Protein AF-0000000073348888 (afdb_homodimer)

Radius of gyration: 30.69 Å; Cα contacts (8 Å, |Δi|>4): 814; chains: 2; bounding box: 60×82×111 Å

Organism: Populus trichocarpa (NCBI:txid3694)

Foldseek 3Di:
DDPPQDDPFLVSSQPVQDPPQADDDCPDVQCALLNLVLLCVVVVQWDKDFADPDPPFPHGQEMEIEGQEDDAPVRQPDDQPDWDFDDPVVCVVSVSHDGIDGNVSNLVSLVGNPPGAGPVLRYKYKYWYDLNYDLLRHYPSVQVSCVAFNDDLVQCVVPVQQNQLLVLCVVQPDDQPSNVSHDSVVVLRHNLGQIKMKGKDWDWDDDPNDTDIDIDMDIHHDPVDPRNCRRGNVNSVVVCVVPVPVPPNPPDDVVVVVVVLVVVLVVQCVPDPDPVSNVVSVVVSVVPPDVPVVPDVPDDCDPPPPCPCPDDDDDDDDDDDDDDPPPD/DDPPQDDPFLVSSQPVQDPPQADDDCPDVQCALVNLVLLCVVVVQWDKDFADPDPPFPHGQEMEIEGQEDDAPVNQPDDQPDWDFDDPVVCVVSVSHDGIDGNVSNLVSLVGNPPGAGPVLRYKYKYWYDLNYDQLRHYPSVQVSCVAFNDDLVQCVVPVQQNQLLVLCVVQPDDAPSNVSHDSVVVLRHNLGQIKMKGKDWDWDDDPNDTDIDIDMDIHHDPVDPRNCRRGNVNSVVVCVVPVPVPPNPDDPVVVVVVVLVVVLVVQCVPDQDPVSNVVSVVVSVVPPDVPVVPDVPPDPPDPPPCPPPDDDDDDPDPDDPDRPDDD

Nearest PDB structures (foldseek):
  5knc-assembly1_G  TM=2.163E-01  e=7.399E-01  Enterococcus hirae ATCC 9790
  4pdc-assembly2_F  TM=1.938E-01  e=9.994E-01  Cowpox virus
  8ouj-assembly1_B  TM=1.918E-01  e=1.061E+00  Homo sapiens
  7rzw-assembly1_B  TM=2.223E-01  e=8.205E+00  Arabidopsis thaliana
  5knc-assembly1_G  TM=2.138E-01  e=6.864E-01  Enterococcus hirae ATCC 9790

Secondary structure (DSSP, 8-state):
--TT---SSHHHHHHHHSPTT--S--S-TT--HHHHHHHHHHTTSEEEEEE-SSTT-SS-SEEEEEE-----GGGS-S-TTS-EEPPHHHHTTTTTS--EE-HHHHHHHHHHTT----TTS--EEEEEE-TT--GGG--THHHHHHHHHS--GGGGTT-HHHHHHHHHHHHH----GGGTTS-HHHHHHHHHT--EEEEEEEEEEEETTEEEEEEEEEEE--TTS-HHHHHSHHHHHHHHHHH----------HHHHHHHHHHHHHHHHHT--SHHHHHHHHHHHHHHS-THHHHGGG------------------------------/--TT---SSHHHHHHHHSPTT--S--S-TT--HHHHHHHHHHTTSEEEEEE-SSTT-SS-SEEEEEE-----GGGS-S-TTS-EEPPHHHHHHTTTS--EE-HHHHHHHHHHTT----TTS--EEEEEE-TT--STT--THHHHHHHHHS--GGGGTT-HHHHHHHHHHHHH----GGGTTS-HHHHHHHHHT--EEEEEEEEEEEETTEEEEEEEEEEE--TTS-HHHHHSHHHHHHHHHHH----------HHHHHHHHHHHHHHHHHT--SHHHHHHHHHHHHHHS-HHHHHGGG------------------------------

Sequence (656 aa):
MEEGFYHENPSIAASKIFPPKWYYKPWNLAQPQSYYATILEITDSVKFKHFKLHSDHTKPAYSTCIIHKVIHPKDWGQPLHQPLSFLMHYRTSLQDFNTTYTYWDYQQAWFNAFLMQNQNHSHSWLFYFHNTMNTTNLPLWFLQWWDFYGCHVDYLKEHHLVENGYLHFKNNFQPAPSKRKFSSLLIFCTKFFVPWVCSWFYDYNLQNGHPVLVRKFKIKWWDSFAAESKSSKLAVTEWLQKHQTTAPITDPHPQSKFLARKAQTAALLASARTKEEYLQIVQGIIQSQDPKTVLSQSSSSGSTSPAISLGNDNEDDCFGILPSITRRMEEGFYHENPSIAASKIFPPKWYYKPWNLAQPQSYYATILEITDSVKFKHFKLHSDHTKPAYSTCIIHKVIHPKDWGQPLHQPLSFLMHYRTSLQDFNTTYTYWDYQQAWFNAFLMQNQNHSHSWLFYFHNTMNTTNLPLWFLQWWDFYGCHVDYLKEHHLVENGYLHFKNNFQPAPSKRKFSSLLIFCTKFFVPWVCSWFYDYNLQNGHPVLVRKFKIKWWDSFAAESKSSKLAVTEWLQKHQTTAPITDPHPQSKFLARKAQTAALLASARTKEEYLQIVQGIIQSQDPKTVLSQSSSSGSTSPAISLGNDNEDDCFGILPSITRR

Solvent-accessible surface area (backbone atoms only — not comparable to full-atom values): 38688 Å² total; per-residue (Å²): 87,51,78,90,44,72,45,96,48,41,63,60,23,46,58,69,64,28,52,90,92,45,76,58,84,67,85,47,80,40,57,47,46,66,52,24,41,46,50,37,43,76,68,53,20,34,46,78,46,77,38,55,82,44,93,84,46,89,46,41,42,35,31,37,39,39,35,31,44,64,84,22,75,73,71,63,80,54,65,45,68,52,70,40,72,58,57,71,83,56,41,68,81,36,69,87,33,65,58,55,43,29,49,61,48,48,57,47,16,73,68,41,36,74,52,66,67,28,95,80,62,64,25,36,34,40,38,33,38,33,89,70,44,60,70,71,52,54,43,65,71,51,55,58,49,37,71,60,66,43,81,57,76,73,60,32,68,87,37,57,57,38,36,48,10,46,54,51,40,62,74,66,56,77,66,55,78,77,37,63,81,51,56,62,63,61,52,48,25,43,75,45,42,50,55,38,28,33,31,60,47,65,38,75,42,74,54,98,82,33,51,31,80,39,80,45,66,46,70,43,72,51,81,86,56,68,44,69,74,45,32,11,47,66,40,40,51,54,49,43,69,75,63,59,66,84,65,76,82,70,74,72,60,69,60,58,56,47,52,46,48,50,48,49,48,48,49,55,50,64,67,38,87,46,74,67,49,36,53,50,48,53,50,46,54,63,64,67,48,63,69,71,82,68,52,75,82,64,67,93,68,84,73,86,67,80,77,74,78,73,70,86,75,93,76,80,94,79,92,91,84,92,82,85,87,75,85,128,84,53,76,90,43,71,45,95,49,40,64,60,23,47,58,69,64,28,52,90,93,46,75,56,84,67,86,47,82,41,57,47,45,67,51,22,40,47,49,36,43,76,68,54,21,33,48,79,46,75,38,56,83,43,92,82,45,90,48,44,42,36,32,37,39,37,37,31,43,64,85,21,76,75,72,63,83,54,64,44,69,52,71,42,70,58,56,70,80,55,41,68,81,34,70,86,36,64,58,56,43,28,51,62,49,48,58,47,16,72,67,41,37,74,50,67,67,27,96,79,62,64,26,35,35,39,38,32,39,33,88,70,44,60,69,72,55,54,41,67,71,51,56,58,48,38,72,61,67,44,81,59,76,73,59,32,67,89,37,57,56,39,38,48,10,46,54,52,41,61,74,67,57,78,67,56,79,77,36,62,82,52,57,61,61,59,51,49,25,44,76,44,41,50,54,39,28,34,30,61,48,66,38,75,42,74,53,96,83,34,51,32,81,39,78,43,67,45,69,41,70,52,83,86,57,69,47,69,75,45,32,11,48,66,40,40,52,56,49,44,69,74,62,59,66,84,64,77,83,71,74,74,60,67,61,58,57,46,51,43,50,50,48,49,48,48,48,54,51,65,66,37,86,46,73,67,49,35,51,49,45,52,50,46,53,61,62,66,46,62,68,70,79,70,53,70,81,65,67,92,68,85,72,87,67,83,76,80,80,75,80,83,90,90,89,90,83,86,76,85,80,84,82,81,86,73,81,126

pLDDT: mean 76.57, std 24.9, range [16.48, 98.44]

Structure (mmCIF, N/CA/C/O backbone):
data_AF-0000000073348888-model_v1
#
loop_
_entity.id
_entity.type
_entity.pdbx_description
1 polymer 'Uncharacterized protein'
#
loop_
_atom_site.group_PDB
_atom_site.id
_atom_site.type_symbol
_atom_site.label_atom_id
_atom_site.label_alt_id
_atom_site.label_comp_id
_atom_site.label_asym_id
_atom_site.label_entity_id
_atom_site.label_seq_id
_atom_site.pdbx_PDB_ins_code
_atom_site.Cartn_x
_atom_site.Cartn_y
_atom_site.Cartn_z
_atom_site.occupancy
_atom_site.B_iso_or_equiv
_atom_site.auth_seq_id
_atom_site.auth_comp_id
_atom_site.auth_asym_id
_atom_site.auth_atom_id
_atom_site.pdbx_PDB_model_num
ATOM 1 N N . MET A 1 1 ? -5.367 10.547 -10.281 1 88.56 1 MET A N 1
ATOM 2 C CA . MET A 1 1 ? -4.215 11.078 -11 1 88.56 1 MET A CA 1
ATOM 3 C C . MET A 1 1 ? -3.932 12.516 -10.57 1 88.56 1 MET A C 1
ATOM 5 O O . MET A 1 1 ? -4.848 13.336 -10.484 1 88.56 1 MET A O 1
ATOM 9 N N . GLU A 1 2 ? -2.713 12.641 -10.25 1 90.12 2 GLU A N 1
ATOM 10 C CA . GLU A 1 2 ? -2.268 14 -9.945 1 90.12 2 GLU A CA 1
ATOM 11 C C . GLU A 1 2 ? -2.303 14.883 -11.188 1 90.12 2 GLU A C 1
ATOM 13 O O . GLU A 1 2 ? -2.127 14.398 -12.305 1 90.12 2 GLU A O 1
ATOM 18 N N . GLU A 1 3 ? -2.504 16.109 -10.945 1 85.69 3 GLU A N 1
ATOM 19 C CA . GLU A 1 3 ? -2.477 17.062 -12.047 1 85.69 3 GLU A CA 1
ATOM 20 C C . GLU A 1 3 ? -1.16 16.984 -12.812 1 85.69 3 GLU A C 1
ATOM 22 O O . GLU A 1 3 ? -0.089 16.891 -12.211 1 85.69 3 GLU A O 1
ATOM 27 N N . GLY A 1 4 ? -1.286 16.906 -14.141 1 87.56 4 GLY A N 1
ATOM 28 C CA . GLY A 1 4 ? -0.096 16.891 -14.977 1 87.56 4 GLY A CA 1
ATOM 29 C C . GLY A 1 4 ? 0.318 15.492 -15.391 1 87.56 4 GLY A C 1
ATOM 30 O O . GLY A 1 4 ? 1.174 15.32 -16.266 1 87.56 4 GLY A O 1
ATOM 31 N N . PHE A 1 5 ? -0.348 14.562 -14.852 1 92.06 5 PHE A N 1
ATOM 32 C CA . PHE A 1 5 ? 0.141 13.211 -15.102 1 92.06 5 PHE A CA 1
ATOM 33 C C . PHE A 1 5 ? -0.898 12.391 -15.852 1 92.06 5 PHE A C 1
ATOM 35 O O . PHE A 1 5 ? -0.605 11.281 -16.328 1 92.06 5 PHE A O 1
ATOM 42 N N . TYR A 1 6 ? -2.023 12.992 -16.031 1 90.81 6 TYR A N 1
ATOM 43 C CA . TYR A 1 6 ? -3.072 12.289 -16.75 1 90.81 6 TYR A CA 1
ATOM 44 C C . TYR A 1 6 ? -2.764 12.242 -18.25 1 90.81 6 TYR A C 1
ATOM 46 O O . TYR A 1 6 ? -2.25 13.211 -18.812 1 90.81 6 TYR A O 1
ATOM 54 N N . HIS A 1 7 ? -3.008 11.133 -18.859 1 93.69 7 HIS A N 1
ATOM 55 C CA . HIS A 1 7 ? -3.008 10.914 -20.297 1 93.69 7 HIS A CA 1
ATOM 56 C C . HIS A 1 7 ? -4.125 9.961 -20.719 1 93.69 7 HIS A C 1
ATOM 58 O O . HIS A 1 7 ? -4.469 9.039 -19.969 1 93.69 7 HIS A O 1
ATOM 64 N N . GLU A 1 8 ? -4.68 10.234 -21.828 1 92.25 8 GLU A N 1
ATOM 65 C CA . GLU A 1 8 ? -5.773 9.398 -22.297 1 92.25 8 GLU A CA 1
ATOM 66 C C . GLU A 1 8 ? -5.355 7.93 -22.359 1 92.25 8 GLU A C 1
ATOM 68 O O . GLU A 1 8 ? -6.152 7.039 -22.062 1 92.25 8 GLU A O 1
ATOM 73 N N . ASN A 1 9 ? -4.125 7.781 -22.75 1 93.69 9 ASN A N 1
ATOM 74 C CA . ASN A 1 9 ? -3.547 6.441 -22.719 1 93.69 9 ASN A CA 1
ATOM 75 C C . ASN A 1 9 ? -2.92 6.121 -21.375 1 93.69 9 ASN A C 1
ATOM 77 O O . ASN A 1 9 ? -1.883 6.684 -21.016 1 93.69 9 ASN A O 1
ATOM 81 N N . PRO A 1 10 ? -3.537 5.211 -20.656 1 94.25 10 PRO A N 1
ATOM 82 C CA . PRO A 1 10 ? -3.055 4.926 -19.312 1 94.25 10 PRO A CA 1
ATOM 83 C C . PRO A 1 10 ? -1.598 4.469 -19.281 1 94.25 10 PRO A C 1
ATOM 85 O O . PRO A 1 10 ? -0.886 4.707 -18.312 1 94.25 10 PRO A O 1
ATOM 88 N N . SER A 1 11 ? -1.194 3.848 -20.297 1 92.12 11 SER A N 1
ATOM 89 C CA . SER A 1 11 ? 0.192 3.395 -20.344 1 92.12 11 SER A CA 1
ATOM 90 C C . SER A 1 11 ? 1.156 4.57 -20.438 1 92.12 11 SER A C 1
ATOM 92 O O . SER A 1 11 ? 2.254 4.527 -19.875 1 92.12 11 SER A O 1
ATOM 94 N N . ILE A 1 12 ? 0.777 5.551 -21.125 1 92.75 12 ILE A N 1
ATOM 95 C CA . ILE A 1 12 ? 1.6 6.75 -21.234 1 92.75 12 ILE A CA 1
ATOM 96 C C . ILE A 1 12 ? 1.603 7.488 -19.891 1 92.75 12 ILE A C 1
ATOM 98 O O . ILE A 1 12 ? 2.645 7.977 -19.453 1 92.75 12 ILE A O 1
ATOM 102 N N . ALA A 1 13 ? 0.456 7.535 -19.266 1 94.12 13 ALA A N 1
ATOM 103 C CA . ALA A 1 13 ? 0.395 8.125 -17.938 1 94.12 13 ALA A CA 1
ATOM 104 C C . ALA A 1 13 ? 1.34 7.406 -16.969 1 94.12 13 ALA A C 1
ATOM 106 O O . ALA A 1 13 ? 2.084 8.047 -16.234 1 94.12 13 ALA A O 1
ATOM 107 N N . ALA A 1 14 ? 1.305 6.082 -17.031 1 93.5 14 ALA A N 1
ATOM 108 C CA . ALA A 1 14 ? 2.156 5.266 -16.172 1 93.5 14 ALA A CA 1
ATOM 109 C C . ALA A 1 14 ? 3.633 5.543 -16.438 1 93.5 14 ALA A C 1
ATOM 111 O O . ALA A 1 14 ? 4.449 5.555 -15.508 1 93.5 14 ALA A O 1
ATOM 112 N N . SER A 1 15 ? 3.986 5.816 -17.641 1 91 15 SER A N 1
ATOM 113 C CA . SER A 1 15 ? 5.383 6.035 -18.016 1 91 15 SER A CA 1
ATOM 114 C C . SER A 1 15 ? 5.895 7.367 -17.484 1 91 15 SER A C 1
ATOM 116 O O . SER A 1 15 ? 7.105 7.574 -17.375 1 91 15 SER A O 1
ATOM 118 N N . LYS A 1 16 ? 5.02 8.25 -17.125 1 89.12 16 LYS A N 1
ATOM 119 C CA . LYS A 1 16 ? 5.402 9.523 -16.531 1 89.12 16 LYS A CA 1
ATOM 120 C C . LYS A 1 16 ? 5.676 9.375 -15.031 1 89.12 16 LYS A C 1
ATOM 122 O O . LYS A 1 16 ? 6.352 10.211 -14.43 1 89.12 16 LYS A O 1
ATOM 127 N N . ILE A 1 17 ? 5.094 8.359 -14.523 1 90.19 17 ILE A N 1
ATOM 128 C CA . ILE A 1 17 ? 5.078 8.203 -13.07 1 90.19 17 ILE A CA 1
ATOM 129 C C . ILE A 1 17 ? 6.168 7.223 -12.641 1 90.19 17 ILE A C 1
ATOM 131 O O . ILE A 1 17 ? 6.852 7.441 -11.641 1 90.19 17 ILE A O 1
ATOM 135 N N . PHE A 1 18 ? 6.332 6.168 -13.398 1 92.06 18 PHE A N 1
ATOM 136 C CA . PHE A 1 18 ? 7.27 5.113 -13.039 1 92.06 18 PHE A CA 1
ATOM 137 C C . PHE A 1 18 ? 8.562 5.23 -13.836 1 92.06 18 PHE A C 1
ATOM 139 O O . PHE A 1 18 ? 8.57 5.809 -14.93 1 92.06 18 PHE A O 1
ATOM 146 N N . PRO A 1 19 ? 9.641 4.637 -13.258 1 91.5 19 PRO A N 1
ATOM 147 C CA . PRO A 1 19 ? 10.859 4.52 -14.062 1 91.5 19 PRO A CA 1
ATOM 148 C C . PRO A 1 19 ? 10.664 3.637 -15.297 1 91.5 19 PRO A C 1
ATOM 150 O O . PRO A 1 19 ? 9.703 2.869 -15.359 1 91.5 19 PRO A O 1
ATOM 153 N N . PRO A 1 20 ? 11.547 3.814 -16.219 1 88.25 20 PRO A N 1
ATOM 154 C CA . PRO A 1 20 ? 11.453 2.939 -17.391 1 88.25 20 PRO A CA 1
ATOM 155 C C . PRO A 1 20 ? 11.477 1.457 -17.031 1 88.25 20 PRO A C 1
ATOM 157 O O . PRO A 1 20 ? 12.281 1.034 -16.188 1 88.25 20 PRO A O 1
ATOM 160 N N . LYS A 1 21 ? 10.477 0.736 -17.531 1 86.38 21 LYS A N 1
ATOM 161 C CA . LYS A 1 21 ? 10.367 -0.714 -17.406 1 86.38 21 LYS A CA 1
ATOM 162 C C . LYS A 1 21 ? 9.859 -1.104 -16.016 1 86.38 21 LYS A C 1
ATOM 164 O O . LYS A 1 21 ? 9.961 -2.266 -15.617 1 86.38 21 LYS A O 1
ATOM 169 N N . TRP A 1 22 ? 9.508 -0.065 -15.281 1 92.19 22 TRP A N 1
ATOM 170 C CA . TRP A 1 22 ? 8.867 -0.329 -14 1 92.19 22 TRP A CA 1
ATOM 171 C C . TRP A 1 22 ? 7.352 -0.254 -14.125 1 92.19 22 TRP A C 1
ATOM 173 O O . TRP A 1 22 ? 6.824 0.567 -14.875 1 92.19 22 TRP A O 1
ATOM 183 N N . TYR A 1 23 ? 6.684 -1.071 -13.344 1 93.88 23 TYR A N 1
ATOM 184 C CA . TYR A 1 23 ? 5.227 -1.104 -13.398 1 93.88 23 TYR A CA 1
ATOM 185 C C . TYR A 1 23 ? 4.625 -1.08 -12 1 93.88 23 TYR A C 1
ATOM 187 O O . TYR A 1 23 ? 3.492 -1.526 -11.797 1 93.88 23 TYR A O 1
ATOM 195 N N . TYR A 1 24 ? 5.371 -0.716 -11.086 1 92.56 24 TYR A N 1
ATOM 196 C CA . TYR A 1 24 ? 4.949 -0.53 -9.703 1 92.56 24 TYR A CA 1
ATOM 197 C C . TYR A 1 24 ? 5.715 0.614 -9.047 1 92.56 24 TYR A C 1
ATOM 199 O O . TYR A 1 24 ? 6.699 1.108 -9.602 1 92.56 24 TYR A O 1
ATOM 207 N N . LYS A 1 25 ? 5.238 1.071 -7.93 1 87.5 25 LYS A N 1
ATOM 208 C CA . LYS A 1 25 ? 5.871 2.195 -7.246 1 87.5 25 LYS A CA 1
ATOM 209 C C . LYS A 1 25 ? 7.305 1.855 -6.84 1 87.5 25 LYS A C 1
ATOM 211 O O . LYS A 1 25 ? 7.543 0.844 -6.18 1 87.5 25 LYS A O 1
ATOM 216 N N . PRO A 1 26 ? 8.211 2.623 -7.234 1 86.62 26 PRO A N 1
ATOM 217 C CA . PRO A 1 26 ? 9.633 2.35 -6.984 1 86.62 26 PRO A CA 1
ATOM 218 C C . PRO A 1 26 ? 10.078 2.781 -5.59 1 86.62 26 PRO A C 1
ATOM 220 O O . PRO A 1 26 ? 10.945 3.646 -5.457 1 86.62 26 PRO A O 1
ATOM 223 N N . TRP A 1 27 ? 9.617 2.08 -4.637 1 82.44 27 TRP A N 1
ATOM 224 C CA . TRP A 1 27 ? 10 2.416 -3.27 1 82.44 27 TRP A CA 1
ATOM 225 C C . TRP A 1 27 ? 11.5 2.246 -3.066 1 82.44 27 TRP A C 1
ATOM 227 O O . TRP A 1 27 ? 12.102 2.938 -2.244 1 82.44 27 TRP A O 1
ATOM 237 N N . ASN A 1 28 ? 12.047 1.344 -3.738 1 85.19 28 ASN A N 1
ATOM 238 C CA . ASN A 1 28 ? 13.484 1.088 -3.785 1 85.19 28 ASN A CA 1
ATOM 239 C C . ASN A 1 28 ? 13.953 0.781 -5.203 1 85.19 28 ASN A C 1
ATOM 241 O O . ASN A 1 28 ? 13.641 -0.281 -5.75 1 85.19 28 ASN A O 1
ATOM 245 N N . LEU A 1 29 ? 14.727 1.657 -5.73 1 85.44 29 LEU A N 1
ATOM 246 C CA . LEU A 1 29 ? 15.164 1.535 -7.117 1 85.44 29 LEU A CA 1
ATOM 247 C C . LEU A 1 29 ? 16.141 0.373 -7.285 1 85.44 29 LEU A C 1
ATOM 249 O O . LEU A 1 29 ? 16.391 -0.07 -8.406 1 85.44 29 LEU A O 1
ATOM 253 N N . ALA A 1 30 ? 16.625 -0.065 -6.207 1 87.12 30 ALA A N 1
ATOM 254 C CA . ALA A 1 30 ? 17.547 -1.196 -6.246 1 87.12 30 ALA A CA 1
ATOM 255 C C . ALA A 1 30 ? 16.797 -2.521 -6.246 1 87.12 30 ALA A C 1
ATOM 257 O O . ALA A 1 30 ? 17.406 -3.592 -6.199 1 87.12 30 ALA A O 1
ATOM 258 N N . GLN A 1 31 ? 15.5 -2.453 -6.281 1 91.06 31 GLN A N 1
ATOM 259 C CA . GLN A 1 31 ? 14.68 -3.656 -6.25 1 91.06 31 GLN A CA 1
ATOM 260 C C . GLN A 1 31 ? 13.758 -3.725 -7.469 1 91.06 31 GLN A C 1
ATOM 262 O O . GLN A 1 31 ? 12.539 -3.662 -7.336 1 91.06 31 GLN A O 1
ATOM 267 N N . PRO A 1 32 ? 14.383 -3.873 -8.625 1 91.69 32 PRO A N 1
ATOM 268 C CA . PRO A 1 32 ? 13.578 -4.027 -9.836 1 91.69 32 PRO A CA 1
ATOM 269 C C . PRO A 1 32 ? 12.828 -5.355 -9.891 1 91.69 32 PRO A C 1
ATOM 271 O O . PRO A 1 32 ? 12.953 -6.172 -8.969 1 91.69 32 PRO A O 1
ATOM 274 N N . GLN A 1 33 ? 12.078 -5.566 -10.922 1 93.25 33 GLN A N 1
ATOM 275 C CA . GLN A 1 33 ? 11.281 -6.773 -11.094 1 93.25 33 GLN A CA 1
ATOM 276 C C . GLN A 1 33 ? 12.156 -8.023 -11.055 1 93.25 33 GLN A C 1
ATOM 278 O O . GLN A 1 33 ? 11.773 -9.039 -10.469 1 93.25 33 GLN A O 1
ATOM 283 N N . SER A 1 34 ? 13.336 -7.961 -11.633 1 91 34 SER A N 1
ATOM 284 C CA . SER A 1 34 ? 14.258 -9.094 -11.68 1 91 34 SER A CA 1
ATOM 285 C C . SER A 1 34 ? 14.75 -9.461 -10.281 1 91 34 SER A C 1
ATOM 287 O O . SER A 1 34 ? 14.992 -10.633 -9.992 1 91 34 SER A O 1
ATOM 289 N N . TYR A 1 35 ? 14.914 -8.469 -9.43 1 92.56 35 TYR A N 1
ATOM 290 C CA . TYR A 1 35 ? 15.258 -8.688 -8.031 1 92.56 35 TYR A CA 1
ATOM 291 C C . TYR A 1 35 ? 14.203 -9.539 -7.336 1 92.56 35 TYR A C 1
ATOM 293 O O . TYR A 1 35 ? 14.523 -10.531 -6.68 1 92.56 35 TYR A O 1
ATOM 301 N N . TYR A 1 36 ? 12.969 -9.195 -7.547 1 95.25 36 TYR A N 1
ATOM 302 C CA . TYR A 1 36 ? 11.859 -9.906 -6.93 1 95.25 36 TYR A CA 1
ATOM 303 C C . TYR A 1 36 ? 11.703 -11.297 -7.527 1 95.25 36 TYR A C 1
ATOM 305 O O . TYR A 1 36 ? 11.461 -12.273 -6.805 1 95.25 36 TYR A O 1
ATOM 313 N N . ALA A 1 37 ? 11.867 -11.414 -8.828 1 95.06 37 ALA A N 1
ATOM 314 C CA . ALA A 1 37 ? 11.812 -12.727 -9.477 1 95.06 37 ALA A CA 1
ATOM 315 C C . ALA A 1 37 ? 12.891 -13.648 -8.922 1 95.06 37 ALA A C 1
ATOM 317 O O . ALA A 1 37 ? 12.633 -14.828 -8.672 1 95.06 37 ALA A O 1
ATOM 318 N N . THR A 1 38 ? 14.016 -13.117 -8.727 1 94.12 38 THR A N 1
ATOM 319 C CA . THR A 1 38 ? 15.141 -13.891 -8.219 1 94.12 38 THR A CA 1
ATOM 320 C C . THR A 1 38 ? 14.844 -14.414 -6.816 1 94.12 38 THR A C 1
ATOM 322 O O . THR A 1 38 ? 15.164 -15.562 -6.496 1 94.12 38 THR A O 1
ATOM 325 N N . ILE A 1 39 ? 14.242 -13.602 -5.984 1 96.12 39 ILE A N 1
ATOM 326 C CA . ILE A 1 39 ? 13.898 -14.016 -4.629 1 96.12 39 ILE A CA 1
ATOM 327 C C . ILE A 1 39 ? 13.008 -15.258 -4.68 1 96.12 39 ILE A C 1
ATOM 329 O O . ILE A 1 39 ? 13.234 -16.219 -3.941 1 96.12 39 ILE A O 1
ATOM 333 N N . LEU A 1 40 ? 12.039 -15.25 -5.57 1 97.44 40 LEU A N 1
ATOM 334 C CA . LEU A 1 40 ? 11.102 -16.359 -5.66 1 97.44 40 LEU A CA 1
ATOM 335 C C . LEU A 1 40 ? 11.797 -17.625 -6.18 1 97.44 40 LEU A C 1
ATOM 337 O O . LEU A 1 40 ? 11.492 -18.734 -5.738 1 97.44 40 LEU A O 1
ATOM 341 N N . GLU A 1 41 ? 12.711 -17.484 -7.031 1 95.44 41 GLU A N 1
ATOM 342 C CA . GLU A 1 41 ? 13.438 -18.625 -7.582 1 95.44 41 GLU A CA 1
ATOM 343 C C . GLU A 1 41 ? 14.414 -19.203 -6.559 1 95.44 41 GLU A C 1
ATOM 345 O O . GLU A 1 41 ? 14.469 -20.422 -6.367 1 95.44 41 GLU A O 1
ATOM 350 N N . ILE A 1 42 ? 15.109 -18.344 -5.863 1 93.38 42 ILE A N 1
ATOM 351 C CA . ILE A 1 42 ? 16.156 -18.812 -4.953 1 93.38 42 ILE A CA 1
ATOM 352 C C . ILE A 1 42 ? 15.508 -19.5 -3.748 1 93.38 42 ILE A C 1
ATOM 354 O O . ILE A 1 42 ? 16.109 -20.406 -3.15 1 93.38 42 ILE A O 1
ATOM 358 N N . THR A 1 43 ? 14.336 -19.062 -3.402 1 95.56 43 THR A N 1
ATOM 359 C CA . THR A 1 43 ? 13.625 -19.688 -2.293 1 95.56 43 THR A CA 1
ATOM 360 C C . THR A 1 43 ? 12.891 -20.953 -2.76 1 95.56 43 THR A C 1
ATOM 362 O O . THR A 1 43 ? 12.133 -21.547 -1.995 1 95.56 43 THR A O 1
ATOM 365 N N . ASP A 1 44 ? 12.969 -21.266 -4.035 1 95.94 44 ASP A N 1
ATOM 366 C CA . ASP A 1 44 ? 12.328 -22.438 -4.645 1 95.94 44 ASP A CA 1
ATOM 367 C C . ASP A 1 44 ? 10.805 -22.328 -4.551 1 95.94 44 ASP A C 1
ATOM 369 O O . ASP A 1 44 ? 10.125 -23.344 -4.406 1 95.94 44 ASP A O 1
ATOM 373 N N . SER A 1 45 ? 10.391 -21.125 -4.5 1 97.94 45 SER A N 1
ATOM 374 C CA . SER A 1 45 ? 8.953 -20.906 -4.426 1 97.94 45 SER A CA 1
ATOM 375 C C . SER A 1 45 ? 8.297 -21.062 -5.797 1 97.94 45 SER A C 1
ATOM 377 O O . SER A 1 45 ? 7.176 -21.562 -5.902 1 97.94 45 SER A O 1
ATOM 379 N N . VAL A 1 46 ? 9.062 -20.625 -6.754 1 98.06 46 VAL A N 1
ATOM 380 C CA . VAL A 1 46 ? 8.516 -20.672 -8.109 1 98.06 46 VAL A CA 1
ATOM 381 C C . VAL A 1 46 ? 9.617 -21.078 -9.086 1 98.06 46 VAL A C 1
ATOM 383 O O . VAL A 1 46 ? 10.805 -20.969 -8.781 1 98.06 46 VAL A O 1
ATOM 386 N N . LYS A 1 47 ? 9.219 -21.594 -10.195 1 97.62 47 LYS A N 1
ATOM 387 C CA . LYS A 1 47 ? 10.055 -21.734 -11.383 1 97.62 47 LYS A CA 1
ATOM 388 C C . LYS A 1 47 ? 9.492 -20.938 -12.555 1 97.62 47 LYS A C 1
ATOM 390 O O . LYS A 1 47 ? 8.328 -21.109 -12.922 1 97.62 47 LYS A O 1
ATOM 395 N N . PHE A 1 48 ? 10.297 -20.109 -13.055 1 96.69 48 PHE A N 1
ATOM 396 C CA . PHE A 1 48 ? 9.883 -19.281 -14.188 1 96.69 48 PHE A CA 1
ATOM 397 C C . PHE A 1 48 ? 10.438 -19.828 -15.492 1 96.69 48 PHE A C 1
ATOM 399 O O . PHE A 1 48 ? 11.555 -20.359 -15.523 1 96.69 48 PHE A O 1
ATOM 406 N N . LYS A 1 49 ? 9.695 -19.766 -16.5 1 95.5 49 LYS A N 1
ATOM 407 C CA . LYS A 1 49 ? 10.133 -19.953 -17.875 1 95.5 49 LYS A CA 1
ATOM 408 C C . LYS A 1 49 ? 9.586 -18.844 -18.781 1 95.5 49 LYS A C 1
ATOM 410 O O . LYS A 1 49 ? 8.383 -18.578 -18.781 1 95.5 49 LYS A O 1
ATOM 415 N N . HIS A 1 50 ? 10.445 -18.203 -19.484 1 93.94 50 HIS A N 1
ATOM 416 C CA . HIS A 1 50 ? 10.062 -17.094 -20.344 1 93.94 50 HIS A CA 1
ATOM 417 C C . HIS A 1 50 ? 10.203 -17.469 -21.828 1 93.94 50 HIS A C 1
ATOM 419 O O . HIS A 1 50 ? 11.18 -18.109 -22.219 1 93.94 50 HIS A O 1
ATOM 425 N N . PHE A 1 51 ? 9.203 -17.125 -22.562 1 91.75 51 PHE A N 1
ATOM 426 C CA . PHE A 1 51 ? 9.172 -17.453 -23.984 1 91.75 51 PHE A CA 1
ATOM 427 C C . PHE A 1 51 ? 9.141 -16.188 -24.844 1 91.75 51 PHE A C 1
ATOM 429 O O . PHE A 1 51 ? 8.266 -15.344 -24.672 1 91.75 51 PHE A O 1
ATOM 436 N N . LYS A 1 52 ? 10.094 -16.141 -25.719 1 85.06 52 LYS A N 1
ATOM 437 C CA . LYS A 1 52 ? 10.148 -15 -26.625 1 85.06 52 LYS A CA 1
ATOM 438 C C . LYS A 1 52 ? 9.523 -15.336 -27.984 1 85.06 52 LYS A C 1
ATOM 440 O O . LYS A 1 52 ? 9.602 -16.484 -28.438 1 85.06 52 LYS A O 1
ATOM 445 N N . LEU A 1 53 ? 8.766 -14.422 -28.484 1 74.94 53 LEU A N 1
ATOM 446 C CA . LEU A 1 53 ? 8.195 -14.656 -29.812 1 74.94 53 LEU A CA 1
ATOM 447 C C . LEU A 1 53 ? 9.289 -14.758 -30.875 1 74.94 53 LEU A C 1
ATOM 449 O O . LEU A 1 53 ? 9.258 -15.648 -31.719 1 74.94 53 LEU A O 1
ATOM 453 N N . HIS A 1 54 ? 10.062 -13.672 -30.828 1 73.94 54 HIS A N 1
ATOM 454 C CA . HIS A 1 54 ? 11.203 -13.664 -31.75 1 73.94 54 HIS A CA 1
ATOM 455 C C . HIS A 1 54 ? 12.516 -13.484 -31 1 73.94 54 HIS A C 1
ATOM 457 O O . HIS A 1 54 ? 12.531 -12.945 -29.891 1 73.94 54 HIS A O 1
ATOM 463 N N . SER A 1 55 ? 13.5 -14.109 -31.531 1 65.12 55 SER A N 1
ATOM 464 C CA . SER A 1 55 ? 14.812 -14.07 -30.906 1 65.12 55 SER A CA 1
ATOM 465 C C . SER A 1 55 ? 15.266 -12.641 -30.625 1 65.12 55 SER A C 1
ATOM 467 O O . SER A 1 55 ? 16.047 -12.391 -29.719 1 65.12 55 SER A O 1
ATOM 469 N N . ASP A 1 56 ? 14.734 -11.727 -31.312 1 63.19 56 ASP A N 1
ATOM 470 C CA . ASP A 1 56 ? 15.203 -10.344 -31.219 1 63.19 56 ASP A CA 1
ATOM 471 C C . ASP A 1 56 ? 14.438 -9.57 -30.141 1 63.19 56 ASP A C 1
ATOM 473 O O . ASP A 1 56 ? 14.789 -8.438 -29.812 1 63.19 56 ASP A O 1
ATOM 477 N N . HIS A 1 57 ? 13.5 -10.367 -29.672 1 64.5 57 HIS A N 1
ATOM 478 C CA . HIS A 1 57 ? 12.703 -9.664 -28.672 1 64.5 57 HIS A CA 1
ATOM 479 C C . HIS A 1 57 ? 13.391 -9.641 -27.312 1 64.5 57 HIS A C 1
ATOM 481 O O . HIS A 1 57 ? 13.945 -10.656 -26.891 1 64.5 57 HIS A O 1
ATOM 487 N N . THR A 1 58 ? 13.445 -8.453 -26.734 1 67.38 58 THR A N 1
ATOM 488 C CA . THR A 1 58 ? 14.086 -8.281 -25.438 1 67.38 58 THR A CA 1
ATOM 489 C C . THR A 1 58 ? 13.195 -8.805 -24.312 1 67.38 58 THR A C 1
ATOM 491 O O . THR A 1 58 ? 13.695 -9.336 -23.312 1 67.38 58 THR A O 1
ATOM 494 N N . LYS A 1 59 ? 11.812 -8.656 -24.594 1 74.19 59 LYS A N 1
ATOM 495 C CA . LYS A 1 59 ? 10.914 -9.102 -23.516 1 74.19 59 LYS A CA 1
ATOM 496 C C . LYS A 1 59 ? 10.062 -10.289 -23.969 1 74.19 59 LYS A C 1
ATOM 498 O O . LYS A 1 59 ? 9.727 -10.398 -25.156 1 74.19 59 LYS A O 1
ATOM 503 N N . PRO A 1 60 ? 9.805 -11.109 -23.016 1 83.88 60 PRO A N 1
ATOM 504 C CA . PRO A 1 60 ? 9.031 -12.305 -23.359 1 83.88 60 PRO A CA 1
ATOM 505 C C . PRO A 1 60 ? 7.594 -11.984 -23.766 1 83.88 60 PRO A C 1
ATOM 507 O O . PRO A 1 60 ? 7.023 -10.992 -23.297 1 83.88 60 PRO A O 1
ATOM 510 N N . ALA A 1 61 ? 7.113 -12.789 -24.688 1 86.88 61 ALA A N 1
ATOM 511 C CA . ALA A 1 61 ? 5.707 -12.727 -25.062 1 86.88 61 ALA A CA 1
ATOM 512 C C . ALA A 1 61 ? 4.82 -13.383 -24.016 1 86.88 61 ALA A C 1
ATOM 514 O O . ALA A 1 61 ? 3.744 -12.875 -23.688 1 86.88 61 ALA A O 1
ATOM 515 N N . TYR A 1 62 ? 5.223 -14.461 -23.609 1 93.25 62 TYR A N 1
ATOM 516 C CA . TYR A 1 62 ? 4.512 -15.133 -22.516 1 93.25 62 TYR A CA 1
ATOM 517 C C . TYR A 1 62 ? 5.484 -15.836 -21.594 1 93.25 62 TYR A C 1
ATOM 519 O O . TYR A 1 62 ? 6.633 -16.094 -21.953 1 93.25 62 TYR A O 1
ATOM 527 N N . SER A 1 63 ? 5.109 -15.977 -20.344 1 96.69 63 SER A N 1
ATOM 528 C CA . SER A 1 63 ? 5.902 -16.625 -19.312 1 96.69 63 SER A CA 1
ATOM 529 C C . SER A 1 63 ? 5.078 -17.656 -18.547 1 96.69 63 SER A C 1
ATOM 531 O O . SER A 1 63 ? 3.854 -17.547 -18.453 1 96.69 63 SER A O 1
ATOM 533 N N . THR A 1 64 ? 5.734 -18.672 -18.141 1 97.62 64 THR A N 1
ATOM 534 C CA . THR A 1 64 ? 5.121 -19.672 -17.281 1 97.62 64 THR A CA 1
ATOM 535 C C . THR A 1 64 ? 5.664 -19.578 -15.852 1 97.62 64 THR A C 1
ATOM 537 O O . THR A 1 64 ? 6.863 -19.375 -15.656 1 97.62 64 THR A O 1
ATOM 540 N N . CYS A 1 65 ? 4.793 -19.656 -14.93 1 98.38 65 CYS A N 1
ATOM 541 C CA . CYS A 1 65 ? 5.137 -19.703 -13.508 1 98.38 65 CYS A CA 1
ATOM 542 C C . CYS A 1 65 ? 4.602 -20.969 -12.859 1 98.38 65 CYS A C 1
ATOM 544 O O . CYS A 1 65 ? 3.387 -21.156 -12.75 1 98.38 65 CYS A O 1
ATOM 546 N N . ILE A 1 66 ? 5.48 -21.797 -12.484 1 98.38 66 ILE A N 1
ATOM 547 C CA . ILE A 1 66 ? 5.125 -22.969 -11.695 1 98.38 66 ILE A CA 1
ATOM 548 C C . ILE A 1 66 ? 5.316 -22.672 -10.211 1 98.38 66 ILE A C 1
ATOM 550 O O . ILE A 1 66 ? 6.43 -22.375 -9.766 1 98.38 66 ILE A O 1
ATOM 554 N N . ILE A 1 67 ? 4.262 -22.734 -9.453 1 98.31 67 ILE A N 1
ATOM 555 C CA . ILE A 1 67 ? 4.32 -22.406 -8.031 1 98.31 67 ILE A CA 1
ATOM 556 C C . ILE A 1 67 ? 4.609 -23.672 -7.227 1 98.31 67 ILE A C 1
ATOM 558 O O . ILE A 1 67 ? 3.807 -24.609 -7.227 1 98.31 67 ILE A O 1
ATOM 562 N N . HIS A 1 68 ? 5.668 -23.672 -6.52 1 98.06 68 HIS A N 1
ATOM 563 C CA . HIS A 1 68 ? 6.109 -24.844 -5.762 1 98.06 68 HIS A CA 1
ATOM 564 C C . HIS A 1 68 ? 5.711 -24.719 -4.293 1 98.06 68 HIS A C 1
ATOM 566 O O . HIS A 1 68 ? 5.355 -25.719 -3.658 1 98.06 68 HIS A O 1
ATOM 572 N N . LYS A 1 69 ? 5.883 -23.578 -3.793 1 97.38 69 LYS A N 1
ATOM 573 C CA . LYS A 1 69 ? 5.551 -23.328 -2.391 1 97.38 69 LYS A CA 1
ATOM 574 C C . LYS A 1 69 ? 5.426 -21.844 -2.098 1 97.38 69 LYS A C 1
ATOM 576 O O . LYS A 1 69 ? 5.926 -21.016 -2.857 1 97.38 69 LYS A O 1
ATOM 581 N N . VAL A 1 70 ? 4.738 -21.531 -1.119 1 97.38 70 VAL A N 1
ATOM 582 C CA . VAL A 1 70 ? 4.648 -20.203 -0.512 1 97.38 70 VAL A CA 1
ATOM 583 C C . VAL A 1 70 ? 5.059 -20.281 0.957 1 97.38 70 VAL A C 1
ATOM 585 O O . VAL A 1 70 ? 4.406 -20.969 1.756 1 97.38 70 VAL A O 1
ATOM 588 N N . ILE A 1 71 ? 6.09 -19.547 1.296 1 97.31 71 ILE A N 1
ATOM 589 C CA . ILE A 1 71 ? 6.676 -19.703 2.623 1 97.31 71 ILE A CA 1
ATOM 590 C C . ILE A 1 71 ? 5.902 -18.844 3.629 1 97.31 71 ILE A C 1
ATOM 592 O O . ILE A 1 71 ? 5.762 -17.641 3.447 1 97.31 71 ILE A O 1
ATOM 596 N N . HIS A 1 72 ? 5.418 -19.516 4.559 1 96 72 HIS A N 1
ATOM 597 C CA . HIS A 1 72 ? 4.793 -18.828 5.684 1 96 72 HIS A CA 1
ATOM 598 C C . HIS A 1 72 ? 5.832 -18.125 6.543 1 96 72 HIS A C 1
ATOM 600 O O . HIS A 1 72 ? 6.938 -18.625 6.734 1 96 72 HIS A O 1
ATOM 606 N N . PRO A 1 73 ? 5.469 -16.953 7.094 1 94.75 73 PRO A N 1
ATOM 607 C CA . PRO A 1 73 ? 6.457 -16.234 7.898 1 94.75 73 PRO A CA 1
ATOM 608 C C . PRO A 1 73 ? 6.973 -17.047 9.078 1 94.75 73 PRO A C 1
ATOM 610 O O . PRO A 1 73 ? 8.133 -16.906 9.477 1 94.75 73 PRO A O 1
ATOM 613 N N . LYS A 1 74 ? 6.172 -17.859 9.594 1 91.5 74 LYS A N 1
ATOM 614 C CA . LYS A 1 74 ? 6.59 -18.688 10.734 1 91.5 74 LYS A CA 1
ATOM 615 C C . LYS A 1 74 ? 7.648 -19.703 10.32 1 91.5 74 LYS A C 1
ATOM 617 O O . LYS A 1 74 ? 8.414 -20.188 11.156 1 91.5 74 LYS A O 1
ATOM 622 N N . ASP A 1 75 ? 7.676 -20.062 9.062 1 94 75 ASP A N 1
ATOM 623 C CA . ASP A 1 75 ? 8.578 -21.078 8.547 1 94 75 ASP A CA 1
ATOM 624 C C . ASP A 1 75 ? 9.812 -20.453 7.902 1 94 75 ASP A C 1
ATOM 626 O O . ASP A 1 75 ? 10.602 -21.141 7.258 1 94 75 ASP A O 1
ATOM 630 N N . TRP A 1 76 ? 9.992 -19.125 8.055 1 94.44 76 TRP A N 1
ATOM 631 C CA . TRP A 1 76 ? 11.102 -18.406 7.445 1 94.44 76 TRP A CA 1
ATOM 632 C C . TRP A 1 76 ? 12.422 -18.75 8.125 1 94.44 76 TRP A C 1
ATOM 634 O O . TRP A 1 76 ? 13.477 -18.75 7.492 1 94.44 76 TRP A O 1
ATOM 644 N N . GLY A 1 77 ? 12.375 -19.109 9.414 1 89.75 77 GLY A N 1
ATOM 645 C CA . GLY A 1 77 ? 13.531 -19.609 10.133 1 89.75 77 GLY A CA 1
ATOM 646 C C . GLY A 1 77 ? 14.359 -18.516 10.781 1 89.75 77 GLY A C 1
ATOM 647 O O . GLY A 1 77 ? 15.281 -18.797 11.547 1 89.75 77 GLY A O 1
ATOM 648 N N . GLN A 1 78 ? 14.25 -17.328 10.398 1 89.94 78 GLN A N 1
ATOM 649 C CA . GLN A 1 78 ? 14.945 -16.188 10.977 1 89.94 78 GLN A CA 1
ATOM 650 C C . GLN A 1 78 ? 13.984 -15.008 11.164 1 89.94 78 GLN A C 1
ATOM 652 O O . GLN A 1 78 ? 12.867 -15.023 10.664 1 89.94 78 GLN A O 1
ATOM 657 N N . PRO A 1 79 ? 14.492 -14.047 11.984 1 90.19 79 PRO A N 1
ATOM 658 C CA . PRO A 1 79 ? 13.641 -12.859 12.086 1 90.19 79 PRO A CA 1
ATOM 659 C C . PRO A 1 79 ? 13.273 -12.281 10.719 1 90.19 79 PRO A C 1
ATOM 661 O O . PRO A 1 79 ? 14.109 -12.25 9.812 1 90.19 79 PRO A O 1
ATOM 664 N N . LEU A 1 80 ? 12.094 -11.852 10.539 1 93.62 80 LEU A N 1
ATOM 665 C CA . LEU A 1 80 ? 11.523 -11.484 9.242 1 93.62 80 LEU A CA 1
ATOM 666 C C . LEU A 1 80 ? 12.305 -10.344 8.609 1 93.62 80 LEU A C 1
ATOM 668 O O . LEU A 1 80 ? 12.312 -10.195 7.383 1 93.62 80 LEU A O 1
ATOM 672 N N . HIS A 1 81 ? 12.922 -9.523 9.469 1 91.62 81 HIS A N 1
ATOM 673 C CA . HIS A 1 81 ? 13.609 -8.336 8.977 1 91.62 81 HIS A CA 1
ATOM 674 C C . HIS A 1 81 ? 15.102 -8.602 8.773 1 91.62 81 HIS A C 1
ATOM 676 O O . HIS A 1 81 ? 15.828 -7.738 8.281 1 91.62 81 HIS A O 1
ATOM 682 N N . GLN A 1 82 ? 15.594 -9.75 9.117 1 92.06 82 GLN A N 1
ATOM 683 C CA . GLN A 1 82 ? 17.016 -10.07 8.977 1 92.06 82 GLN A CA 1
ATOM 684 C C . GLN A 1 82 ? 17.359 -10.359 7.52 1 92.06 82 GLN A C 1
ATOM 686 O O . GLN A 1 82 ? 16.781 -11.242 6.895 1 92.06 82 GLN A O 1
ATOM 691 N N . PRO A 1 83 ? 18.328 -9.648 6.98 1 91.81 83 PRO A N 1
ATOM 692 C CA . PRO A 1 83 ? 18.672 -9.828 5.566 1 91.81 83 PRO A CA 1
ATOM 693 C C . PRO A 1 83 ? 19.406 -11.141 5.301 1 91.81 83 PRO A C 1
ATOM 695 O O . PRO A 1 83 ? 20.234 -11.57 6.109 1 91.81 83 PRO A O 1
ATOM 698 N N . LEU A 1 84 ? 19.031 -11.781 4.25 1 92.94 84 LEU A N 1
ATOM 699 C CA . LEU A 1 84 ? 19.703 -12.938 3.678 1 92.94 84 LEU A CA 1
ATOM 700 C C . LEU A 1 84 ? 20.406 -12.562 2.375 1 92.94 84 LEU A C 1
ATOM 702 O O . LEU A 1 84 ? 19.875 -11.797 1.573 1 92.94 84 LEU A O 1
ATOM 706 N N . SER A 1 85 ? 21.531 -13.109 2.18 1 88.88 85 SER A N 1
ATOM 707 C CA . SER A 1 85 ? 22.297 -12.789 0.981 1 88.88 85 SER A CA 1
ATOM 708 C C . SER A 1 85 ? 21.938 -13.719 -0.172 1 88.88 85 SER A C 1
ATOM 710 O O . SER A 1 85 ? 21.719 -14.914 0.032 1 88.88 85 SER A O 1
ATOM 712 N N . PHE A 1 86 ? 21.859 -13.055 -1.315 1 88.81 86 PHE A N 1
ATOM 713 C CA . PHE A 1 86 ? 21.75 -13.883 -2.512 1 88.81 86 PHE A CA 1
ATOM 714 C C . PHE A 1 86 ? 23 -14.727 -2.705 1 88.81 86 PHE A C 1
ATOM 716 O O . PHE A 1 86 ? 24.109 -14.297 -2.346 1 88.81 86 PHE A O 1
ATOM 723 N N . LEU A 1 87 ? 22.766 -15.844 -3.221 1 78.56 87 LEU A N 1
ATOM 724 C CA . LEU A 1 87 ? 23.922 -16.641 -3.604 1 78.56 87 LEU A CA 1
ATOM 725 C C . LEU A 1 87 ? 24.734 -15.938 -4.68 1 78.56 87 LEU A C 1
ATOM 727 O O . LEU A 1 87 ? 24.203 -15.133 -5.449 1 78.56 87 LEU A O 1
ATOM 731 N N . MET A 1 88 ? 25.969 -16.219 -4.746 1 72.69 88 MET A N 1
ATOM 732 C CA . MET A 1 88 ? 26.953 -15.508 -5.559 1 72.69 88 MET A CA 1
ATOM 733 C C . MET A 1 88 ? 26.547 -15.516 -7.031 1 72.69 88 MET A C 1
ATOM 735 O O . MET A 1 88 ? 26.688 -14.508 -7.719 1 72.69 88 MET A O 1
ATOM 739 N N . HIS A 1 89 ? 26.062 -16.578 -7.523 1 71.44 89 HIS A N 1
ATOM 740 C CA . HIS A 1 89 ? 25.766 -16.688 -8.945 1 71.44 89 HIS A CA 1
ATOM 741 C C . HIS A 1 89 ? 24.594 -15.789 -9.336 1 71.44 89 HIS A C 1
ATOM 743 O O . HIS A 1 89 ? 24.469 -15.398 -10.5 1 71.44 89 HIS A O 1
ATOM 749 N N . TYR A 1 90 ? 23.844 -15.422 -8.391 1 70.88 90 TYR A N 1
ATOM 750 C CA . TYR A 1 90 ? 22.719 -14.531 -8.688 1 70.88 90 TYR A CA 1
ATOM 751 C C . TYR A 1 90 ? 23.156 -13.07 -8.609 1 70.88 90 TYR A C 1
ATOM 753 O O . TYR A 1 90 ? 22.531 -12.195 -9.211 1 70.88 90 TYR A O 1
ATOM 761 N N . ARG A 1 91 ? 24.188 -12.898 -7.93 1 67.5 91 ARG A N 1
ATOM 762 C CA . ARG A 1 91 ? 24.641 -11.531 -7.699 1 67.5 91 ARG A CA 1
ATOM 763 C C . ARG A 1 91 ? 25.203 -10.914 -8.977 1 67.5 91 ARG A C 1
ATOM 765 O O . ARG A 1 91 ? 25.062 -9.711 -9.195 1 67.5 91 ARG A O 1
ATOM 772 N N . THR A 1 92 ? 25.688 -11.75 -9.758 1 62.94 92 THR A N 1
ATOM 773 C CA . THR A 1 92 ? 26.297 -11.266 -11 1 62.94 92 THR A CA 1
ATOM 774 C C . THR A 1 92 ? 25.219 -10.688 -11.93 1 62.94 92 THR A C 1
ATOM 776 O O . THR A 1 92 ? 25.469 -9.695 -12.609 1 62.94 92 THR A O 1
ATOM 779 N N . SER A 1 93 ? 24.094 -11.297 -11.867 1 63.25 93 SER A N 1
ATOM 780 C CA . SER A 1 93 ? 23 -10.852 -12.727 1 63.25 93 SER A CA 1
ATOM 781 C C . SER A 1 93 ? 22.297 -9.633 -12.148 1 63.25 93 SER A C 1
ATOM 783 O O . SER A 1 93 ? 21.625 -8.898 -12.867 1 63.25 93 SER A O 1
ATOM 785 N N . LEU A 1 94 ? 22.609 -9.461 -10.812 1 65.12 94 LEU A N 1
ATOM 786 C CA . LEU A 1 94 ? 21.953 -8.367 -10.109 1 65.12 94 LEU A CA 1
ATOM 787 C C . LEU A 1 94 ? 22.922 -7.234 -9.812 1 65.12 94 LEU A C 1
ATOM 789 O O . LEU A 1 94 ? 22.797 -6.547 -8.797 1 65.12 94 LEU A O 1
ATOM 793 N N . GLN A 1 95 ? 23.969 -6.973 -10.445 1 61.88 95 GLN A N 1
ATOM 794 C CA . GLN A 1 95 ? 25.094 -6.098 -10.133 1 61.88 95 GLN A CA 1
ATOM 795 C C . GLN A 1 95 ? 24.609 -4.762 -9.578 1 61.88 95 GLN A C 1
ATOM 797 O O . GLN A 1 95 ? 25.172 -4.254 -8.602 1 61.88 95 GLN A O 1
ATOM 802 N N . ASP A 1 96 ? 23.562 -4.113 -10.047 1 66.81 96 ASP A N 1
ATOM 803 C CA . ASP A 1 96 ? 23.203 -2.758 -9.625 1 66.81 96 ASP A CA 1
ATOM 804 C C . ASP A 1 96 ? 22 -2.768 -8.695 1 66.81 96 ASP A C 1
ATOM 806 O O . ASP A 1 96 ? 21.406 -1.72 -8.43 1 66.81 96 ASP A O 1
ATOM 810 N N . PHE A 1 97 ? 21.906 -4.055 -8.086 1 77.38 97 PHE A N 1
ATOM 811 C CA . PHE A 1 97 ? 20.688 -4.148 -7.281 1 77.38 97 PHE A CA 1
ATOM 812 C C . PHE A 1 97 ? 21 -4.719 -5.906 1 77.38 97 PHE A C 1
ATOM 814 O O . PHE A 1 97 ? 22.156 -5.031 -5.602 1 77.38 97 PHE A O 1
ATOM 821 N N . ASN A 1 98 ? 20.031 -4.637 -5.043 1 82.12 98 ASN A N 1
ATOM 822 C CA . ASN A 1 98 ? 20.203 -5.184 -3.699 1 82.12 98 ASN A CA 1
ATOM 823 C C . ASN A 1 98 ? 20.625 -6.652 -3.74 1 82.12 98 ASN A C 1
ATOM 825 O O . ASN A 1 98 ? 20.094 -7.43 -4.543 1 82.12 98 ASN A O 1
ATOM 829 N N . THR A 1 99 ? 21.562 -6.941 -2.875 1 85.06 99 THR A N 1
ATOM 830 C CA . THR A 1 99 ? 22.094 -8.297 -2.877 1 85.06 99 THR A CA 1
ATOM 831 C C . THR A 1 99 ? 21.562 -9.086 -1.682 1 85.06 99 THR A C 1
ATOM 833 O O . THR A 1 99 ? 22 -10.211 -1.429 1 85.06 99 THR A O 1
ATOM 836 N N . THR A 1 100 ? 20.719 -8.484 -0.964 1 90.56 100 THR A N 1
ATOM 837 C CA . THR A 1 100 ? 20.109 -9.133 0.182 1 90.56 100 THR A CA 1
ATOM 838 C C . THR A 1 100 ? 18.578 -9.031 0.106 1 90.56 100 THR A C 1
ATOM 840 O O . THR A 1 100 ? 18.047 -8.242 -0.682 1 90.56 100 THR A O 1
ATOM 843 N N . TYR A 1 101 ? 17.953 -9.922 0.828 1 93.25 101 TYR A N 1
ATOM 844 C CA . TYR A 1 101 ? 16.5 -9.867 0.898 1 93.25 101 TYR A CA 1
ATOM 845 C C . TYR A 1 101 ? 16 -10.344 2.258 1 93.25 101 TYR A C 1
ATOM 847 O O . TYR A 1 101 ? 16.703 -11.062 2.969 1 93.25 101 TYR A O 1
ATOM 855 N N . THR A 1 102 ? 14.867 -9.883 2.674 1 94.69 102 THR A N 1
ATOM 856 C CA . THR A 1 102 ? 14.188 -10.281 3.9 1 94.69 102 THR A CA 1
ATOM 857 C C . THR A 1 102 ? 12.883 -11 3.584 1 94.69 102 THR A C 1
ATOM 859 O O . THR A 1 102 ? 12.547 -11.219 2.416 1 94.69 102 THR A O 1
ATOM 862 N N . TYR A 1 103 ? 12.172 -11.383 4.602 1 96.12 103 TYR A N 1
ATOM 863 C CA . TYR A 1 103 ? 10.859 -11.961 4.367 1 96.12 103 TYR A CA 1
ATOM 864 C C . TYR A 1 103 ? 9.914 -10.938 3.746 1 96.12 103 TYR A C 1
ATOM 866 O O . TYR A 1 103 ? 9.055 -11.289 2.936 1 96.12 103 TYR A O 1
ATOM 874 N N . TRP A 1 104 ? 10.078 -9.734 4.145 1 94.25 104 TRP A N 1
ATOM 875 C CA . TRP A 1 104 ? 9.242 -8.672 3.586 1 94.25 104 TRP A CA 1
ATOM 876 C C . TRP A 1 104 ? 9.477 -8.531 2.086 1 94.25 104 TRP A C 1
ATOM 878 O O . TRP A 1 104 ? 8.531 -8.32 1.321 1 94.25 104 TRP A O 1
ATOM 888 N N . ASP A 1 105 ? 10.703 -8.664 1.728 1 95.19 105 ASP A N 1
ATOM 889 C CA . ASP A 1 105 ? 11.031 -8.672 0.304 1 95.19 105 ASP A CA 1
ATOM 890 C C . ASP A 1 105 ? 10.398 -9.875 -0.396 1 95.19 105 ASP A C 1
ATOM 892 O O . ASP A 1 105 ? 9.914 -9.758 -1.522 1 95.19 105 ASP A O 1
ATOM 896 N N . TYR A 1 106 ? 10.484 -11.008 0.299 1 97.38 106 TYR A N 1
ATOM 897 C CA . TYR A 1 106 ? 9.883 -12.219 -0.236 1 97.38 106 TYR A CA 1
ATOM 898 C C . TYR A 1 106 ? 8.391 -12.023 -0.493 1 97.38 106 TYR A C 1
ATOM 900 O O . TYR A 1 106 ? 7.891 -12.359 -1.567 1 97.38 106 TYR A O 1
ATOM 908 N N . GLN A 1 107 ? 7.73 -11.461 0.498 1 97.06 107 GLN A N 1
ATOM 909 C CA . GLN A 1 107 ? 6.309 -11.172 0.334 1 97.06 107 GLN A CA 1
ATOM 910 C C . GLN A 1 107 ? 6.07 -10.234 -0.846 1 97.06 107 GLN A C 1
ATOM 912 O O . GLN A 1 107 ? 5.199 -10.492 -1.681 1 97.06 107 GLN A O 1
ATOM 917 N N . GLN A 1 108 ? 6.84 -9.211 -0.944 1 96.31 108 GLN A N 1
ATOM 918 C CA . GLN A 1 108 ? 6.695 -8.25 -2.033 1 96.31 108 GLN A CA 1
ATOM 919 C C . GLN A 1 108 ? 7.008 -8.891 -3.379 1 96.31 108 GLN A C 1
ATOM 921 O O . GLN A 1 108 ? 6.461 -8.484 -4.41 1 96.31 108 GLN A O 1
ATOM 926 N N . ALA A 1 109 ? 7.883 -9.812 -3.338 1 97.81 109 ALA A N 1
ATOM 927 C CA . ALA A 1 109 ? 8.25 -10.508 -4.566 1 97.81 109 ALA A CA 1
ATOM 928 C C . ALA A 1 109 ? 7.031 -11.172 -5.203 1 97.81 109 ALA A C 1
ATOM 930 O O . ALA A 1 109 ? 6.883 -11.172 -6.43 1 97.81 109 ALA A O 1
ATOM 931 N N . TRP A 1 110 ? 6.172 -11.648 -4.395 1 98.44 110 TRP A N 1
ATOM 932 C CA . TRP A 1 110 ? 4.961 -12.289 -4.902 1 98.44 110 TRP A CA 1
ATOM 933 C C . TRP A 1 110 ? 4.074 -11.281 -5.625 1 98.44 110 TRP A C 1
ATOM 935 O O . TRP A 1 110 ? 3.318 -11.648 -6.531 1 98.44 110 TRP A O 1
ATOM 945 N N . PHE A 1 111 ? 4.203 -10.102 -5.309 1 97.44 111 PHE A N 1
ATOM 946 C CA . PHE A 1 111 ? 3.322 -9.109 -5.906 1 97.44 111 PHE A CA 1
ATOM 947 C C . PHE A 1 111 ? 4.012 -8.398 -7.062 1 97.44 111 PHE A C 1
ATOM 949 O O . PHE A 1 111 ? 3.363 -7.992 -8.031 1 97.44 111 PHE A O 1
ATOM 956 N N . ASN A 1 112 ? 5.277 -8.297 -6.996 1 96.75 112 ASN A N 1
ATOM 957 C CA . ASN A 1 112 ? 5.965 -7.422 -7.938 1 96.75 112 ASN A CA 1
ATOM 958 C C . ASN A 1 112 ? 6.672 -8.219 -9.031 1 96.75 112 ASN A C 1
ATOM 960 O O . ASN A 1 112 ? 6.949 -7.691 -10.109 1 96.75 112 ASN A O 1
ATOM 964 N N . ALA A 1 113 ? 6.969 -9.461 -8.828 1 97.25 113 ALA A N 1
ATOM 965 C CA . ALA A 1 113 ? 7.742 -10.258 -9.781 1 97.25 113 ALA A CA 1
ATOM 966 C C . ALA A 1 113 ? 6.98 -10.453 -11.086 1 97.25 113 ALA A C 1
ATOM 968 O O . ALA A 1 113 ? 7.59 -10.633 -12.141 1 97.25 113 ALA A O 1
ATOM 969 N N . PHE A 1 114 ? 5.688 -10.336 -11.023 1 97.75 114 PHE A N 1
ATOM 970 C CA . PHE A 1 114 ? 4.852 -10.688 -12.164 1 97.75 114 PHE A CA 1
ATOM 971 C C . PHE A 1 114 ? 4.473 -9.438 -12.961 1 97.75 114 PHE A C 1
ATOM 973 O O . PHE A 1 114 ? 3.748 -9.531 -13.953 1 97.75 114 PHE A O 1
ATOM 980 N N . LEU A 1 115 ? 4.984 -8.336 -12.508 1 96.25 115 LEU A N 1
ATOM 981 C CA . LEU A 1 115 ? 4.672 -7.078 -13.172 1 96.25 115 LEU A CA 1
ATOM 982 C C . LEU A 1 115 ? 5.691 -6.77 -14.266 1 96.25 115 LEU A C 1
ATOM 984 O O . LEU A 1 115 ? 6.496 -5.844 -14.125 1 96.25 115 LEU A O 1
ATOM 988 N N . MET A 1 116 ? 5.617 -7.555 -15.273 1 92.94 116 MET A N 1
ATOM 989 C CA . MET A 1 116 ? 6.395 -7.344 -16.484 1 92.94 116 MET A CA 1
ATOM 990 C C . MET A 1 116 ? 5.48 -7.191 -17.703 1 92.94 116 MET A C 1
ATOM 992 O O . MET A 1 116 ? 4.336 -7.645 -17.688 1 92.94 116 MET A O 1
ATOM 996 N N . GLN A 1 117 ? 5.98 -6.477 -18.609 1 91 117 GLN A N 1
ATOM 997 C CA . GLN A 1 117 ? 5.227 -6.23 -19.828 1 91 117 GLN A CA 1
ATOM 998 C C . GLN A 1 117 ? 6.148 -6.176 -21.047 1 91 117 GLN A C 1
ATOM 1000 O O . GLN A 1 117 ? 7.34 -5.883 -20.922 1 91 117 GLN A O 1
ATOM 1005 N N . ASN A 1 118 ? 5.621 -6.449 -22.156 1 89 118 ASN A N 1
ATOM 1006 C CA . ASN A 1 118 ? 6.375 -6.293 -23.406 1 89 118 ASN A CA 1
ATOM 1007 C C . ASN A 1 118 ? 5.957 -5.031 -24.156 1 89 118 ASN A C 1
ATOM 1009 O O . ASN A 1 118 ? 5.145 -4.25 -23.656 1 89 118 ASN A O 1
ATOM 1013 N N . GLN A 1 119 ? 6.504 -4.844 -25.266 1 82.81 119 GLN A N 1
ATOM 1014 C CA . GLN A 1 119 ? 6.309 -3.607 -26.016 1 82.81 119 GLN A CA 1
ATOM 1015 C C . GLN A 1 119 ? 4.855 -3.465 -26.469 1 82.81 119 GLN A C 1
ATOM 1017 O O . GLN A 1 119 ? 4.336 -2.352 -26.578 1 82.81 119 GLN A O 1
ATOM 1022 N N . ASN A 1 120 ? 4.207 -4.555 -26.641 1 83.31 120 ASN A N 1
ATOM 1023 C CA . ASN A 1 120 ? 2.832 -4.539 -27.141 1 83.31 120 ASN A CA 1
ATOM 1024 C C . ASN A 1 120 ? 1.826 -4.598 -26 1 83.31 120 ASN A C 1
ATOM 1026 O O . ASN A 1 120 ? 0.618 -4.656 -26.219 1 83.31 120 ASN A O 1
ATOM 1030 N N . HIS A 1 121 ? 2.316 -4.66 -24.812 1 87.12 121 HIS A N 1
ATOM 1031 C CA . HIS A 1 121 ? 1.466 -4.73 -23.641 1 87.12 121 HIS A CA 1
ATOM 1032 C C . HIS A 1 121 ? 0.566 -5.961 -23.672 1 87.12 121 HIS A C 1
ATOM 1034 O O . HIS A 1 121 ? -0.627 -5.871 -23.375 1 87.12 121 HIS A O 1
ATOM 1040 N N . SER A 1 122 ? 1.177 -7.023 -24.125 1 89.94 122 SER A N 1
ATOM 1041 C CA . SER A 1 122 ? 0.385 -8.234 -24.312 1 89.94 122 SER A CA 1
ATOM 1042 C C . SER A 1 122 ? 0.993 -9.414 -23.578 1 89.94 122 SER A C 1
ATOM 1044 O O . SER A 1 122 ? 0.656 -10.57 -23.859 1 89.94 122 SER A O 1
ATOM 1046 N N . HIS A 1 123 ? 1.887 -9.156 -22.703 1 94.81 123 HIS A N 1
ATOM 1047 C CA . HIS A 1 123 ? 2.51 -10.234 -21.953 1 94.81 123 HIS A CA 1
ATOM 1048 C C . HIS A 1 123 ? 1.485 -10.984 -21.109 1 94.81 123 HIS A C 1
ATOM 1050 O O . HIS A 1 123 ? 0.599 -10.359 -20.516 1 94.81 123 HIS A O 1
ATOM 1056 N N . SER A 1 124 ? 1.594 -12.297 -21.031 1 96.5 124 SER A N 1
ATOM 1057 C CA . SER A 1 124 ? 0.721 -13.102 -20.172 1 96.5 124 SER A CA 1
ATOM 1058 C C . SER A 1 124 ? 1.516 -14.141 -19.391 1 96.5 124 SER A C 1
ATOM 1060 O O . SER A 1 124 ? 2.604 -14.547 -19.812 1 96.5 124 SER A O 1
ATOM 1062 N N . TRP A 1 125 ? 1.008 -14.5 -18.266 1 97.88 125 TRP A N 1
ATOM 1063 C CA . TRP A 1 125 ? 1.562 -15.547 -17.406 1 97.88 125 TRP A CA 1
ATOM 1064 C C . TRP A 1 125 ? 0.681 -16.797 -17.438 1 97.88 125 TRP A C 1
ATOM 1066 O O . TRP A 1 125 ? -0.541 -16.703 -17.297 1 97.88 125 TRP A O 1
ATOM 1076 N N . LEU A 1 126 ? 1.271 -17.906 -17.703 1 98.19 126 LEU A N 1
ATOM 1077 C CA . LEU A 1 126 ? 0.643 -19.188 -17.375 1 98.19 126 LEU A CA 1
ATOM 1078 C C . LEU A 1 126 ? 1.023 -19.625 -15.961 1 98.19 126 LEU A C 1
ATOM 1080 O O . LEU A 1 126 ? 2.203 -19.828 -15.672 1 98.19 126 LEU A O 1
ATOM 1084 N N . PHE A 1 127 ? 0.012 -19.734 -15.102 1 98.31 127 PHE A N 1
ATOM 1085 C CA . PHE A 1 127 ? 0.238 -20.156 -13.727 1 98.31 127 PHE A CA 1
ATOM 1086 C C . PHE A 1 127 ? -0.275 -21.578 -13.516 1 98.31 127 PHE A C 1
ATOM 1088 O O . PHE A 1 127 ? -1.323 -21.953 -14.047 1 98.31 127 PHE A O 1
ATOM 1095 N N . TYR A 1 128 ? 0.369 -22.359 -12.789 1 96.38 128 TYR A N 1
ATOM 1096 C CA . TYR A 1 128 ? -0.176 -23.578 -12.203 1 96.38 128 TYR A CA 1
ATOM 1097 C C . TYR A 1 128 ? 0.647 -24.016 -11 1 96.38 128 TYR A C 1
ATOM 1099 O O . TYR A 1 128 ? 1.792 -23.578 -10.828 1 96.38 128 TYR A O 1
ATOM 1107 N N . PHE A 1 129 ? 0.064 -24.797 -10.195 1 97.12 129 PHE A N 1
ATOM 1108 C CA . PHE A 1 129 ? 0.712 -25.281 -8.984 1 97.12 129 PHE A CA 1
ATOM 1109 C C . PHE A 1 129 ? 1.427 -26.594 -9.242 1 97.12 129 PHE A C 1
ATOM 1111 O O . PHE A 1 129 ? 0.946 -27.422 -10.023 1 97.12 129 PHE A O 1
ATOM 1118 N N . HIS A 1 130 ? 2.51 -26.672 -8.586 1 96.31 130 HIS A N 1
ATOM 1119 C CA . HIS A 1 130 ? 3.242 -27.938 -8.594 1 96.31 130 HIS A CA 1
ATOM 1120 C C . HIS A 1 130 ? 2.713 -28.875 -7.52 1 96.31 130 HIS A C 1
ATOM 1122 O O . HIS A 1 130 ? 2.035 -28.453 -6.582 1 96.31 130 HIS A O 1
ATOM 1128 N N . ASN A 1 131 ? 3.041 -30.094 -7.609 1 91.88 131 ASN A N 1
ATOM 1129 C CA . ASN A 1 131 ? 2.568 -31.109 -6.676 1 91.88 131 ASN A CA 1
ATOM 1130 C C . ASN A 1 131 ? 3.176 -30.938 -5.289 1 91.88 131 ASN A C 1
ATOM 1132 O O . ASN A 1 131 ? 2.668 -31.469 -4.305 1 91.88 131 ASN A O 1
ATOM 1136 N N . THR A 1 132 ? 4.168 -30.156 -5.16 1 90 132 THR A N 1
ATOM 1137 C CA . THR A 1 132 ? 4.836 -29.922 -3.881 1 90 132 THR A CA 1
ATOM 1138 C C . THR A 1 132 ? 4.09 -28.875 -3.068 1 90 132 THR A C 1
ATOM 1140 O O . THR A 1 132 ? 4.355 -28.703 -1.877 1 90 132 THR A O 1
ATOM 1143 N N . MET A 1 133 ? 3.172 -28.297 -3.703 1 91.44 133 MET A N 1
ATOM 1144 C CA . MET A 1 133 ? 2.484 -27.188 -3.045 1 91.44 133 MET A CA 1
ATOM 1145 C C . MET A 1 133 ? 1.615 -27.688 -1.898 1 91.44 133 MET A C 1
ATOM 1147 O O . MET A 1 133 ? 0.771 -28.562 -2.092 1 91.44 133 MET A O 1
ATOM 1151 N N . ASN A 1 134 ? 1.906 -27.078 -0.754 1 84.31 134 ASN A N 1
ATOM 1152 C CA . ASN A 1 134 ? 1.113 -27.391 0.433 1 84.31 134 ASN A CA 1
ATOM 1153 C C . ASN A 1 134 ? 0.212 -26.219 0.816 1 84.31 134 ASN A C 1
ATOM 1155 O O . ASN A 1 134 ? 0.699 -25.141 1.184 1 84.31 134 ASN A O 1
ATOM 1159 N N . THR A 1 135 ? -1.024 -26.453 0.819 1 80.81 135 THR A N 1
ATOM 1160 C CA . THR A 1 135 ? -1.974 -25.375 1.078 1 80.81 135 THR A CA 1
ATOM 1161 C C . THR A 1 135 ? -2.27 -25.25 2.57 1 80.81 135 THR A C 1
ATOM 1163 O O . THR A 1 135 ? -2.947 -24.328 3.006 1 80.81 135 THR A O 1
ATOM 1166 N N . THR A 1 136 ? -1.697 -26.094 3.35 1 78.56 136 THR A N 1
ATOM 1167 C CA . THR A 1 136 ? -1.991 -26.094 4.777 1 78.56 136 THR A CA 1
ATOM 1168 C C . THR A 1 136 ? -1.302 -24.938 5.484 1 78.56 136 THR A C 1
ATOM 1170 O O . THR A 1 136 ? -1.804 -24.422 6.488 1 78.56 136 THR A O 1
ATOM 1173 N N . ASN A 1 137 ? -0.256 -24.531 4.93 1 85.19 137 ASN A N 1
ATOM 1174 C CA . ASN A 1 137 ? 0.516 -23.516 5.617 1 85.19 137 ASN A CA 1
ATOM 1175 C C . ASN A 1 137 ? 0.688 -22.266 4.754 1 85.19 137 ASN A C 1
ATOM 1177 O O . ASN A 1 137 ? 1.774 -21.688 4.699 1 85.19 137 ASN A O 1
ATOM 1181 N N . LEU A 1 138 ? -0.378 -21.938 4.133 1 91.81 138 LEU A N 1
ATOM 1182 C CA . LEU A 1 138 ? -0.322 -20.734 3.311 1 91.81 138 LEU A CA 1
ATOM 1183 C C . LEU A 1 138 ? -0.47 -19.484 4.172 1 91.81 138 LEU A C 1
ATOM 1185 O O . LEU A 1 138 ? -1.313 -19.438 5.07 1 91.81 138 LEU A O 1
ATOM 1189 N N . PRO A 1 139 ? 0.374 -18.562 3.953 1 93.56 139 PRO A N 1
ATOM 1190 C CA . PRO A 1 139 ? 0.185 -17.297 4.68 1 93.56 139 PRO A CA 1
ATOM 1191 C C . PRO A 1 139 ? -1.089 -16.562 4.27 1 93.56 139 PRO A C 1
ATOM 1193 O O . PRO A 1 139 ? -1.527 -16.672 3.121 1 93.56 139 PRO A O 1
ATOM 1196 N N . LEU A 1 140 ? -1.635 -15.742 5.105 1 90.81 140 LEU A N 1
ATOM 1197 C CA . LEU A 1 140 ? -2.881 -15.023 4.867 1 90.81 140 LEU A CA 1
ATOM 1198 C C . LEU A 1 140 ? -2.711 -13.992 3.754 1 90.81 140 LEU A C 1
ATOM 1200 O O . LEU A 1 140 ? -3.646 -13.734 2.992 1 90.81 140 LEU A O 1
ATOM 1204 N N . TRP A 1 141 ? -1.511 -13.438 3.693 1 92.62 141 TRP A N 1
ATOM 1205 C CA . TRP A 1 141 ? -1.303 -12.422 2.666 1 92.62 141 TRP A CA 1
ATOM 1206 C C . TRP A 1 141 ? -1.421 -13.023 1.271 1 92.62 141 TRP A C 1
ATOM 1208 O O . TRP A 1 141 ? -1.576 -12.297 0.285 1 92.62 141 TRP A O 1
ATOM 1218 N N . PHE A 1 142 ? -1.358 -14.336 1.145 1 95.38 142 PHE A N 1
ATOM 1219 C CA . PHE A 1 142 ? -1.464 -15 -0.15 1 95.38 142 PHE A CA 1
ATOM 1220 C C . PHE A 1 142 ? -2.889 -14.922 -0.683 1 95.38 142 PHE A C 1
ATOM 1222 O O . PHE A 1 142 ? -3.117 -15.062 -1.886 1 95.38 142 PHE A O 1
ATOM 1229 N N . LEU A 1 143 ? -3.838 -14.68 0.208 1 91.81 143 LEU A N 1
ATOM 1230 C CA . LEU A 1 143 ? -5.215 -14.453 -0.22 1 91.81 143 LEU A CA 1
ATOM 1231 C C . LEU A 1 143 ? -5.301 -13.242 -1.14 1 91.81 143 LEU A C 1
ATOM 1233 O O . LEU A 1 143 ? -6.004 -13.273 -2.152 1 91.81 143 LEU A O 1
ATOM 1237 N N . GLN A 1 144 ? -4.602 -12.258 -0.758 1 93 144 GLN A N 1
ATOM 1238 C CA . GLN A 1 144 ? -4.594 -11.047 -1.578 1 93 144 GLN A CA 1
ATOM 1239 C C . GLN A 1 144 ? -3.92 -11.305 -2.924 1 93 144 GLN A C 1
ATOM 1241 O O . GLN A 1 144 ? -4.379 -10.812 -3.957 1 93 144 GLN A O 1
ATOM 1246 N N . TRP A 1 145 ? -2.869 -12.008 -2.846 1 97 145 TRP A N 1
ATOM 1247 C CA . TRP A 1 145 ? -2.209 -12.359 -4.098 1 97 145 TRP A CA 1
ATOM 1248 C C . TRP A 1 145 ? -3.162 -13.109 -5.023 1 97 145 TRP A C 1
ATOM 1250 O O . TRP A 1 145 ? -3.227 -12.82 -6.223 1 97 145 TRP A O 1
ATOM 1260 N N . TRP A 1 146 ? -3.893 -14.031 -4.449 1 96.44 146 TRP A N 1
ATOM 1261 C CA . TRP A 1 146 ? -4.855 -14.82 -5.211 1 96.44 146 TRP A CA 1
ATOM 1262 C C . TRP A 1 146 ? -5.941 -13.93 -5.809 1 96.44 146 TRP A C 1
ATOM 1264 O O . TRP A 1 146 ? -6.391 -14.164 -6.93 1 96.44 146 TRP A O 1
ATOM 1274 N N . ASP A 1 147 ? -6.309 -12.938 -5.113 1 93.94 147 ASP A N 1
ATOM 1275 C CA . ASP A 1 147 ? -7.332 -12.016 -5.598 1 93.94 147 ASP A CA 1
ATOM 1276 C C . ASP A 1 147 ? -6.855 -11.273 -6.844 1 93.94 147 ASP A C 1
ATOM 1278 O O . ASP A 1 147 ? -7.656 -10.961 -7.727 1 93.94 147 ASP A O 1
ATOM 1282 N N . PHE A 1 148 ? -5.594 -11.109 -6.895 1 95.5 148 PHE A N 1
ATOM 1283 C CA . PHE A 1 148 ? -5.043 -10.359 -8.023 1 95.5 148 PHE A CA 1
ATOM 1284 C C . PHE A 1 148 ? -4.699 -11.305 -9.172 1 95.5 148 PHE A C 1
ATOM 1286 O O . PHE A 1 148 ? -5.156 -11.102 -10.297 1 95.5 148 PHE A O 1
ATOM 1293 N N . TYR A 1 149 ? -3.957 -12.328 -8.852 1 97.5 149 TYR A N 1
ATOM 1294 C CA . TYR A 1 149 ? -3.322 -13.117 -9.898 1 97.5 149 TYR A CA 1
ATOM 1295 C C . TYR A 1 149 ? -4.027 -14.461 -10.078 1 97.5 149 TYR A C 1
ATOM 1297 O O . TYR A 1 149 ? -3.82 -15.148 -11.078 1 97.5 149 TYR A O 1
ATOM 1305 N N . GLY A 1 150 ? -4.793 -14.82 -9.086 1 97 150 GLY A N 1
ATOM 1306 C CA . GLY A 1 150 ? -5.488 -16.094 -9.156 1 97 150 GLY A CA 1
ATOM 1307 C C . GLY A 1 150 ? -6.672 -16.078 -10.102 1 97 150 GLY A C 1
ATOM 1308 O O . GLY A 1 150 ? -6.941 -15.062 -10.75 1 97 150 GLY A O 1
ATOM 1309 N N . CYS A 1 151 ? -7.305 -17.203 -10.164 1 93.88 151 CYS A N 1
ATOM 1310 C CA . CYS A 1 151 ? -8.445 -17.297 -11.07 1 93.88 151 CYS A CA 1
ATOM 1311 C C . CYS A 1 151 ? -9.758 -17.156 -10.305 1 93.88 151 CYS A C 1
ATOM 1313 O O . CYS A 1 151 ? -9.766 -17.125 -9.07 1 93.88 151 CYS A O 1
ATOM 1315 N N . HIS A 1 152 ? -10.734 -16.891 -11.047 1 92.25 152 HIS A N 1
ATOM 1316 C CA . HIS A 1 152 ? -12.102 -16.781 -10.555 1 92.25 152 HIS A CA 1
ATOM 1317 C C . HIS A 1 152 ? -12.992 -17.859 -11.141 1 92.25 152 HIS A C 1
ATOM 1319 O O . HIS A 1 152 ? -12.68 -18.422 -12.195 1 92.25 152 HIS A O 1
ATOM 1325 N N . VAL A 1 153 ? -14.055 -18.078 -10.445 1 92.19 153 VAL A N 1
ATOM 1326 C CA . VAL A 1 153 ? -14.93 -19.188 -10.812 1 92.19 153 VAL A CA 1
ATOM 1327 C C . VAL A 1 153 ? -15.469 -18.984 -12.227 1 92.19 153 VAL A C 1
ATOM 1329 O O . VAL A 1 153 ? -15.703 -19.953 -12.953 1 92.19 153 VAL A O 1
ATOM 1332 N N . ASP A 1 154 ? -15.586 -17.797 -12.641 1 90.81 154 ASP A N 1
ATOM 1333 C CA . ASP A 1 154 ? -16.172 -17.453 -13.938 1 90.81 154 ASP A CA 1
ATOM 1334 C C . ASP A 1 154 ? -15.305 -17.984 -15.086 1 90.81 154 ASP A C 1
ATOM 1336 O O . ASP A 1 154 ? -15.797 -18.203 -16.188 1 90.81 154 ASP A O 1
ATOM 1340 N N . TYR A 1 155 ? -14.062 -18.234 -14.812 1 91.75 155 TYR A N 1
ATOM 1341 C CA . TYR A 1 155 ? -13.195 -18.672 -15.898 1 91.75 155 TYR A CA 1
ATOM 1342 C C . TYR A 1 155 ? -13.438 -20.125 -16.25 1 91.75 155 TYR A C 1
ATOM 1344 O O . TYR A 1 155 ? -13.023 -20.609 -17.312 1 91.75 155 TYR A O 1
ATOM 1352 N N . LEU A 1 156 ? -14.195 -20.828 -15.375 1 92 156 LEU A N 1
ATOM 1353 C CA . LEU A 1 156 ? -14.516 -22.234 -15.586 1 92 156 LEU A CA 1
ATOM 1354 C C . LEU A 1 156 ? -15.797 -22.391 -16.406 1 92 156 LEU A C 1
ATOM 1356 O O . LEU A 1 156 ? -16.094 -23.484 -16.891 1 92 156 LEU A O 1
ATOM 1360 N N . LYS A 1 157 ? -16.578 -21.391 -16.5 1 88.25 157 LYS A N 1
ATOM 1361 C CA . LYS A 1 157 ? -17.938 -21.453 -17.016 1 88.25 157 LYS A CA 1
ATOM 1362 C C . LYS A 1 157 ? -17.969 -22.094 -18.406 1 88.25 157 LYS A C 1
ATOM 1364 O O . LYS A 1 157 ? -18.906 -22.828 -18.719 1 88.25 157 LYS A O 1
ATOM 1369 N N . GLU A 1 158 ? -17.031 -21.906 -19.234 1 87.56 158 GLU A N 1
ATOM 1370 C CA . GLU A 1 158 ? -17.031 -22.453 -20.578 1 87.56 158 GLU A CA 1
ATOM 1371 C C . GLU A 1 158 ? -16.406 -23.844 -20.594 1 87.56 158 GLU A C 1
ATOM 1373 O O . GLU A 1 158 ? -16.344 -24.484 -21.656 1 87.56 158 GLU A O 1
ATOM 1378 N N . HIS A 1 159 ? -16.062 -24.297 -19.547 1 91.75 159 HIS A N 1
ATOM 1379 C CA . HIS A 1 159 ? -15.422 -25.594 -19.406 1 91.75 159 HIS A CA 1
ATOM 1380 C C . HIS A 1 159 ? -16.172 -26.484 -18.422 1 91.75 159 HIS A C 1
ATOM 1382 O O . HIS A 1 159 ? -15.688 -26.75 -17.328 1 91.75 159 HIS A O 1
ATOM 1388 N N . HIS A 1 160 ? -17.234 -27.062 -18.922 1 90.56 160 HIS A N 1
ATOM 1389 C CA . HIS A 1 160 ? -18.266 -27.703 -18.094 1 90.56 160 HIS A CA 1
ATOM 1390 C C . HIS A 1 160 ? -17.688 -28.906 -17.359 1 90.56 160 HIS A C 1
ATOM 1392 O O . HIS A 1 160 ? -18.078 -29.188 -16.219 1 90.56 160 HIS A O 1
ATOM 1398 N N . LEU A 1 161 ? -16.812 -29.594 -18 1 90.94 161 LEU A N 1
ATOM 1399 C CA . LEU A 1 161 ? -16.219 -30.766 -17.359 1 90.94 161 LEU A CA 1
ATOM 1400 C C . LEU A 1 161 ? -15.477 -30.375 -16.078 1 90.94 161 LEU A C 1
ATOM 1402 O O . LEU A 1 161 ? -15.648 -31.016 -15.047 1 90.94 161 LEU A O 1
ATOM 1406 N N . VAL A 1 162 ? -14.758 -29.344 -16.203 1 93.88 162 VAL A N 1
ATOM 1407 C CA . VAL A 1 162 ? -13.953 -28.891 -15.086 1 93.88 162 VAL A CA 1
ATOM 1408 C C . VAL A 1 162 ? -14.852 -28.203 -14.047 1 93.88 162 VAL A C 1
ATOM 1410 O O . VAL A 1 162 ? -14.656 -28.375 -12.844 1 93.88 162 VAL A O 1
ATOM 1413 N N . GLU A 1 163 ? -15.789 -27.438 -14.531 1 94.62 163 GLU A N 1
ATOM 1414 C CA . GLU A 1 163 ? -16.734 -26.766 -13.633 1 94.62 163 GLU A CA 1
ATOM 1415 C C . GLU A 1 163 ? -17.484 -27.766 -12.766 1 94.62 163 GLU A C 1
ATOM 1417 O O . GLU A 1 163 ? -17.609 -27.578 -11.555 1 94.62 163 GLU A O 1
ATOM 1422 N N . ASN A 1 164 ? -17.906 -28.797 -13.391 1 94.38 164 ASN A N 1
ATOM 1423 C CA . ASN A 1 164 ? -18.594 -29.844 -12.641 1 94.38 164 ASN A CA 1
ATOM 1424 C C . ASN A 1 164 ? -17.672 -30.516 -11.625 1 94.38 164 ASN A C 1
ATOM 1426 O O . ASN A 1 164 ? -18.094 -30.828 -10.516 1 94.38 164 ASN A O 1
ATOM 1430 N N . GLY A 1 165 ? -16.438 -30.734 -12.062 1 95.5 165 GLY A N 1
ATOM 1431 C CA . GLY A 1 165 ? -15.453 -31.25 -11.125 1 95.5 165 GLY A CA 1
ATOM 1432 C C . GLY A 1 165 ? -15.242 -30.359 -9.93 1 95.5 165 GLY A C 1
ATOM 1433 O O . GLY A 1 165 ? -15.211 -30.828 -8.789 1 95.5 165 GLY A O 1
ATOM 1434 N N . TYR A 1 166 ? -15.188 -29.125 -10.172 1 95.81 166 TYR A N 1
ATOM 1435 C CA . TYR A 1 166 ? -15.008 -28.141 -9.117 1 95.81 166 TYR A CA 1
ATOM 1436 C C . TYR A 1 166 ? -16.203 -28.141 -8.164 1 95.81 166 TYR A C 1
ATOM 1438 O O . TYR A 1 166 ? -16.031 -28.156 -6.945 1 95.81 166 TYR A O 1
ATOM 1446 N N . LEU A 1 167 ? -17.375 -28.047 -8.727 1 94.81 167 LEU A N 1
ATOM 1447 C CA . LEU A 1 167 ? -18.578 -28.031 -7.91 1 94.81 167 LEU A CA 1
ATOM 1448 C C . LEU A 1 167 ? -18.656 -29.281 -7.035 1 94.81 167 LEU A C 1
ATOM 1450 O O . LEU A 1 167 ? -19.031 -29.203 -5.863 1 94.81 167 LEU A O 1
ATOM 1454 N N . HIS A 1 168 ? -18.281 -30.391 -7.645 1 94.75 168 HIS A N 1
ATOM 1455 C CA . HIS A 1 168 ? -18.25 -31.641 -6.883 1 94.75 168 HIS A CA 1
ATOM 1456 C C . HIS A 1 168 ? -17.234 -31.562 -5.746 1 94.75 168 HIS A C 1
ATOM 1458 O O . HIS A 1 168 ? -17.531 -31.953 -4.617 1 94.75 168 HIS A O 1
ATOM 1464 N N . PHE A 1 169 ? -16.125 -31.047 -6.023 1 94.81 169 PHE A N 1
ATOM 1465 C CA . PHE A 1 169 ? -15.078 -30.859 -5.027 1 94.81 169 PHE A CA 1
ATOM 1466 C C . PHE A 1 169 ? -15.555 -29.938 -3.914 1 94.81 169 PHE A C 1
ATOM 1468 O O . PHE A 1 169 ? -15.438 -30.266 -2.732 1 94.81 169 PHE A O 1
ATOM 1475 N N . LYS A 1 170 ? -16.047 -28.797 -4.266 1 93.25 170 LYS A N 1
ATOM 1476 C CA . LYS A 1 170 ? -16.5 -27.766 -3.33 1 93.25 170 LYS A CA 1
ATOM 1477 C C . LYS A 1 170 ? -17.547 -28.328 -2.365 1 93.25 170 LYS A C 1
ATOM 1479 O O . LYS A 1 170 ? -17.516 -28.016 -1.172 1 93.25 170 LYS A O 1
A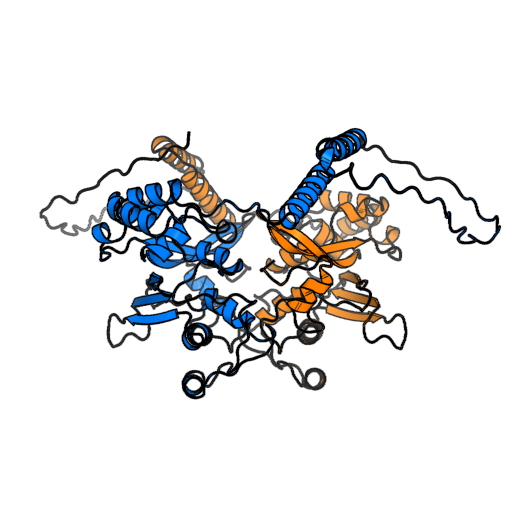TOM 1484 N N . ASN A 1 171 ? -18.344 -29.219 -2.855 1 92.44 171 ASN A N 1
ATOM 1485 C CA . ASN A 1 171 ? -19.453 -29.734 -2.068 1 92.44 171 ASN A CA 1
ATOM 1486 C C . ASN A 1 171 ? -19.031 -30.906 -1.192 1 92.44 171 ASN A C 1
ATOM 1488 O O . ASN A 1 171 ? -19.688 -31.219 -0.194 1 92.44 171 ASN A O 1
ATOM 1492 N N . ASN A 1 172 ? -17.969 -31.5 -1.54 1 90.94 172 ASN A N 1
ATOM 1493 C CA . ASN A 1 172 ? -17.672 -32.75 -0.87 1 90.94 172 ASN A CA 1
ATOM 1494 C C . ASN A 1 172 ? -16.359 -32.688 -0.116 1 90.94 172 ASN A C 1
ATOM 1496 O O . ASN A 1 172 ? -16.078 -33.531 0.741 1 90.94 172 ASN A O 1
ATOM 1500 N N . PHE A 1 173 ? -15.594 -31.797 -0.487 1 88.38 173 PHE A N 1
ATOM 1501 C CA . PHE A 1 173 ? -14.312 -31.672 0.198 1 88.38 173 PHE A CA 1
ATOM 1502 C C . PHE A 1 173 ? -14.438 -30.797 1.437 1 88.38 173 PHE A C 1
ATOM 1504 O O . PHE A 1 173 ? -14.922 -29.672 1.354 1 88.38 173 PHE A O 1
ATOM 1511 N N . GLN A 1 174 ? -14.078 -31.328 2.574 1 80.25 174 GLN A N 1
ATOM 1512 C CA . GLN A 1 174 ? -14.055 -30.562 3.824 1 80.25 174 GLN A CA 1
ATOM 1513 C C . GLN A 1 174 ? -12.633 -30.219 4.238 1 80.25 174 GLN A C 1
ATOM 1515 O O . GLN A 1 174 ? -11.922 -31.062 4.797 1 80.25 174 GLN A O 1
ATOM 1520 N N . PRO A 1 175 ? -12.32 -29.047 3.938 1 76.88 175 PRO A N 1
ATOM 1521 C CA . PRO A 1 175 ? -10.945 -28.672 4.281 1 76.88 175 PRO A CA 1
ATOM 1522 C C . PRO A 1 175 ? -10.71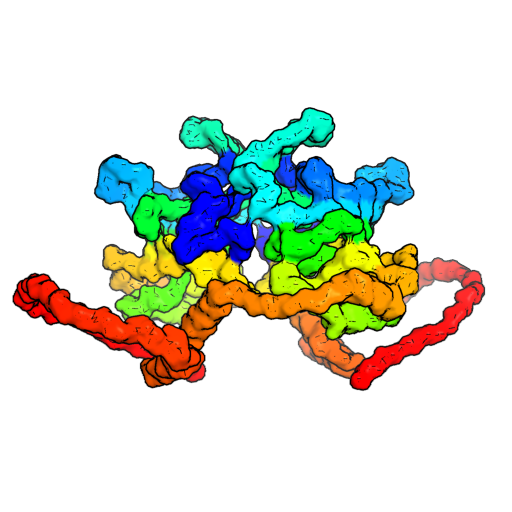1 -28.609 5.785 1 76.88 175 PRO A C 1
ATOM 1524 O O . PRO A 1 175 ? -11.648 -28.359 6.551 1 76.88 175 PRO A O 1
ATOM 1527 N N . ALA A 1 176 ? -9.492 -28.875 6.148 1 73.81 176 ALA A N 1
ATOM 1528 C CA . ALA A 1 176 ? -9.094 -28.641 7.535 1 73.81 176 ALA A CA 1
ATOM 1529 C C . ALA A 1 176 ? -9.375 -27.203 7.941 1 73.81 176 ALA A C 1
ATOM 1531 O O . ALA A 1 176 ? -9.383 -26.297 7.094 1 73.81 176 ALA A O 1
ATOM 1532 N N . PRO A 1 177 ? -9.648 -27.016 9.195 1 68.69 177 PRO A N 1
ATOM 1533 C CA . PRO A 1 177 ? -9.977 -25.672 9.664 1 68.69 177 PRO A CA 1
ATOM 1534 C C . PRO A 1 177 ? -8.953 -24.625 9.227 1 68.69 177 PRO A C 1
ATOM 1536 O O . PRO A 1 177 ? -9.328 -23.5 8.875 1 68.69 177 PRO A O 1
ATOM 1539 N N . SER A 1 178 ? -7.727 -24.984 9.18 1 66.38 178 SER A N 1
ATOM 1540 C CA . SER A 1 178 ? -6.656 -24.062 8.812 1 66.38 178 SER A CA 1
ATOM 1541 C C . SER A 1 178 ? -6.773 -23.641 7.355 1 66.38 178 SER A C 1
ATOM 1543 O O . SER A 1 178 ? -6.266 -22.578 6.973 1 66.38 178 SER A O 1
ATOM 1545 N N . LYS A 1 179 ? -7.535 -24.438 6.645 1 67.69 179 LYS A N 1
ATOM 1546 C CA . LYS A 1 179 ? -7.625 -24.188 5.211 1 67.69 179 LYS A CA 1
ATOM 1547 C C . LYS A 1 179 ? -8.93 -23.469 4.859 1 67.69 179 LYS A C 1
ATOM 1549 O O . LYS A 1 179 ? -9.086 -22.984 3.738 1 67.69 179 LYS A O 1
ATOM 1554 N N . ARG A 1 180 ? -9.727 -23.359 5.723 1 71.56 180 ARG A N 1
ATOM 1555 C CA . ARG A 1 180 ? -11.047 -22.812 5.461 1 71.56 180 ARG A CA 1
ATOM 1556 C C . ARG A 1 180 ? -10.977 -21.328 5.141 1 71.56 180 ARG A C 1
ATOM 1558 O O . ARG A 1 180 ? -11.914 -20.75 4.586 1 71.56 180 ARG A O 1
ATOM 1565 N N . LYS A 1 181 ? -9.805 -20.828 5.328 1 77.62 181 LYS A N 1
ATOM 1566 C CA . LYS A 1 181 ? -9.633 -19.391 5.07 1 77.62 181 LYS A CA 1
ATOM 1567 C C . LYS A 1 181 ? -9.453 -19.125 3.582 1 77.62 181 LYS A C 1
ATOM 1569 O O . LYS A 1 181 ? -9.656 -18 3.123 1 77.62 181 LYS A O 1
ATOM 1574 N N . PHE A 1 182 ? -9.164 -20.172 2.889 1 84.62 182 PHE A N 1
ATOM 1575 C CA . PHE A 1 182 ? -8.867 -20 1.474 1 84.62 182 PHE A CA 1
ATOM 1576 C C . PHE A 1 182 ? -10.016 -20.5 0.608 1 84.62 182 PHE A C 1
ATOM 1578 O O . PHE A 1 182 ? -10.758 -21.391 1.014 1 84.62 182 PHE A O 1
ATOM 1585 N N . SER A 1 183 ? -10.117 -19.922 -0.502 1 88 183 SER A N 1
ATOM 1586 C CA . SER A 1 183 ? -11.203 -20.266 -1.417 1 88 183 SER A CA 1
ATOM 1587 C C . SER A 1 183 ? -11.102 -21.719 -1.861 1 88 183 SER A C 1
ATOM 1589 O O . SER A 1 183 ? -10 -22.234 -2.066 1 88 183 SER A O 1
ATOM 1591 N N . SER A 1 184 ? -12.234 -22.297 -2.043 1 91.69 184 SER A N 1
ATOM 1592 C CA . SER A 1 184 ? -12.273 -23.672 -2.539 1 91.69 184 SER A CA 1
ATOM 1593 C C . SER A 1 184 ? -11.633 -23.781 -3.916 1 91.69 184 SER A C 1
ATOM 1595 O O . SER A 1 184 ? -11.031 -24.812 -4.246 1 91.69 184 SER A O 1
ATOM 1597 N N . LEU A 1 185 ? -11.719 -22.703 -4.605 1 94.56 185 LEU A N 1
ATOM 1598 C CA . LEU A 1 185 ? -11.133 -22.734 -5.945 1 94.56 185 LEU A CA 1
ATOM 1599 C C . LEU A 1 185 ? -9.609 -22.781 -5.875 1 94.56 185 LEU A C 1
ATOM 1601 O O . LEU A 1 185 ? -8.977 -23.5 -6.652 1 94.56 185 LEU A O 1
ATOM 1605 N N . LEU A 1 186 ? -9.055 -22 -4.98 1 95.06 186 LEU A N 1
ATOM 1606 C CA . LEU A 1 186 ? -7.609 -22.062 -4.773 1 95.06 186 LEU A CA 1
ATOM 1607 C C . LEU A 1 186 ? -7.16 -23.469 -4.43 1 95.06 186 LEU A C 1
ATOM 1609 O O . LEU A 1 186 ? -6.207 -23.984 -5.02 1 95.06 186 LEU A O 1
ATOM 1613 N N . ILE A 1 187 ? -7.871 -24.109 -3.602 1 92.75 187 ILE A N 1
ATOM 1614 C CA . ILE A 1 187 ? -7.527 -25.469 -3.182 1 92.75 187 ILE A CA 1
ATOM 1615 C C . ILE A 1 187 ? -7.707 -26.422 -4.352 1 92.75 187 ILE A C 1
ATOM 1617 O O . ILE A 1 187 ? -6.867 -27.297 -4.578 1 92.75 187 ILE A O 1
ATOM 1621 N N . PHE A 1 188 ? -8.773 -26.266 -5.027 1 94.5 188 PHE A N 1
ATOM 1622 C CA . PHE A 1 188 ? -9.055 -27.109 -6.188 1 94.5 188 PHE A CA 1
ATOM 1623 C C . PHE A 1 188 ? -7.93 -27 -7.211 1 94.5 188 PHE A C 1
ATOM 1625 O O . PHE A 1 188 ? -7.422 -28.016 -7.691 1 94.5 188 PHE A O 1
ATOM 1632 N N . CYS A 1 189 ? -7.473 -25.75 -7.496 1 95.56 189 CYS A N 1
ATOM 1633 C CA . CYS A 1 189 ? -6.41 -25.531 -8.469 1 95.56 189 CYS A CA 1
ATOM 1634 C C . CYS A 1 189 ? -5.098 -26.141 -8 1 95.56 189 CYS A C 1
ATOM 1636 O O . CYS A 1 189 ? -4.301 -26.609 -8.812 1 95.56 189 CYS A O 1
ATOM 1638 N N . THR A 1 190 ? -4.867 -26.125 -6.734 1 94.31 190 THR A N 1
ATOM 1639 C CA . THR A 1 190 ? -3.639 -26.672 -6.172 1 94.31 190 THR A CA 1
ATOM 1640 C C . THR A 1 190 ? -3.645 -28.203 -6.246 1 94.31 190 THR A C 1
ATOM 1642 O O . THR A 1 190 ? -2.643 -28.812 -6.621 1 94.31 190 THR A O 1
ATOM 1645 N N . LYS A 1 191 ? -4.734 -28.797 -5.945 1 92.62 191 LYS A N 1
ATOM 1646 C CA . LYS A 1 191 ? -4.812 -30.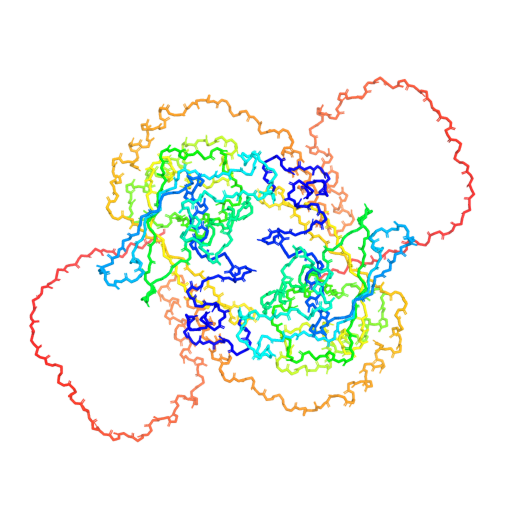25 -5.832 1 92.62 191 LYS A CA 1
ATOM 1647 C C . LYS A 1 191 ? -4.879 -30.906 -7.207 1 92.62 191 LYS A C 1
ATOM 1649 O O . LYS A 1 191 ? -4.34 -32 -7.406 1 92.62 191 LYS A O 1
ATOM 1654 N N . PHE A 1 192 ? -5.5 -30.266 -8.109 1 94.56 192 PHE A N 1
ATOM 1655 C CA . PHE A 1 192 ? -5.711 -30.891 -9.414 1 94.56 192 PHE A CA 1
ATOM 1656 C C . PHE A 1 192 ? -4.875 -30.188 -10.477 1 94.56 192 PHE A C 1
ATOM 1658 O O . PHE A 1 192 ? -5.059 -30.438 -11.672 1 94.56 192 PHE A O 1
ATOM 1665 N N . PHE A 1 193 ? -4.055 -29.234 -10.109 1 94.62 193 PHE A N 1
ATOM 1666 C CA . PHE A 1 193 ? -3.047 -28.578 -10.938 1 94.62 193 PHE A CA 1
ATOM 1667 C C . PHE A 1 193 ? -3.693 -27.859 -12.117 1 94.62 193 PHE A C 1
ATOM 1669 O O . PHE A 1 193 ? -3.191 -27.938 -13.242 1 94.62 193 PHE A O 1
ATOM 1676 N N . VAL A 1 194 ? -4.863 -27.328 -11.82 1 95.69 194 VAL A N 1
ATOM 1677 C CA . VAL A 1 194 ? -5.578 -26.594 -12.867 1 95.69 194 VAL A CA 1
ATOM 1678 C C . VAL A 1 194 ? -4.867 -25.281 -13.164 1 95.69 194 VAL A C 1
ATOM 1680 O O . VAL A 1 194 ? -4.719 -24.438 -12.273 1 95.69 194 VAL A O 1
ATOM 1683 N N . PRO A 1 195 ? -4.465 -25.109 -14.375 1 96.94 195 PRO A N 1
ATOM 1684 C CA . PRO A 1 195 ? -3.736 -23.875 -14.727 1 96.94 195 PRO A CA 1
ATOM 1685 C C . PRO A 1 195 ? -4.664 -22.734 -15.109 1 96.94 195 PRO A C 1
ATOM 1687 O O . PRO A 1 195 ? -5.859 -22.938 -15.32 1 96.94 195 PRO A O 1
ATOM 1690 N N . TRP A 1 196 ? -4.168 -21.5 -15.094 1 97.06 196 TRP A N 1
ATOM 1691 C CA . TRP A 1 196 ? -4.867 -20.344 -15.625 1 97.06 196 TRP A CA 1
ATOM 1692 C C . TRP A 1 196 ? -3.887 -19.359 -16.25 1 97.06 196 TRP A C 1
ATOM 1694 O O . TRP A 1 196 ? -2.705 -19.344 -15.898 1 97.06 196 TRP A O 1
ATOM 1704 N N . VAL A 1 197 ? -4.297 -18.672 -17.156 1 97.25 197 VAL A N 1
ATOM 1705 C CA . VAL A 1 197 ? -3.514 -17.641 -17.812 1 97.25 197 VAL A CA 1
ATOM 1706 C C . VAL A 1 197 ? -3.928 -16.266 -17.297 1 97.25 197 VAL A C 1
ATOM 1708 O O . VAL A 1 197 ? -5.117 -15.945 -17.234 1 97.25 197 VAL A O 1
ATOM 1711 N N . CYS A 1 198 ? -2.973 -15.516 -16.875 1 97.81 198 CYS A N 1
ATOM 1712 C CA . CYS A 1 198 ? -3.227 -14.195 -16.297 1 97.81 198 CYS A CA 1
ATOM 1713 C C . CYS A 1 198 ? -2.451 -13.117 -17.047 1 97.81 198 CYS A C 1
ATOM 1715 O O . CYS A 1 198 ? -1.269 -13.297 -17.344 1 97.81 198 CYS A O 1
ATOM 1717 N N . SER A 1 199 ? -3.086 -12.094 -17.438 1 97 199 SER A N 1
ATOM 1718 C CA . SER A 1 199 ? -2.457 -10.891 -17.984 1 97 199 SER A CA 1
ATOM 1719 C C . SER A 1 199 ? -2.977 -9.633 -17.297 1 97 199 SER A C 1
ATOM 1721 O O . SER A 1 199 ? -3.984 -9.68 -16.578 1 97 199 SER A O 1
ATOM 1723 N N . TRP A 1 200 ? -2.234 -8.617 -17.391 1 96.69 200 TRP A N 1
ATOM 1724 C CA . TRP A 1 200 ? -2.682 -7.375 -16.766 1 96.69 200 TRP A CA 1
ATOM 1725 C C . TRP A 1 200 ? -2.43 -6.184 -17.688 1 96.69 200 TRP A C 1
ATOM 1727 O O . TRP A 1 200 ? -1.605 -6.262 -18.609 1 96.69 200 TRP A O 1
ATOM 1737 N N . PHE A 1 201 ? -3.176 -5.117 -17.531 1 95.12 201 PHE A N 1
ATOM 1738 C CA . PHE A 1 201 ? -3.021 -3.867 -18.266 1 95.12 201 PHE A CA 1
ATOM 1739 C C . PHE A 1 201 ? -3.477 -2.684 -17.422 1 95.12 201 PHE A C 1
ATOM 1741 O O . PHE A 1 201 ? -4.156 -2.861 -16.406 1 95.12 201 PHE A O 1
ATOM 1748 N N . TYR A 1 202 ? -3.01 -1.489 -17.812 1 95.25 202 TYR A N 1
ATOM 1749 C CA . TYR A 1 202 ? -3.424 -0.274 -17.109 1 95.25 202 TYR A CA 1
ATOM 1750 C C . TYR A 1 202 ? -4.777 0.208 -17.625 1 95.25 202 TYR A C 1
ATOM 1752 O O . TYR A 1 202 ? -5.082 0.082 -18.812 1 95.25 202 TYR A O 1
ATOM 1760 N N . ASP A 1 203 ? -5.473 0.741 -16.641 1 95.06 203 ASP A N 1
ATOM 1761 C CA . ASP A 1 203 ? -6.75 1.376 -16.938 1 95.06 203 ASP A CA 1
ATOM 1762 C C . ASP A 1 203 ? -7.062 2.492 -15.953 1 95.06 203 ASP A C 1
ATOM 1764 O O . ASP A 1 203 ? -6.262 2.777 -15.055 1 95.06 203 ASP A O 1
ATOM 1768 N N . TYR A 1 204 ? -8.102 3.203 -16.234 1 94 204 TYR A N 1
ATOM 1769 C CA . TYR A 1 204 ? -8.539 4.23 -15.297 1 94 204 TYR A CA 1
ATOM 1770 C C . TYR A 1 204 ? -9.836 3.828 -14.609 1 94 204 TYR A C 1
ATOM 1772 O O . TYR A 1 204 ? -10.688 3.168 -15.211 1 94 204 TYR A O 1
ATOM 1780 N N . ASN A 1 205 ? -9.867 4.098 -13.375 1 92.06 205 ASN A N 1
ATOM 1781 C CA . ASN A 1 205 ? -11.117 4.109 -12.625 1 92.06 205 ASN A CA 1
ATOM 1782 C C . ASN A 1 205 ? -11.406 5.492 -12.047 1 92.06 205 ASN A C 1
ATOM 1784 O O . ASN A 1 205 ? -10.516 6.344 -11.977 1 92.06 205 ASN A O 1
ATOM 1788 N N . LEU A 1 206 ? -12.664 5.695 -11.773 1 85.88 206 LEU A N 1
ATOM 1789 C CA . LEU A 1 206 ? -13.031 6.965 -11.156 1 85.88 206 LEU A CA 1
ATOM 1790 C C . LEU A 1 206 ? -13.234 6.805 -9.656 1 85.88 206 LEU A C 1
ATOM 1792 O O . LEU A 1 206 ? -13.938 5.891 -9.211 1 85.88 206 LEU A O 1
ATOM 1796 N N . GLN A 1 207 ? -12.508 7.582 -8.93 1 79.44 207 GLN A N 1
ATOM 1797 C CA . GLN A 1 207 ? -12.695 7.664 -7.484 1 79.44 207 GLN A CA 1
ATOM 1798 C C . GLN A 1 207 ? -13.023 9.086 -7.051 1 79.44 207 GLN A C 1
ATOM 1800 O O . GLN A 1 207 ? -12.211 10 -7.227 1 79.44 207 GLN A O 1
ATOM 1805 N N . ASN A 1 208 ? -14.156 9.266 -6.488 1 73.38 208 ASN A N 1
ATOM 1806 C CA . ASN A 1 208 ? -14.617 10.594 -6.086 1 73.38 208 ASN A CA 1
ATOM 1807 C C . ASN A 1 208 ? -14.508 11.594 -7.23 1 73.38 208 ASN A C 1
ATOM 1809 O O . ASN A 1 208 ? -14 12.703 -7.043 1 73.38 208 ASN A O 1
ATOM 1813 N N . GLY A 1 209 ? -14.797 11.086 -8.422 1 74.06 209 GLY A N 1
ATOM 1814 C CA . GLY A 1 209 ? -14.828 11.953 -9.586 1 74.06 209 GLY A CA 1
ATOM 1815 C C . GLY A 1 209 ? -13.461 12.164 -10.211 1 74.06 209 GLY A C 1
ATOM 1816 O O . GLY A 1 209 ? -13.336 12.852 -11.227 1 74.06 209 GLY A O 1
ATOM 1817 N N . HIS A 1 210 ? -12.414 11.562 -9.664 1 80.81 210 HIS A N 1
ATOM 1818 C CA . HIS A 1 210 ? -11.062 11.719 -10.188 1 80.81 210 HIS A CA 1
ATOM 1819 C C . HIS A 1 210 ? -10.539 10.406 -10.75 1 80.81 210 HIS A C 1
ATOM 1821 O O . HIS A 1 210 ? -10.789 9.336 -10.188 1 80.81 210 HIS A O 1
ATOM 1827 N N . PRO A 1 211 ? -9.844 10.617 -11.82 1 88.56 211 PRO A N 1
ATOM 1828 C CA . PRO A 1 211 ? -9.273 9.398 -12.391 1 88.56 211 PRO A CA 1
ATOM 1829 C C . PRO A 1 211 ? -8.141 8.82 -11.547 1 88.56 211 PRO A C 1
ATOM 1831 O O . PRO A 1 211 ? -7.293 9.57 -11.047 1 88.56 211 PRO A O 1
ATOM 1834 N N . VAL A 1 212 ? -8.266 7.527 -11.414 1 91.75 212 VAL A N 1
ATOM 1835 C CA . VAL A 1 212 ? -7.211 6.785 -10.727 1 91.75 212 VAL A CA 1
ATOM 1836 C C . VAL A 1 212 ? -6.66 5.699 -11.641 1 91.75 212 VAL A C 1
ATOM 1838 O O . VAL A 1 212 ? -7.426 4.957 -12.266 1 91.75 212 VAL A O 1
ATOM 1841 N N . LEU A 1 213 ? -5.375 5.727 -11.742 1 94.31 213 LEU A N 1
ATOM 1842 C CA . LEU A 1 213 ? -4.723 4.684 -12.523 1 94.31 213 LEU A CA 1
ATOM 1843 C C . LEU A 1 213 ? -4.805 3.338 -11.812 1 94.31 213 LEU A C 1
ATOM 1845 O O . LEU A 1 213 ? -4.43 3.229 -10.641 1 94.31 213 LEU A O 1
ATOM 1849 N N . VAL A 1 214 ? -5.383 2.367 -12.484 1 95.06 214 VAL A N 1
ATOM 1850 C CA . VAL A 1 214 ? -5.543 1.053 -11.875 1 95.06 214 VAL A CA 1
ATOM 1851 C C . VAL A 1 214 ? -4.949 -0.02 -12.781 1 95.06 214 VAL A C 1
ATOM 1853 O O . VAL A 1 214 ? -4.691 0.231 -13.961 1 95.06 214 VAL A O 1
ATOM 1856 N N . ARG A 1 215 ? -4.668 -1.103 -12.148 1 96 215 ARG A N 1
ATOM 1857 C CA . ARG A 1 215 ? -4.27 -2.303 -12.883 1 96 215 ARG A CA 1
ATOM 1858 C C . ARG A 1 215 ? -5.422 -3.299 -12.961 1 96 215 ARG A C 1
ATOM 1860 O O . ARG A 1 215 ? -6.035 -3.633 -11.945 1 96 215 ARG A O 1
ATOM 1867 N N . LYS A 1 216 ? -5.734 -3.697 -14.156 1 95.19 216 LYS A N 1
ATOM 1868 C CA . LYS A 1 216 ? -6.766 -4.711 -14.367 1 95.19 216 LYS A CA 1
ATOM 1869 C C . LYS A 1 216 ? -6.152 -6.039 -14.797 1 95.19 216 LYS A C 1
ATOM 1871 O O . LYS A 1 216 ? -5.176 -6.062 -15.547 1 95.19 216 LYS A O 1
ATOM 1876 N N . PHE A 1 217 ? -6.762 -7.027 -14.297 1 96.12 217 PHE A N 1
ATOM 1877 C CA . PHE A 1 217 ? -6.262 -8.367 -14.578 1 96.12 217 PHE A CA 1
ATOM 1878 C C . PHE A 1 217 ? -7.281 -9.172 -15.383 1 96.12 217 PHE A C 1
ATOM 1880 O O . PHE A 1 217 ? -8.484 -9.078 -15.141 1 96.12 217 PHE A O 1
ATOM 1887 N N . LYS A 1 218 ? -6.77 -9.852 -16.344 1 94.88 218 LYS A N 1
ATOM 1888 C CA . LYS A 1 218 ? -7.582 -10.742 -17.172 1 94.88 218 LYS A CA 1
ATOM 1889 C C . LYS A 1 218 ? -7.152 -12.195 -16.984 1 94.88 218 LYS A C 1
ATOM 1891 O O . LYS A 1 218 ? -5.961 -12.508 -17 1 94.88 218 LYS A O 1
ATOM 1896 N N . ILE A 1 219 ? -8.156 -12.984 -16.812 1 96.19 219 ILE A N 1
ATOM 1897 C CA . ILE A 1 219 ? -7.902 -14.414 -16.609 1 96.19 219 ILE A CA 1
ATOM 1898 C C . ILE A 1 219 ? -8.508 -15.211 -17.766 1 96.19 219 ILE A C 1
ATOM 1900 O O . ILE A 1 219 ? -9.648 -14.969 -18.172 1 96.19 219 ILE A O 1
ATOM 1904 N N . LYS A 1 220 ? -7.699 -16.141 -18.281 1 93.88 220 LYS A N 1
ATOM 1905 C CA . LYS A 1 220 ? -8.141 -17 -19.375 1 93.88 220 LYS A CA 1
ATOM 1906 C C . LYS A 1 220 ? -7.828 -18.453 -19.094 1 93.88 220 LYS A C 1
ATOM 1908 O O . LYS A 1 220 ? -6.891 -18.766 -18.344 1 93.88 220 LYS A O 1
ATOM 1913 N N . TRP A 1 221 ? -8.695 -19.297 -19.766 1 94.19 221 TRP A N 1
ATOM 1914 C CA . TRP A 1 221 ? -8.477 -20.75 -19.703 1 94.19 221 TRP A CA 1
ATOM 1915 C C . TRP A 1 221 ? -7.309 -21.156 -20.594 1 94.19 221 TRP A C 1
ATOM 1917 O O . TRP A 1 221 ? -7.141 -20.625 -21.688 1 94.19 221 TRP A O 1
ATOM 1927 N N . TRP A 1 222 ? -6.551 -22.062 -20.094 1 94.31 222 TRP A N 1
ATOM 1928 C CA . TRP A 1 222 ? -5.48 -22.641 -20.891 1 94.31 222 TRP A CA 1
ATOM 1929 C C . TRP A 1 222 ? -5.98 -23.859 -21.656 1 94.31 222 TRP A C 1
ATOM 1931 O O . TRP A 1 222 ? -6.074 -24.953 -21.094 1 94.31 222 TRP A O 1
ATOM 1941 N N . ASP A 1 223 ? -6.027 -23.766 -22.891 1 90 223 ASP A N 1
ATOM 1942 C CA . ASP A 1 223 ? -6.703 -24.75 -23.734 1 90 223 ASP A CA 1
ATOM 1943 C C . ASP A 1 223 ? -5.914 -26.047 -23.797 1 90 223 ASP A C 1
ATOM 1945 O O . ASP A 1 223 ? -6.488 -27.109 -24.031 1 90 223 ASP A O 1
ATOM 1949 N N . SER A 1 224 ? -4.676 -25.984 -23.594 1 90.88 224 SER A N 1
ATOM 1950 C CA . SER A 1 224 ? -3.846 -27.172 -23.703 1 90.88 224 SER A CA 1
ATOM 1951 C C . SER A 1 224 ? -3.936 -28.047 -22.453 1 90.88 224 SER A C 1
ATOM 1953 O O . SER A 1 224 ? -3.355 -29.125 -22.406 1 90.88 224 SER A O 1
ATOM 1955 N N . PHE A 1 225 ? -4.707 -27.609 -21.469 1 91.56 225 PHE A N 1
ATOM 1956 C CA . PHE A 1 225 ? -4.848 -28.359 -20.234 1 91.56 225 PHE A CA 1
ATOM 1957 C C . PHE A 1 225 ? -5.734 -29.594 -20.438 1 91.56 225 PHE A C 1
ATOM 1959 O O . PHE A 1 225 ? -6.836 -29.484 -20.984 1 91.56 225 PHE A O 1
ATOM 1966 N N . ALA A 1 226 ? -5.176 -30.734 -19.969 1 84.5 226 ALA A N 1
ATOM 1967 C CA . ALA A 1 226 ? -5.934 -31.969 -20.078 1 84.5 226 ALA A CA 1
ATOM 1968 C C . ALA A 1 226 ? -7.008 -32.062 -19 1 84.5 226 ALA A C 1
ATOM 1970 O O . ALA A 1 226 ? -6.898 -32.844 -18.062 1 84.5 226 ALA A O 1
ATOM 1971 N N . ALA A 1 227 ? -8.148 -31.5 -19.172 1 80.44 227 ALA A N 1
ATOM 1972 C CA . ALA A 1 227 ? -9.18 -31.25 -18.172 1 80.44 227 ALA A CA 1
ATOM 1973 C C . ALA A 1 227 ? -9.883 -32.562 -17.797 1 80.44 227 ALA A C 1
ATOM 1975 O O . ALA A 1 227 ? -10.141 -32.812 -16.609 1 80.44 227 ALA A O 1
ATOM 1976 N N . GLU A 1 228 ? -10.164 -33.312 -18.75 1 76.62 228 GLU A N 1
ATOM 1977 C CA . GLU A 1 228 ? -10.961 -34.531 -18.531 1 76.62 228 GLU A CA 1
ATOM 1978 C C . GLU A 1 228 ? -10.266 -35.5 -17.578 1 76.62 228 GLU A C 1
ATOM 1980 O O . GLU A 1 228 ? -10.867 -35.969 -16.609 1 76.62 228 GLU A O 1
ATOM 1985 N N . SER A 1 229 ? -9.055 -35.594 -17.75 1 81.62 229 SER A N 1
ATOM 1986 C CA . SER A 1 229 ? -8.328 -36.594 -16.984 1 81.62 229 SER A CA 1
ATOM 1987 C C . SER A 1 229 ? -7.914 -36.062 -15.625 1 81.62 229 SER A C 1
ATOM 1989 O O . SER A 1 229 ? -7.75 -36.812 -14.672 1 81.62 229 SER A O 1
ATOM 1991 N N . LYS A 1 230 ? -7.961 -34.844 -15.484 1 85.62 230 LYS A N 1
ATOM 1992 C CA . LYS A 1 230 ? -7.301 -34.312 -14.289 1 85.62 230 LYS A CA 1
ATOM 1993 C C . LYS A 1 230 ? -8.305 -33.656 -13.336 1 85.62 230 LYS A C 1
ATOM 1995 O O . LYS A 1 230 ? -8.086 -33.656 -12.125 1 85.62 230 LYS A O 1
ATOM 2000 N N . SER A 1 231 ? -9.414 -33.25 -13.914 1 90.94 231 SER A N 1
ATOM 2001 C CA . SER A 1 231 ? -10.227 -32.406 -13.031 1 90.94 231 SER A CA 1
ATOM 2002 C C . SER A 1 231 ? -11.719 -32.625 -13.297 1 90.94 231 SER A C 1
ATOM 2004 O O . SER A 1 231 ? -12.539 -31.781 -12.922 1 90.94 231 SER A O 1
ATOM 2006 N N . SER A 1 232 ? -12.023 -33.75 -13.922 1 91.81 232 SER A N 1
ATOM 2007 C CA . SER A 1 232 ? -13.422 -34.094 -14.117 1 91.81 232 SER A CA 1
ATOM 2008 C C . SER A 1 232 ? -14.062 -34.562 -12.812 1 91.81 232 SER A C 1
ATOM 2010 O O . SER A 1 232 ? -13.359 -34.812 -11.82 1 91.81 232 SER A O 1
ATOM 2012 N N . LYS A 1 233 ? -15.367 -34.656 -12.922 1 93.38 233 LYS A N 1
ATOM 2013 C CA . LYS A 1 233 ? -16.094 -35.156 -11.75 1 93.38 233 LYS A CA 1
ATOM 2014 C C . LYS A 1 233 ? -15.578 -36.531 -11.336 1 93.38 233 LYS A C 1
ATOM 2016 O O . LYS A 1 233 ? -15.406 -36.812 -10.148 1 93.38 233 LYS A O 1
ATOM 2021 N N . LEU A 1 234 ? -15.367 -37.344 -12.25 1 92.12 234 LEU A N 1
ATOM 2022 C CA . LEU A 1 234 ? -14.859 -38.688 -11.977 1 92.12 234 LEU A CA 1
ATOM 2023 C C . LEU A 1 234 ? -13.484 -38.625 -11.32 1 92.12 234 LEU A C 1
ATOM 2025 O O . LEU A 1 234 ? -13.242 -39.312 -10.328 1 92.12 234 LEU A O 1
ATOM 2029 N N . ALA A 1 235 ? -12.633 -37.844 -11.922 1 92.94 235 ALA A N 1
ATOM 2030 C CA . ALA A 1 235 ? -11.281 -37.688 -11.375 1 92.94 235 ALA A CA 1
ATOM 2031 C C . ALA A 1 235 ? -11.328 -37.156 -9.945 1 92.94 235 ALA A C 1
ATOM 2033 O O . ALA A 1 235 ? -10.594 -37.625 -9.078 1 92.94 235 ALA A O 1
ATOM 2034 N N . VAL A 1 236 ? -12.203 -36.281 -9.695 1 94.75 236 VAL A N 1
ATOM 2035 C CA . VAL A 1 236 ? -12.344 -35.656 -8.375 1 94.75 236 VAL A CA 1
ATOM 2036 C C . VAL A 1 236 ? -12.891 -36.688 -7.391 1 94.75 236 VAL A C 1
ATOM 2038 O O . VAL A 1 236 ? -12.445 -36.75 -6.242 1 94.75 236 VAL A O 1
ATOM 2041 N N . THR A 1 237 ? -13.844 -37.438 -7.816 1 93.88 237 THR A N 1
ATOM 2042 C CA . THR A 1 237 ? -14.406 -38.5 -6.973 1 93.88 237 THR A CA 1
ATOM 2043 C C . THR A 1 237 ? -13.328 -39.469 -6.543 1 93.88 237 THR A C 1
ATOM 2045 O O . THR A 1 237 ? -13.25 -39.844 -5.367 1 93.88 237 THR A O 1
ATOM 2048 N N . GLU A 1 238 ? -12.547 -39.844 -7.457 1 92.62 238 GLU A N 1
ATOM 2049 C CA . GLU A 1 238 ? -11.461 -40.781 -7.156 1 92.62 238 GLU A CA 1
ATOM 2050 C C . GLU A 1 238 ? -10.477 -40.188 -6.164 1 92.62 238 GLU A C 1
ATOM 2052 O O . GLU A 1 238 ? -10.016 -40.844 -5.242 1 92.62 238 GLU A O 1
ATOM 2057 N N . TRP A 1 239 ? -10.164 -38.938 -6.43 1 92.88 239 TRP A N 1
ATOM 2058 C CA . TRP A 1 239 ? -9.25 -38.25 -5.535 1 92.88 239 TRP A CA 1
ATOM 2059 C C . TRP A 1 239 ? -9.828 -38.156 -4.133 1 92.88 239 TRP A C 1
ATOM 2061 O O . TRP A 1 239 ? -9.133 -38.375 -3.143 1 92.88 239 TRP A O 1
ATOM 2071 N N . LEU A 1 240 ? -11.07 -37.812 -3.973 1 91.94 240 LEU A N 1
ATOM 2072 C CA . LEU A 1 240 ? -11.75 -37.656 -2.689 1 91.94 240 LEU A CA 1
ATOM 2073 C C . LEU A 1 240 ? -11.766 -39 -1.925 1 91.94 240 LEU A C 1
ATOM 2075 O O . LEU A 1 240 ? -11.609 -39 -0.703 1 91.94 240 LEU A O 1
ATOM 2079 N N . GLN A 1 241 ? -11.961 -40 -2.578 1 89.62 241 GLN A N 1
ATOM 2080 C CA . GLN A 1 241 ? -11.977 -41.312 -1.959 1 89.62 241 GLN A CA 1
ATOM 2081 C C . GLN A 1 241 ? -10.617 -41.656 -1.347 1 89.62 241 GLN A C 1
ATOM 2083 O O . GLN A 1 241 ? -10.547 -42.25 -0.275 1 89.62 241 GLN A O 1
ATOM 2088 N N . LYS A 1 242 ? -9.641 -41.25 -1.979 1 87.12 242 LYS A N 1
ATOM 2089 C CA . LYS A 1 242 ? -8.289 -41.531 -1.518 1 87.12 242 LYS A CA 1
ATOM 2090 C C . LYS A 1 242 ? -7.875 -40.562 -0.397 1 87.12 242 LYS A C 1
ATOM 2092 O O . LYS A 1 242 ? -7.031 -40.906 0.434 1 87.12 242 LYS A O 1
ATOM 2097 N N . HIS A 1 243 ? -8.359 -39.375 -0.372 1 79.56 243 HIS A N 1
ATOM 2098 C CA . HIS A 1 243 ? -7.859 -38.344 0.512 1 79.56 243 HIS A CA 1
ATOM 2099 C C . HIS A 1 243 ? -8.891 -37.969 1.571 1 79.56 243 HIS A C 1
ATOM 2101 O O . HIS A 1 243 ? -8.609 -37.188 2.473 1 79.56 243 HIS A O 1
ATOM 2107 N N . GLN A 1 244 ? -10.227 -38.312 1.494 1 63.28 244 GLN A N 1
ATOM 2108 C CA . GLN A 1 244 ? -11.242 -38.031 2.494 1 63.28 244 GLN A CA 1
ATOM 2109 C C . GLN A 1 244 ? -10.93 -38.719 3.82 1 63.28 244 GLN A C 1
ATOM 2111 O O . GLN A 1 244 ? -11.047 -39.938 3.934 1 63.28 244 GLN A O 1
ATOM 2116 N N . THR A 1 245 ? -9.836 -38.531 4.332 1 53.09 245 THR A N 1
ATOM 2117 C CA . THR A 1 245 ? -9.773 -39 5.715 1 53.09 245 THR A CA 1
ATOM 2118 C C . THR A 1 245 ? -10.969 -38.469 6.508 1 53.09 245 THR A C 1
ATOM 2120 O O . THR A 1 245 ? -11.344 -37.312 6.383 1 53.09 245 THR A O 1
ATOM 2123 N N . THR A 1 246 ? -11.938 -39.25 6.906 1 44.5 246 THR A N 1
ATOM 2124 C CA . THR A 1 246 ? -12.961 -39.031 7.922 1 44.5 246 THR A CA 1
ATOM 2125 C C . THR A 1 246 ? -12.398 -38.219 9.078 1 44.5 246 THR A C 1
ATOM 2127 O O . THR A 1 246 ? -12.039 -38.781 10.117 1 44.5 246 THR A O 1
ATOM 2130 N N . ALA A 1 247 ? -11.461 -37.5 8.977 1 41.97 247 ALA A N 1
ATOM 2131 C CA . ALA A 1 247 ? -10.945 -36.938 10.219 1 41.97 247 ALA A CA 1
ATOM 2132 C C . ALA A 1 247 ? -12.031 -36.156 10.953 1 41.97 247 ALA A C 1
ATOM 2134 O O . ALA A 1 247 ? -12.867 -35.5 10.336 1 41.97 247 ALA A O 1
ATOM 2135 N N . PRO A 1 248 ? -12.273 -36.469 12.195 1 39.31 248 PRO A N 1
ATOM 2136 C CA . PRO A 1 248 ? -13.211 -35.812 13.094 1 39.31 248 PRO A CA 1
ATOM 2137 C C . PRO A 1 248 ? -13.008 -34.281 13.117 1 39.31 248 PRO A C 1
ATOM 2139 O O . PRO A 1 248 ? -11.883 -33.812 13 1 39.31 248 PRO A O 1
ATOM 2142 N N . ILE A 1 249 ? -14 -33.5 12.742 1 38.69 249 ILE A N 1
ATOM 2143 C CA . ILE A 1 249 ? -14.117 -32.062 12.898 1 38.69 249 ILE A CA 1
ATOM 2144 C C . ILE A 1 249 ? -13.539 -31.641 14.25 1 38.69 249 ILE A C 1
ATOM 2146 O O . ILE A 1 249 ? -14.141 -31.906 15.297 1 38.69 249 ILE A O 1
ATOM 2150 N N . THR A 1 250 ? -12.383 -31.875 14.617 1 36.69 250 THR A N 1
ATOM 2151 C CA . THR A 1 250 ? -11.922 -31.297 15.867 1 36.69 250 THR A CA 1
ATOM 2152 C C . THR A 1 250 ? -12.219 -29.797 15.914 1 36.69 250 THR A C 1
ATOM 2154 O O . THR A 1 250 ? -11.953 -29.078 14.945 1 36.69 250 THR A O 1
ATOM 2157 N N . ASP A 1 251 ? -13.102 -29.359 16.844 1 37.16 251 ASP A N 1
ATOM 2158 C CA . ASP A 1 251 ? -13.641 -28.047 17.203 1 37.16 251 ASP A CA 1
ATOM 2159 C C . ASP A 1 251 ? -12.547 -26.984 17.188 1 37.16 251 ASP A C 1
ATOM 2161 O O . ASP A 1 251 ? -11.453 -27.203 17.703 1 37.16 251 ASP A O 1
ATOM 2165 N N . PRO A 1 252 ? -12.68 -26.109 16.359 1 40.94 252 PRO A N 1
ATOM 2166 C CA . PRO A 1 252 ? -11.742 -24.984 16.297 1 40.94 252 PRO A CA 1
ATOM 2167 C C . PRO A 1 252 ? -11.289 -24.516 17.672 1 40.94 252 PRO A C 1
ATOM 2169 O O . PRO A 1 252 ? -11.992 -24.734 18.672 1 40.94 252 PRO A O 1
ATOM 2172 N N . HIS A 1 253 ? -10.07 -24.328 17.906 1 41.34 253 HIS A N 1
ATOM 2173 C CA . HIS A 1 253 ? -9.461 -23.891 19.172 1 41.34 253 HIS A CA 1
ATOM 2174 C C . HIS A 1 253 ? -10.32 -22.844 19.859 1 41.34 253 HIS A C 1
ATOM 2176 O O . HIS A 1 253 ? -10.867 -21.938 19.203 1 41.34 253 HIS A O 1
ATOM 2182 N N . PRO A 1 254 ? -10.789 -23.125 21.125 1 41.66 254 PRO A N 1
ATOM 2183 C CA . PRO A 1 254 ? -11.586 -22.234 21.984 1 41.66 254 PRO A CA 1
ATOM 2184 C C . PRO A 1 254 ? -11.156 -20.781 21.891 1 41.66 254 PRO A C 1
ATOM 2186 O O . PRO A 1 254 ? -11.977 -19.875 22.094 1 41.66 254 PRO A O 1
ATOM 2189 N N . GLN A 1 255 ? -9.969 -20.641 21.516 1 43.78 255 GLN A N 1
ATOM 2190 C CA . GLN A 1 255 ? -9.469 -19.281 21.562 1 43.78 255 GLN A CA 1
ATOM 2191 C C . GLN A 1 255 ? -9.984 -18.469 20.391 1 43.78 255 GLN A C 1
ATOM 2193 O O . GLN A 1 255 ? -10.305 -17.281 20.531 1 43.78 255 GLN A O 1
ATOM 2198 N N . SER A 1 256 ? -10.148 -19.094 19.25 1 44.97 256 SER A N 1
ATOM 2199 C CA . SER A 1 256 ? -10.695 -18.375 18.109 1 44.97 256 SER A CA 1
ATOM 2200 C C . SER A 1 256 ? -12.172 -18.047 18.312 1 44.97 256 SER A C 1
ATOM 2202 O O . SER A 1 256 ? -12.625 -16.969 17.922 1 44.97 256 SER A O 1
ATOM 2204 N N . LYS A 1 257 ? -12.883 -18.969 18.938 1 45.78 257 LYS A N 1
ATOM 2205 C CA . LYS A 1 257 ? -14.266 -18.703 19.312 1 45.78 257 LYS A CA 1
ATOM 2206 C C . LYS A 1 257 ? -14.359 -17.578 20.328 1 45.78 257 LYS A C 1
ATOM 2208 O O . LYS A 1 257 ? -15.266 -16.734 20.25 1 45.78 257 LYS A O 1
ATOM 2213 N N . PHE A 1 258 ? -13.344 -17.578 21.156 1 45.56 258 PHE A N 1
ATOM 2214 C CA . PHE A 1 258 ? -13.297 -16.516 22.156 1 45.56 258 PHE A CA 1
ATOM 2215 C C . PHE A 1 258 ? -13.055 -15.164 21.516 1 45.56 258 PHE A C 1
ATOM 2217 O O . PHE A 1 258 ? -13.75 -14.195 21.812 1 45.56 258 PHE A O 1
ATOM 2224 N N . LEU A 1 259 ? -12.188 -15.117 20.609 1 50.44 259 LEU A N 1
ATOM 2225 C CA . LEU A 1 259 ? -11.852 -13.844 19.969 1 50.44 259 LEU A CA 1
ATOM 2226 C C . LEU A 1 259 ? -12.969 -13.398 19.031 1 50.44 259 LEU A C 1
ATOM 2228 O O . LEU A 1 259 ? -13.289 -12.203 18.969 1 50.44 259 LEU A O 1
ATOM 2232 N N . ALA A 1 260 ? -13.617 -14.352 18.453 1 51.34 260 ALA A N 1
ATOM 2233 C CA . ALA A 1 260 ? -14.773 -14.047 17.625 1 51.34 260 ALA A CA 1
ATOM 2234 C C . ALA A 1 260 ? -15.945 -13.555 18.469 1 51.34 260 ALA A C 1
ATOM 2236 O O . ALA A 1 260 ? -16.625 -12.586 18.094 1 51.34 260 ALA A O 1
ATOM 2237 N N . ARG A 1 261 ? -16.125 -14.234 19.609 1 49.31 261 ARG A N 1
ATOM 2238 C CA . ARG A 1 261 ? -17.156 -13.812 20.547 1 49.31 261 ARG A CA 1
ATOM 2239 C C . ARG A 1 261 ? -16.859 -12.438 21.125 1 49.31 261 ARG A C 1
ATOM 2241 O O . ARG A 1 261 ? -17.75 -11.609 21.266 1 49.31 261 ARG A O 1
ATOM 2248 N N . LYS A 1 262 ? -15.633 -12.273 21.375 1 50.34 262 LYS A N 1
ATOM 2249 C CA . LYS A 1 262 ? -15.195 -10.977 21.891 1 50.34 262 LYS A CA 1
ATOM 2250 C C . LYS A 1 262 ? -15.391 -9.883 20.844 1 50.34 262 LYS A C 1
ATOM 2252 O O . LYS A 1 262 ? -15.898 -8.797 21.156 1 50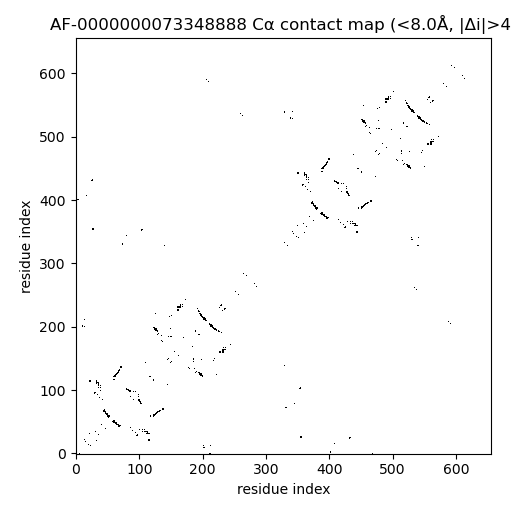.34 262 LYS A O 1
ATOM 2257 N N . ALA A 1 263 ? -15.047 -10.18 19.656 1 51.22 263 ALA A N 1
ATOM 2258 C CA . ALA A 1 263 ? -15.219 -9.227 18.562 1 51.22 263 ALA A CA 1
ATOM 2259 C C . ALA A 1 263 ? -16.703 -9 18.266 1 51.22 263 ALA A C 1
ATOM 2261 O O . ALA A 1 263 ? -17.125 -7.867 18.031 1 51.22 263 ALA A O 1
ATOM 2262 N N . GLN A 1 264 ? -17.453 -10.055 18.266 1 54.81 264 GLN A N 1
ATOM 2263 C CA . GLN A 1 264 ? -18.891 -9.945 18.078 1 54.81 264 GLN A CA 1
ATOM 2264 C C . GLN A 1 264 ? -19.531 -9.133 19.203 1 54.81 264 GLN A C 1
ATOM 2266 O O . GLN A 1 264 ? -20.391 -8.289 18.953 1 54.81 264 GLN A O 1
ATOM 2271 N N . THR A 1 265 ? -18.984 -9.422 20.391 1 56.41 265 THR A N 1
ATOM 2272 C CA . THR A 1 265 ? -19.469 -8.672 21.547 1 56.41 265 THR A CA 1
ATOM 2273 C C . THR A 1 265 ? -19.078 -7.199 21.438 1 56.41 265 THR A C 1
ATOM 2275 O O . THR A 1 265 ? -19.906 -6.316 21.703 1 56.41 265 THR A O 1
ATOM 2278 N N . ALA A 1 266 ? -17.938 -7.023 21 1 57.09 266 ALA A N 1
ATOM 2279 C CA . ALA A 1 266 ? -17.469 -5.648 20.844 1 57.09 266 ALA A CA 1
ATOM 2280 C C . ALA A 1 266 ? -18.219 -4.934 19.719 1 57.09 266 ALA A C 1
ATOM 2282 O O . ALA A 1 266 ? -18.594 -3.766 19.859 1 57.09 266 ALA A O 1
ATOM 2283 N N . ALA A 1 267 ? -18.516 -5.605 18.688 1 57.66 267 ALA A N 1
ATOM 2284 C CA . ALA A 1 267 ? -19.297 -5.051 17.578 1 57.66 267 ALA A CA 1
ATOM 2285 C C . ALA A 1 267 ? -20.734 -4.789 18 1 57.66 267 ALA A C 1
ATOM 2287 O O . ALA A 1 267 ? -21.312 -3.758 17.641 1 57.66 267 ALA A O 1
ATOM 2288 N N . LEU A 1 268 ? -21.234 -5.777 18.672 1 57.91 268 LEU A N 1
ATOM 2289 C CA . LEU A 1 268 ? -22.594 -5.609 19.188 1 57.91 268 LEU A CA 1
ATOM 2290 C C . LEU A 1 268 ? -22.672 -4.434 20.156 1 57.91 268 LEU A C 1
ATOM 2292 O O . LEU A 1 268 ? -23.609 -3.65 20.125 1 57.91 268 LEU A O 1
ATOM 2296 N N . LEU A 1 269 ? -21.578 -4.27 20.906 1 60.25 269 LEU A N 1
ATOM 2297 C CA . LEU A 1 269 ? -21.531 -3.178 21.859 1 60.25 269 LEU A CA 1
ATOM 2298 C C . LEU A 1 269 ? -21.312 -1.843 21.156 1 60.25 269 LEU A C 1
ATOM 2300 O O . LEU A 1 269 ? -21.891 -0.828 21.547 1 60.25 269 LEU A O 1
ATOM 2304 N N . ALA A 1 270 ? -20.656 -1.851 20.125 1 58.38 270 ALA A N 1
ATOM 2305 C CA . ALA A 1 270 ? -20.375 -0.652 19.344 1 58.38 270 ALA A CA 1
ATOM 2306 C C . ALA A 1 270 ? -21.594 -0.197 18.562 1 58.38 270 ALA A C 1
ATOM 2308 O O . ALA A 1 270 ? -21.766 0.996 18.297 1 58.38 270 ALA A O 1
ATOM 2309 N N . SER A 1 271 ? -22.438 -1.001 18.219 1 54.97 271 SER A N 1
ATOM 2310 C CA . SER A 1 271 ? -23.656 -0.71 17.469 1 54.97 271 SER A CA 1
ATOM 2311 C C . SER A 1 271 ? -24.75 -0.16 18.375 1 54.97 271 SER A C 1
ATOM 2313 O O . SER A 1 271 ? -25.781 0.319 17.891 1 54.97 271 SER A O 1
ATOM 2315 N N . ALA A 1 272 ? -24.5 -0.217 19.609 1 54.84 272 ALA A N 1
ATOM 2316 C CA . ALA A 1 272 ? -25.484 0.312 20.562 1 54.84 272 ALA A CA 1
ATOM 2317 C C . ALA A 1 272 ? -25.547 1.836 20.5 1 54.84 272 ALA A C 1
ATOM 2319 O O . ALA A 1 272 ? -24.516 2.504 20.625 1 54.84 272 ALA A O 1
ATOM 2320 N N . ARG A 1 273 ? -26.734 2.371 20.172 1 54.72 273 ARG A N 1
ATOM 2321 C CA . ARG A 1 273 ? -26.906 3.805 19.953 1 54.72 273 ARG A CA 1
ATOM 2322 C C . ARG A 1 273 ? -27.422 4.488 21.219 1 54.72 273 ARG A C 1
ATOM 2324 O O . ARG A 1 273 ? -27.375 5.715 21.328 1 54.72 273 ARG A O 1
ATOM 2331 N N . THR A 1 274 ? -28.141 3.719 22.047 1 59.25 274 THR A N 1
ATOM 2332 C CA . THR A 1 274 ? -28.688 4.242 23.297 1 59.25 274 THR A CA 1
ATOM 2333 C C . THR A 1 274 ? -28.219 3.412 24.484 1 59.25 274 THR A C 1
ATOM 2335 O O . THR A 1 274 ? -27.75 2.285 24.312 1 59.25 274 THR A O 1
ATOM 2338 N N . LYS A 1 275 ? -28.156 3.924 25.781 1 58.78 275 LYS A N 1
ATOM 2339 C CA . LYS A 1 275 ? -27.797 3.26 27.031 1 58.78 275 LYS A CA 1
ATOM 2340 C C . LYS A 1 275 ? -28.641 2.006 27.25 1 58.78 275 LYS A C 1
ATOM 2342 O O . LYS A 1 275 ? -28.125 0.987 27.719 1 58.78 275 LYS A O 1
ATOM 2347 N N . GLU A 1 276 ? -29.812 2.037 26.938 1 60.19 276 GLU A N 1
ATOM 2348 C CA . GLU A 1 276 ? -30.734 0.915 27.078 1 60.19 276 GLU A CA 1
ATOM 2349 C C . GLU A 1 276 ? -30.375 -0.221 26.125 1 60.19 276 GLU A C 1
ATOM 2351 O O . GLU A 1 276 ? -30.375 -1.391 26.516 1 60.19 276 GLU A O 1
ATOM 2356 N N . GLU A 1 277 ? -29.969 0.061 24.969 1 60.53 277 GLU A N 1
ATOM 2357 C CA . GLU A 1 277 ? -29.562 -0.934 23.984 1 60.53 277 GLU A CA 1
ATOM 2358 C C . GLU A 1 277 ? -28.219 -1.564 24.375 1 60.53 277 GLU A C 1
ATOM 2360 O O . GLU A 1 277 ? -28.031 -2.773 24.219 1 60.53 277 GLU A O 1
ATOM 2365 N N . TYR A 1 278 ? -27.359 -0.747 24.891 1 60.91 278 TYR A N 1
ATOM 2366 C CA . TYR A 1 278 ? -26.078 -1.205 25.406 1 60.91 278 TYR A CA 1
ATOM 2367 C C . TYR A 1 278 ? -26.266 -2.219 26.531 1 60.91 278 TYR A C 1
ATOM 2369 O O . TYR A 1 278 ? -25.656 -3.283 26.531 1 60.91 278 TYR A O 1
ATOM 2377 N N . LEU A 1 279 ? -27.125 -1.903 27.438 1 61.22 279 LEU A N 1
ATOM 2378 C CA . LEU A 1 279 ? -27.422 -2.773 28.562 1 61.22 279 LEU A CA 1
ATOM 2379 C C . LEU A 1 279 ? -28.125 -4.047 28.094 1 61.22 279 LEU A C 1
ATOM 2381 O O . LEU A 1 279 ? -27.875 -5.129 28.625 1 61.22 279 LEU A O 1
ATOM 2385 N N . GLN A 1 280 ? -28.859 -4.066 27.156 1 63.72 280 GLN A N 1
ATOM 2386 C CA . GLN A 1 280 ? -29.531 -5.219 26.578 1 63.72 280 GLN A CA 1
ATOM 2387 C C . GLN A 1 280 ? -28.547 -6.145 25.875 1 63.72 280 GLN A C 1
ATOM 2389 O O . GLN A 1 280 ? -28.641 -7.371 25.984 1 63.72 280 GLN A O 1
ATOM 2394 N N . ILE A 1 281 ? -27.578 -5.586 25.234 1 62 281 ILE A N 1
ATOM 2395 C CA . ILE A 1 281 ? -26.562 -6.359 24.547 1 62 281 ILE A CA 1
ATOM 2396 C C . ILE A 1 281 ? -25.641 -7.02 25.578 1 62 281 ILE A C 1
ATOM 2398 O O . ILE A 1 281 ? -25.328 -8.203 25.453 1 62 281 ILE A O 1
ATOM 2402 N N . VAL A 1 282 ? -25.344 -6.242 26.562 1 62.34 282 VAL A N 1
ATOM 2403 C CA . VAL A 1 282 ? -24.516 -6.773 27.641 1 62.34 282 VAL A CA 1
ATOM 2404 C C . VAL A 1 282 ? -25.25 -7.91 28.344 1 62.34 282 VAL A C 1
ATOM 2406 O O . VAL A 1 282 ? -24.656 -8.953 28.641 1 62.34 282 VAL A O 1
ATOM 2409 N N . GLN A 1 283 ? -26.453 -7.719 28.594 1 59.41 283 GLN A N 1
ATOM 2410 C CA . GLN A 1 283 ? -27.297 -8.742 29.219 1 59.41 283 GLN A CA 1
ATOM 2411 C C . GLN A 1 283 ? -27.438 -9.961 28.297 1 59.41 283 GLN A C 1
ATOM 2413 O O . GLN A 1 283 ? -27.422 -11.102 28.766 1 59.41 283 GLN A O 1
ATOM 2418 N N . GLY A 1 284 ? -27.578 -9.797 27.047 1 59.75 284 GLY A N 1
ATOM 2419 C CA . GLY A 1 284 ? -27.656 -10.875 26.078 1 59.75 284 GLY A CA 1
ATOM 2420 C C . GLY A 1 284 ? -26.359 -11.664 25.984 1 59.75 284 GLY A C 1
ATOM 2421 O O . GLY A 1 284 ? -26.391 -12.891 25.828 1 59.75 284 GLY A O 1
ATOM 2422 N N . ILE A 1 285 ? -25.297 -10.961 26.078 1 57.5 285 ILE A N 1
ATOM 2423 C CA . ILE A 1 285 ? -23.984 -11.602 26.062 1 57.5 285 ILE A CA 1
ATOM 2424 C C . ILE A 1 285 ? -23.797 -12.445 27.312 1 57.5 285 ILE A C 1
ATOM 2426 O O . ILE A 1 285 ? -23.297 -13.57 27.25 1 57.5 285 ILE A O 1
ATOM 2430 N N . ILE A 1 286 ? -24.188 -11.906 28.375 1 54.22 286 ILE A N 1
ATOM 2431 C CA . ILE A 1 286 ? -24.125 -12.641 29.641 1 54.22 286 ILE A CA 1
ATOM 2432 C C . ILE A 1 286 ? -25.062 -13.852 29.578 1 54.22 286 ILE A C 1
ATOM 2434 O O . ILE A 1 286 ? -24.703 -14.938 30.047 1 54.22 286 ILE A O 1
ATOM 2438 N N . GLN A 1 287 ? -26.172 -13.695 29 1 51.66 287 GLN A N 1
ATOM 2439 C CA . GLN A 1 287 ? -27.172 -14.758 28.953 1 51.66 287 GLN A CA 1
ATOM 2440 C C . GLN A 1 287 ? -26.797 -15.82 27.922 1 51.66 287 GLN A C 1
ATOM 2442 O O . GLN A 1 287 ? -27.141 -17 28.078 1 51.66 287 GLN A O 1
ATOM 2447 N N . SER A 1 288 ? -26.203 -15.477 26.812 1 47.28 288 SER A N 1
ATOM 2448 C CA . SER A 1 288 ? -25.844 -16.438 25.781 1 47.28 288 SER A CA 1
ATOM 2449 C C . SER A 1 288 ? -24.641 -17.266 26.203 1 47.28 288 SER A C 1
ATOM 2451 O O . SER A 1 288 ? -24.25 -18.203 25.5 1 47.28 288 SER A O 1
ATOM 2453 N N . GLN A 1 289 ? -23.875 -16.891 27.188 1 43.47 289 GLN A N 1
ATOM 2454 C CA . GLN A 1 289 ? -22.844 -17.766 27.75 1 43.47 289 GLN A CA 1
ATOM 2455 C C . GLN A 1 289 ? -23.469 -19.031 28.344 1 43.47 289 GLN A C 1
ATOM 2457 O O . GLN A 1 289 ? -24.469 -18.938 29.062 1 43.47 289 GLN A O 1
ATOM 2462 N N . ASP A 1 290 ? -23.328 -20.062 27.719 1 38.34 290 ASP A N 1
ATOM 2463 C CA . ASP A 1 290 ? -23.781 -21.359 28.219 1 38.34 290 ASP A CA 1
ATOM 2464 C C . ASP A 1 290 ? -23.578 -21.469 29.719 1 38.34 290 ASP A C 1
ATOM 2466 O O . ASP A 1 290 ? -22.5 -21.125 30.234 1 38.34 290 ASP A O 1
ATOM 2470 N N . PRO A 1 291 ? -24.531 -21.641 30.594 1 35.44 291 PRO A N 1
ATOM 2471 C CA . PRO A 1 291 ? -24.453 -21.875 32.031 1 35.44 291 PRO A CA 1
ATOM 2472 C C . PRO A 1 291 ? -23.391 -22.906 32.406 1 35.44 291 PRO A C 1
ATOM 2474 O O . PRO A 1 291 ? -23.047 -23.031 33.594 1 35.44 291 PRO A O 1
ATOM 2477 N N . LYS A 1 292 ? -23.062 -23.875 31.562 1 36.69 292 LYS A N 1
ATOM 2478 C CA . LYS A 1 292 ? -22.203 -24.922 32.094 1 36.69 292 LYS A CA 1
ATOM 2479 C C . LYS A 1 292 ? -20.828 -24.391 32.438 1 36.69 292 LYS A C 1
ATOM 2481 O O . LYS A 1 292 ? -20.125 -24.922 33.312 1 36.69 292 LYS A O 1
ATOM 2486 N N . THR A 1 293 ? -20.188 -23.578 31.641 1 32.81 293 THR A N 1
ATOM 2487 C CA . THR A 1 293 ? -18.812 -23.234 31.969 1 32.81 293 THR A CA 1
ATOM 2488 C C . THR A 1 293 ? -18.766 -22.234 33.125 1 32.81 293 THR A C 1
ATOM 2490 O O . THR A 1 293 ? -17.703 -21.844 33.594 1 32.81 293 THR A O 1
ATOM 2493 N N . VAL A 1 294 ? -19.891 -21.562 33.469 1 31.64 294 VAL A N 1
ATOM 2494 C CA . VAL A 1 294 ? -19.766 -20.719 34.656 1 31.64 294 VAL A CA 1
ATOM 2495 C C . VAL A 1 294 ? -19.703 -21.578 35.906 1 31.64 294 VAL A C 1
ATOM 2497 O O . VAL A 1 294 ? -19.266 -21.109 36.969 1 31.64 294 VAL A O 1
ATOM 2500 N N . LEU A 1 295 ? -20.344 -22.812 35.938 1 27.86 295 LEU A N 1
ATOM 2501 C CA . LEU A 1 295 ? -20.688 -23.391 37.219 1 27.86 295 LEU A CA 1
ATOM 2502 C C . LEU A 1 295 ? -19.438 -23.969 37.906 1 27.86 295 LEU A C 1
ATOM 2504 O O . LEU A 1 295 ? -19.453 -24.203 39.125 1 27.86 295 LEU A O 1
ATOM 2508 N N . SER A 1 296 ? -18.516 -24.703 37.219 1 28.94 296 SER A N 1
ATOM 2509 C CA . SER A 1 296 ? -17.812 -25.625 38.094 1 28.94 296 SER A CA 1
ATOM 2510 C C . SER A 1 296 ? -16.922 -24.891 39.094 1 28.94 296 SER A C 1
ATOM 2512 O O . SER A 1 296 ? -16.234 -25.531 39.906 1 28.94 296 SER A O 1
ATOM 2514 N N . GLN A 1 297 ? -16.453 -23.688 38.844 1 27.61 297 GLN A N 1
ATOM 2515 C CA . GLN A 1 297 ? -15.445 -23.281 39.812 1 27.61 297 GLN A CA 1
ATOM 2516 C C . GLN A 1 297 ? -16.094 -22.859 41.125 1 27.61 297 GLN A C 1
ATOM 2518 O O . GLN A 1 297 ? -15.758 -21.812 41.688 1 27.61 297 GLN A O 1
ATOM 2523 N N . SER A 1 298 ? -17.359 -23.219 41.406 1 25.25 298 SER A N 1
ATOM 2524 C CA . SER A 1 298 ? -17.875 -22.609 42.625 1 25.25 298 SER A CA 1
ATOM 2525 C C . SER A 1 298 ? -17.188 -23.172 43.875 1 25.25 298 SER A C 1
ATOM 2527 O O . SER A 1 298 ? -17.406 -22.688 45 1 25.25 298 SER A O 1
ATOM 2529 N N . SER A 1 299 ? -16.781 -24.438 44.031 1 25.2 299 SER A N 1
ATOM 2530 C CA . SER A 1 299 ? -17.016 -24.922 45.375 1 25.2 299 SER A CA 1
ATOM 2531 C C . SER A 1 299 ? -16.047 -24.297 46.375 1 25.2 299 SER A C 1
ATOM 2533 O O . SER A 1 299 ? -16.375 -24.141 47.531 1 25.2 299 SER A O 1
ATOM 2535 N N . SER A 1 300 ? -14.719 -24.672 46.344 1 24.5 300 SER A N 1
ATOM 2536 C CA . SER A 1 300 ? -14.039 -24.703 47.656 1 24.5 300 SER A CA 1
ATOM 2537 C C . SER A 1 300 ? -13.844 -23.312 48.219 1 24.5 300 SER A C 1
ATOM 2539 O O . SER A 1 300 ? -13.18 -22.469 47.594 1 24.5 300 SER A O 1
ATOM 2541 N N . SER A 1 301 ? -14.773 -22.766 49.156 1 24.55 301 SER A N 1
ATOM 2542 C CA . SER A 1 301 ? -15.086 -21.531 49.844 1 24.55 301 SER A CA 1
ATOM 2543 C C . SER A 1 301 ? -13.945 -21.125 50.781 1 24.55 301 SER A C 1
ATOM 2545 O O . SER A 1 301 ? -14.125 -20.25 51.656 1 24.55 301 SER A O 1
ATOM 2547 N N . GLY A 1 302 ? -12.766 -21.844 50.969 1 22.88 302 GLY A N 1
ATOM 2548 C CA . GLY A 1 302 ? -12.102 -21.453 52.188 1 22.88 302 GLY A CA 1
ATOM 2549 C C . GLY A 1 302 ? -11.914 -19.953 52.312 1 22.88 302 GLY A C 1
ATOM 2550 O O . GLY A 1 302 ? -11.82 -19.25 51.312 1 22.88 302 GLY A O 1
ATOM 2551 N N . SER A 1 303 ? -12.305 -19.172 53.531 1 23.39 303 SER A N 1
ATOM 2552 C CA . SER A 1 303 ? -12.633 -17.844 54.031 1 23.39 303 SER A CA 1
ATOM 2553 C C . SER A 1 303 ? -11.461 -16.891 53.844 1 23.39 303 SER A C 1
ATOM 2555 O O . SER A 1 303 ? -11.633 -15.672 53.938 1 23.39 303 SER A O 1
ATOM 2557 N N . THR A 1 304 ? -10.164 -17.297 53.812 1 22.55 304 THR A N 1
ATOM 2558 C CA . THR A 1 304 ? -9.211 -16.406 54.469 1 22.55 304 THR A CA 1
ATOM 2559 C C . THR A 1 304 ? -9.102 -15.078 53.719 1 22.55 304 THR A C 1
ATOM 2561 O O . THR A 1 304 ? -8.727 -15.047 52.562 1 22.55 304 THR A O 1
ATOM 2564 N N . SER A 1 305 ? -9.961 -13.977 54.125 1 22.22 305 SER A N 1
ATOM 2565 C CA . SER A 1 305 ? -10.219 -12.641 53.625 1 22.22 305 SER A CA 1
ATOM 2566 C C . SER A 1 305 ? -8.938 -11.805 53.594 1 22.22 305 SER A C 1
ATOM 2568 O O . SER A 1 305 ? -8.992 -10.578 53.688 1 22.22 305 SER A O 1
ATOM 2570 N N . PRO A 1 306 ? -7.797 -12.156 53.031 1 20.88 306 PRO A N 1
ATOM 2571 C CA . PRO A 1 306 ? -6.672 -11.367 53.531 1 20.88 306 PRO A CA 1
ATOM 2572 C C . PRO A 1 306 ? -6.906 -9.867 53.438 1 20.88 306 PRO A C 1
ATOM 2574 O O . PRO A 1 306 ? -7.445 -9.398 52.406 1 20.88 306 PRO A O 1
ATOM 2577 N N . ALA A 1 307 ? -7.109 -9.078 54.594 1 21.78 307 ALA A N 1
ATOM 2578 C CA . ALA A 1 307 ? -7.328 -7.676 54.969 1 21.78 307 ALA A CA 1
ATOM 2579 C C . ALA A 1 307 ? -6.32 -6.773 54.25 1 21.78 307 ALA A C 1
ATOM 2581 O O . ALA A 1 307 ? -5.121 -6.832 54.531 1 21.78 307 ALA A O 1
ATOM 2582 N N . ILE A 1 308 ? -6.062 -6.801 52.938 1 20.48 308 ILE A N 1
ATOM 2583 C CA . ILE A 1 308 ? -4.961 -5.875 52.688 1 20.48 308 ILE A CA 1
ATOM 2584 C C . ILE A 1 308 ? -5.34 -4.484 53.188 1 20.48 308 ILE A C 1
ATOM 2586 O O . ILE A 1 308 ? -6.418 -3.977 52.875 1 20.48 308 ILE A O 1
ATOM 2590 N N . SER A 1 309 ? -4.781 -4.035 54.281 1 18.05 309 SER A N 1
ATOM 2591 C CA . SER A 1 309 ? -4.812 -2.799 55.031 1 18.05 309 SER A CA 1
ATOM 2592 C C . SER A 1 309 ? -4.793 -1.576 54.125 1 18.05 309 SER A C 1
ATOM 2594 O O . SER A 1 309 ? -3.822 -1.353 53.406 1 18.05 309 SER A O 1
ATOM 2596 N N . LEU A 1 310 ? -6 -1.324 53.5 1 19.22 310 LEU A N 1
ATOM 2597 C CA . LEU A 1 310 ? -6.266 -0.043 52.844 1 19.22 310 LEU A CA 1
ATOM 2598 C C . LEU A 1 310 ? -6.035 1.111 53.812 1 19.22 310 LEU A C 1
ATOM 2600 O O . LEU A 1 310 ? -6.758 1.25 54.812 1 19.22 310 LEU A O 1
ATOM 2604 N N . GLY A 1 311 ? -4.723 1.262 54.188 1 18.56 311 GLY A N 1
ATOM 2605 C CA . GLY A 1 311 ? -4.547 2.328 55.156 1 18.56 311 GLY A CA 1
ATOM 2606 C C . GLY A 1 311 ? -5.527 3.473 54.969 1 18.56 311 GLY A C 1
ATOM 2607 O O . GLY A 1 311 ? -6.195 3.562 53.938 1 18.56 311 GLY A O 1
ATOM 2608 N N . ASN A 1 312 ? -5.629 4.367 55.906 1 17.86 312 ASN A N 1
ATOM 2609 C CA . ASN A 1 312 ? -6.449 5.387 56.562 1 17.86 312 ASN A CA 1
ATOM 2610 C C . ASN A 1 312 ? -6.957 6.418 55.531 1 17.86 312 ASN A C 1
ATOM 2612 O O . ASN A 1 312 ? -6.426 6.523 54.438 1 17.86 312 ASN A O 1
ATOM 2616 N N . ASP A 1 313 ? -7.309 7.742 55.969 1 19.48 313 ASP A N 1
ATOM 2617 C CA . ASP A 1 313 ? -8.328 8.742 56.25 1 19.48 313 ASP A CA 1
ATOM 2618 C C . ASP A 1 313 ? -8.367 9.82 55.188 1 19.48 313 ASP A C 1
ATOM 2620 O O . ASP A 1 313 ? -9.328 10.594 55.125 1 19.48 313 ASP A O 1
ATOM 2624 N N . ASN A 1 314 ? -7.285 10.312 54.438 1 18.97 314 ASN A N 1
ATOM 2625 C CA . ASN A 1 314 ? -7.395 11.766 54.438 1 18.97 314 ASN A CA 1
ATOM 2626 C C . ASN A 1 314 ? -8.547 12.25 53.562 1 18.97 314 ASN A C 1
ATOM 2628 O O . ASN A 1 314 ? -8.781 11.703 52.5 1 18.97 314 ASN A O 1
ATOM 2632 N N . GLU A 1 315 ? -9.594 13.164 53.906 1 18.12 315 GLU A N 1
ATOM 2633 C CA . GLU A 1 315 ? -10.859 13.875 53.812 1 18.12 315 GLU A CA 1
ATOM 2634 C C . GLU A 1 315 ? -11 14.602 52.5 1 18.12 315 GLU A C 1
ATOM 2636 O O . GLU A 1 315 ? -12.117 14.867 52.031 1 18.12 315 GLU A O 1
ATOM 2641 N N . ASP A 1 316 ? -9.992 15.297 51.906 1 17.38 316 ASP A N 1
ATOM 2642 C CA . ASP A 1 316 ? -10.43 16.641 51.531 1 17.38 316 ASP A CA 1
ATOM 2643 C C . ASP A 1 316 ? -11.398 16.594 50.344 1 17.38 316 ASP A C 1
ATOM 2645 O O . ASP A 1 316 ? -12.484 17.172 50.406 1 17.38 316 ASP A O 1
ATOM 2649 N N . ASP A 1 317 ? -10.977 17.062 49.031 1 17.61 317 ASP A N 1
ATOM 2650 C CA . ASP A 1 317 ? -11.453 18.219 48.281 1 17.61 317 ASP A CA 1
ATOM 2651 C C . ASP A 1 317 ? -12.508 17.812 47.25 1 17.61 317 ASP A C 1
ATOM 2653 O O . ASP A 1 317 ? -12.281 16.891 46.469 1 17.61 317 ASP A O 1
ATOM 2657 N N . CYS A 1 318 ? -13.875 18.25 47.094 1 16.48 318 CYS A N 1
ATOM 2658 C CA . CYS A 1 318 ? -15.289 18.172 46.75 1 16.48 318 CYS A CA 1
ATOM 2659 C C . CYS A 1 318 ? -15.484 18.281 45.25 1 16.48 318 CYS A C 1
ATOM 2661 O O . CYS A 1 318 ? -16.469 17.766 44.688 1 16.48 318 CYS A O 1
ATOM 2663 N N . PHE A 1 319 ? -15.078 19.281 44.281 1 17.75 319 PHE A N 1
ATOM 2664 C CA . PHE A 1 319 ? -16.141 20.109 43.719 1 17.75 319 PHE A CA 1
ATOM 2665 C C . PHE A 1 319 ? -16.875 19.344 42.625 1 17.75 319 PHE A C 1
ATOM 2667 O O . PHE A 1 319 ? -16.344 18.375 42.062 1 17.75 319 PHE A O 1
ATOM 2674 N N . GLY A 1 320 ? -18.125 19.859 41.844 1 17.39 320 GLY A N 1
ATOM 2675 C CA . GLY A 1 320 ? -19.5 19.719 41.375 1 17.39 320 GLY A CA 1
ATOM 2676 C C . GLY A 1 320 ? -19.594 19.156 39.969 1 17.39 320 GLY A C 1
ATOM 2677 O O . GLY A 1 320 ? -20.094 18.062 39.75 1 17.39 320 GLY A O 1
ATOM 2678 N N . ILE A 1 321 ? -19.875 19.953 38.656 1 18.3 321 ILE A N 1
ATOM 2679 C CA . ILE A 1 321 ? -21.094 20.328 37.938 1 18.3 321 ILE A CA 1
ATOM 2680 C C . ILE A 1 321 ? -21.219 19.469 36.688 1 18.3 321 ILE A C 1
ATOM 2682 O O . ILE A 1 321 ? -22.281 18.891 36.406 1 18.3 321 ILE A O 1
ATOM 2686 N N . LEU A 1 322 ? -20.5 19.594 35.344 1 19.92 322 LEU A N 1
ATOM 2687 C CA . LEU A 1 322 ? -21.281 20.031 34.188 1 19.92 322 LEU A CA 1
ATOM 2688 C C . LEU A 1 322 ? -21.922 18.828 33.469 1 19.92 322 LEU A C 1
ATOM 2690 O O . LEU A 1 322 ? -21.359 17.75 33.438 1 19.92 322 LEU A O 1
ATOM 2694 N N . PRO A 1 323 ? -23.297 18.922 32.906 1 19.86 323 PRO A N 1
ATOM 2695 C CA . PRO A 1 323 ? -24.438 18.109 32.469 1 19.86 323 PRO A CA 1
ATOM 2696 C C . PRO A 1 323 ? -24.141 17.344 31.188 1 19.86 323 PRO A C 1
ATOM 2698 O O . PRO A 1 323 ? -23.25 17.703 30.422 1 19.86 323 PRO A O 1
ATOM 2701 N N . SER A 1 324 ? -24.922 16.234 30.953 1 21.06 324 SER A N 1
ATOM 2702 C CA . SER A 1 324 ? -25.016 15.125 30 1 21.06 324 SER A CA 1
ATOM 2703 C C . SER A 1 324 ? -25.703 15.562 28.719 1 21.06 324 SER A C 1
ATOM 2705 O O . SER A 1 324 ? -26.875 15.977 28.734 1 21.06 324 SER A O 1
ATOM 2707 N N . ILE A 1 325 ? -25.328 16.438 27.719 1 20.3 325 ILE A N 1
ATOM 2708 C CA . ILE A 1 325 ? -26.125 16.969 26.625 1 20.3 325 ILE A CA 1
ATOM 2709 C C . ILE A 1 325 ? -26.578 15.828 25.719 1 20.3 325 ILE A C 1
ATOM 2711 O O . ILE A 1 325 ? -25.766 15.039 25.234 1 20.3 325 ILE A O 1
ATOM 2715 N N . THR A 1 326 ? -27.969 15.398 25.859 1 19.19 326 THR A N 1
ATOM 2716 C CA . THR A 1 326 ? -28.953 14.578 25.156 1 19.19 326 THR A CA 1
ATOM 2717 C C . THR A 1 326 ? -29.172 15.094 23.734 1 19.19 326 THR A C 1
ATOM 2719 O O . THR A 1 326 ? -29.656 16.203 23.547 1 19.19 326 THR A O 1
ATOM 2722 N N . ARG A 1 327 ? -28.344 14.977 22.719 1 18.28 327 ARG A N 1
ATOM 2723 C CA . ARG A 1 327 ? -28.766 15.438 21.406 1 18.28 327 ARG A CA 1
ATOM 2724 C C . ARG A 1 327 ? -30.031 14.719 20.953 1 18.28 327 ARG A C 1
ATOM 2726 O O . ARG A 1 327 ? -30.094 13.492 20.969 1 18.28 327 ARG A O 1
ATOM 2733 N N . ARG A 1 328 ? -31.281 15.469 21.062 1 19.33 328 ARG A N 1
ATOM 2734 C CA . ARG A 1 328 ? -32.562 15.258 20.391 1 19.33 328 ARG A CA 1
ATOM 2735 C C . ARG A 1 328 ? -32.375 15.203 18.875 1 19.33 328 ARG A C 1
ATOM 2737 O O . ARG A 1 328 ? -31.594 15.969 18.312 1 19.33 328 ARG A O 1
ATOM 2744 N N . MET B 1 1 ? -3.68 -11.414 11.188 1 88.94 1 MET B N 1
ATOM 2745 C CA . MET B 1 1 ? -2.422 -11.867 11.781 1 88.94 1 MET B CA 1
ATOM 2746 C C . MET B 1 1 ? -2.082 -13.281 11.328 1 88.94 1 MET B C 1
ATOM 2748 O O . MET B 1 1 ? -2.939 -14.164 11.344 1 88.94 1 MET B O 1
ATOM 2752 N N . GLU B 1 2 ? -0.904 -13.312 10.852 1 90.31 2 GLU B N 1
ATOM 2753 C CA . GLU B 1 2 ? -0.398 -14.633 10.5 1 90.31 2 GLU B CA 1
ATOM 2754 C C . GLU B 1 2 ? -0.252 -15.523 11.734 1 90.31 2 GLU B C 1
ATOM 2756 O O . GLU B 1 2 ? 0.006 -15.023 12.828 1 90.31 2 GLU B O 1
ATOM 2761 N N . GLU B 1 3 ? -0.398 -16.766 11.508 1 85.81 3 GLU B N 1
ATOM 2762 C CA . GLU B 1 3 ? -0.202 -17.703 12.602 1 85.81 3 GLU B CA 1
ATOM 2763 C C . GLU B 1 3 ? 1.174 -17.547 13.242 1 85.81 3 GLU B C 1
ATOM 2765 O O . GLU B 1 3 ? 2.174 -17.391 12.539 1 85.81 3 GLU B O 1
ATOM 2770 N N . GLY B 1 4 ? 1.177 -17.469 14.57 1 87.56 4 GLY B N 1
ATOM 2771 C CA . GLY B 1 4 ? 2.434 -17.359 15.289 1 87.56 4 GLY B CA 1
ATOM 2772 C C . GLY B 1 4 ? 2.789 -15.938 15.664 1 87.56 4 GLY B C 1
ATOM 2773 O O . GLY B 1 4 ? 3.707 -15.711 16.453 1 87.56 4 GLY B O 1
ATOM 2774 N N . PHE B 1 5 ? 2.023 -15.055 15.195 1 91.94 5 PHE B N 1
ATOM 2775 C CA . PHE B 1 5 ? 2.445 -13.672 15.398 1 91.94 5 PHE B CA 1
ATOM 2776 C C . PHE B 1 5 ? 1.432 -12.914 16.25 1 91.94 5 PHE B C 1
ATOM 2778 O O . PHE B 1 5 ? 1.695 -11.789 16.688 1 91.94 5 PHE B O 1
ATOM 2785 N N . TYR B 1 6 ? 0.378 -13.594 16.531 1 91 6 TYR B N 1
ATOM 2786 C CA . TYR B 1 6 ? -0.639 -12.953 17.359 1 91 6 TYR B CA 1
ATOM 2787 C C . TYR B 1 6 ? -0.189 -12.883 18.812 1 91 6 TYR B C 1
ATOM 2789 O O . TYR B 1 6 ? 0.449 -13.812 19.328 1 91 6 TYR B O 1
ATOM 2797 N N . HIS B 1 7 ? -0.431 -11.797 19.469 1 93.81 7 HIS B N 1
ATOM 2798 C CA . HIS B 1 7 ? -0.305 -11.562 20.906 1 93.81 7 HIS B CA 1
ATOM 2799 C C . HIS B 1 7 ? -1.44 -10.688 21.422 1 93.81 7 HIS B C 1
ATOM 2801 O O . HIS B 1 7 ? -1.913 -9.797 20.703 1 93.81 7 HIS B O 1
ATOM 2807 N N . GLU B 1 8 ? -1.858 -10.992 22.578 1 92.31 8 GLU B N 1
ATOM 2808 C CA . GLU B 1 8 ? -2.957 -10.219 23.141 1 92.31 8 GLU B CA 1
ATOM 2809 C C . GLU B 1 8 ? -2.631 -8.727 23.172 1 92.31 8 GLU B C 1
ATOM 2811 O O . GLU B 1 8 ? -3.51 -7.891 22.953 1 92.31 8 GLU B O 1
ATOM 2816 N N . ASN B 1 9 ? -1.39 -8.5 23.438 1 93.69 9 ASN B N 1
ATOM 2817 C CA . ASN B 1 9 ? -0.909 -7.125 23.359 1 93.69 9 ASN B CA 1
ATOM 2818 C C . ASN B 1 9 ? -0.442 -6.77 21.953 1 93.69 9 ASN B C 1
ATOM 2820 O O . ASN B 1 9 ? 0.589 -7.266 21.5 1 93.69 9 ASN B O 1
ATOM 2824 N N . PRO B 1 10 ? -1.175 -5.922 21.297 1 94.31 10 PRO B N 1
ATOM 2825 C CA . PRO B 1 10 ? -0.846 -5.609 19.906 1 94.31 10 PRO B CA 1
ATOM 2826 C C . PRO B 1 10 ? 0.569 -5.059 19.75 1 94.31 10 PRO B C 1
ATOM 2828 O O . PRO B 1 10 ? 1.196 -5.258 18.703 1 94.31 10 PRO B O 1
ATOM 2831 N N . SER B 1 11 ? 1.019 -4.398 20.719 1 92.06 11 SER B N 1
ATOM 2832 C CA . SER B 1 11 ? 2.371 -3.859 20.641 1 92.06 11 SER B CA 1
ATOM 2833 C C . SER B 1 11 ? 3.412 -4.973 20.641 1 92.06 11 SER B C 1
ATOM 2835 O O . SER B 1 11 ? 4.449 -4.859 19.969 1 92.06 11 SER B O 1
ATOM 2837 N N . ILE B 1 12 ? 3.16 -5.969 21.359 1 92.75 12 ILE B N 1
ATOM 2838 C CA . ILE B 1 12 ? 4.062 -7.113 21.375 1 92.75 12 ILE B CA 1
ATOM 2839 C C . ILE B 1 12 ? 3.984 -7.852 20.031 1 92.75 12 ILE B C 1
ATOM 2841 O O . ILE B 1 12 ? 5.008 -8.273 19.484 1 92.75 12 ILE B O 1
ATOM 2845 N N . ALA B 1 13 ? 2.795 -7.98 19.531 1 94.12 13 ALA B N 1
ATOM 2846 C CA . ALA B 1 13 ? 2.645 -8.578 18.203 1 94.12 13 ALA B CA 1
ATOM 2847 C C . ALA B 1 13 ? 3.441 -7.801 17.156 1 94.12 13 ALA B C 1
ATOM 2849 O O . ALA B 1 13 ? 4.148 -8.391 16.344 1 94.12 13 ALA B O 1
ATOM 2850 N N . ALA B 1 14 ? 3.324 -6.484 17.219 1 93.38 14 ALA B N 1
ATOM 2851 C CA . ALA B 1 14 ? 4.031 -5.617 16.281 1 93.38 14 ALA B CA 1
ATOM 2852 C C . ALA B 1 14 ? 5.543 -5.793 16.406 1 93.38 14 ALA B C 1
ATOM 2854 O O . ALA B 1 14 ? 6.266 -5.754 15.406 1 93.38 14 ALA B O 1
ATOM 2855 N N . SER B 1 15 ? 6.027 -6.027 17.578 1 90.94 15 SER B N 1
ATOM 2856 C CA . SER B 1 15 ? 7.461 -6.148 17.812 1 90.94 15 SER B CA 1
ATOM 2857 C C . SER B 1 15 ? 8.008 -7.445 17.234 1 90.94 15 SER B C 1
ATOM 2859 O O . SER B 1 15 ? 9.219 -7.57 17.016 1 90.94 15 SER B O 1
ATOM 2861 N N . LYS B 1 16 ? 7.16 -8.383 16.953 1 89.25 16 LYS B N 1
ATOM 2862 C CA . LYS B 1 16 ? 7.566 -9.641 16.328 1 89.25 16 LYS B CA 1
ATOM 2863 C C . LYS B 1 16 ? 7.691 -9.477 14.812 1 89.25 16 LYS B C 1
ATOM 2865 O O . LYS B 1 16 ? 8.367 -10.266 14.148 1 89.25 16 LYS B O 1
ATOM 2870 N N . ILE B 1 17 ? 7.004 -8.508 14.344 1 90 17 ILE B N 1
ATOM 2871 C CA . ILE B 1 17 ? 6.852 -8.359 12.906 1 90 17 ILE B CA 1
ATOM 2872 C C . ILE B 1 17 ? 7.828 -7.309 12.383 1 90 17 ILE B C 1
ATOM 2874 O O . ILE B 1 17 ? 8.43 -7.48 11.32 1 90 17 ILE B O 1
ATOM 2878 N N . PHE B 1 18 ? 7.988 -6.254 13.133 1 91.94 18 PHE B N 1
ATOM 2879 C CA . PHE B 1 18 ? 8.812 -5.137 12.688 1 91.94 18 PHE B CA 1
ATOM 2880 C C . PHE B 1 18 ? 10.18 -5.172 13.367 1 91.94 18 PHE B C 1
ATOM 2882 O O . PHE B 1 18 ? 10.328 -5.742 14.445 1 91.94 18 PHE B O 1
ATOM 2889 N N . PRO B 1 19 ? 11.156 -4.512 12.688 1 91.38 19 PRO B N 1
ATOM 2890 C CA . PRO B 1 19 ? 12.438 -4.316 13.375 1 91.38 19 PRO B CA 1
ATOM 2891 C C . PRO B 1 19 ? 12.305 -3.443 14.617 1 91.38 19 PRO B C 1
ATOM 2893 O O . PRO B 1 19 ? 11.312 -2.73 14.781 1 91.38 19 PRO B O 1
ATOM 2896 N N . PRO B 1 20 ? 13.281 -3.566 15.461 1 88.38 20 PRO B N 1
ATOM 2897 C CA . PRO B 1 20 ? 13.242 -2.695 16.641 1 88.38 20 PRO B CA 1
ATOM 2898 C C . PRO B 1 20 ? 13.141 -1.216 16.281 1 88.38 20 PRO B C 1
ATOM 2900 O O . PRO B 1 20 ? 13.836 -0.747 15.375 1 88.38 20 PRO B O 1
ATOM 2903 N N . LYS B 1 21 ? 12.164 -0.561 16.875 1 86.62 21 LYS B N 1
ATOM 2904 C CA . LYS B 1 21 ? 11.953 0.879 16.766 1 86.62 21 LYS B CA 1
ATOM 2905 C C . LYS B 1 21 ? 11.289 1.232 15.438 1 86.62 21 LYS B C 1
ATOM 2907 O O . LYS B 1 21 ? 11.273 2.396 15.031 1 86.62 21 LYS B O 1
ATOM 2912 N N . TRP B 1 22 ? 10.938 0.172 14.734 1 92.25 22 TRP B N 1
ATOM 2913 C CA . TRP B 1 22 ? 10.156 0.39 13.523 1 92.25 22 TRP B CA 1
ATOM 2914 C C . TRP B 1 22 ? 8.664 0.207 13.789 1 92.25 22 TRP B C 1
ATOM 2916 O O . TRP B 1 22 ? 8.273 -0.646 14.586 1 92.25 22 TRP B O 1
ATOM 2926 N N . TYR B 1 23 ? 7.875 0.973 13.078 1 93.88 23 TYR B N 1
ATOM 2927 C CA . TYR B 1 23 ? 6.434 0.905 13.281 1 93.88 23 TYR B CA 1
ATOM 2928 C C . TYR B 1 23 ? 5.699 0.831 11.945 1 93.88 23 TYR B C 1
ATOM 2930 O O . TYR B 1 23 ? 4.523 1.193 11.852 1 93.88 23 TYR B O 1
ATOM 2938 N N . TYR B 1 24 ? 6.375 0.52 10.953 1 92.5 24 TYR B N 1
ATOM 2939 C CA . TYR B 1 24 ? 5.836 0.299 9.617 1 92.5 24 TYR B CA 1
ATOM 2940 C C . TYR B 1 24 ? 6.605 -0.797 8.891 1 92.5 24 TYR B C 1
ATOM 2942 O O . TYR B 1 24 ? 7.672 -1.219 9.344 1 92.5 24 TYR B O 1
ATOM 2950 N N . LYS B 1 25 ? 6.062 -1.295 7.832 1 87.44 25 LYS B N 1
ATOM 2951 C CA . LYS B 1 25 ? 6.711 -2.371 7.086 1 87.44 25 LYS B CA 1
ATOM 2952 C C . LYS B 1 25 ? 8.062 -1.928 6.543 1 87.44 25 LYS B C 1
ATOM 2954 O O . LYS B 1 25 ? 8.164 -0.9 5.867 1 87.44 25 LYS B O 1
ATOM 2959 N N . PRO B 1 26 ? 9.055 -2.645 6.84 1 86.5 26 PRO B N 1
ATOM 2960 C CA . PRO B 1 26 ? 10.414 -2.27 6.445 1 86.5 26 PRO B CA 1
ATOM 2961 C C . PRO B 1 26 ? 10.75 -2.672 5.012 1 86.5 26 PRO B C 1
ATOM 2963 O O . PRO B 1 26 ? 11.648 -3.482 4.789 1 86.5 26 PRO B O 1
ATOM 2966 N N . TRP B 1 27 ? 10.164 -2.002 4.113 1 82.12 27 TRP B N 1
ATOM 2967 C CA . TRP B 1 27 ? 10.43 -2.314 2.713 1 82.12 27 TRP B CA 1
ATOM 2968 C C . TRP B 1 27 ? 11.891 -2.057 2.367 1 82.12 27 TRP B C 1
ATOM 2970 O O . TRP B 1 27 ? 12.453 -2.713 1.486 1 82.12 27 TRP B O 1
ATOM 2980 N N . ASN B 1 28 ? 12.438 -1.109 2.994 1 85 28 ASN B N 1
ATOM 2981 C CA . ASN B 1 28 ? 13.859 -0.77 2.904 1 85 28 ASN B CA 1
ATOM 2982 C C . ASN B 1 28 ? 14.438 -0.436 4.273 1 85 28 ASN B C 1
ATOM 2984 O O . ASN B 1 28 ? 14.109 0.597 4.859 1 85 28 ASN B O 1
ATOM 2988 N N . LEU B 1 29 ? 15.336 -1.264 4.723 1 85.62 29 LEU B N 1
ATOM 2989 C CA . LEU B 1 29 ? 15.898 -1.113 6.062 1 85.62 29 LEU B CA 1
ATOM 2990 C C . LEU B 1 29 ? 16.797 0.112 6.137 1 85.62 29 LEU B C 1
ATOM 2992 O O . LEU B 1 29 ? 17.141 0.569 7.23 1 85.62 29 LEU B O 1
ATOM 2996 N N . ALA B 1 30 ? 17.141 0.584 5.023 1 87 30 ALA B N 1
ATOM 2997 C CA . ALA B 1 30 ? 17.984 1.773 4.98 1 87 30 ALA B CA 1
ATOM 2998 C C . ALA B 1 30 ? 17.156 3.047 5.066 1 87 30 ALA B C 1
ATOM 3000 O O . ALA B 1 30 ? 17.688 4.156 4.965 1 87 30 ALA B O 1
ATOM 3001 N N . GLN B 1 31 ? 15.883 2.898 5.23 1 91.12 31 GLN B N 1
ATOM 3002 C CA . GLN B 1 31 ? 14.984 4.043 5.285 1 91.12 31 GLN B CA 1
ATOM 3003 C C . GLN B 1 31 ? 14.18 4.051 6.582 1 91.12 31 GLN B C 1
ATOM 3005 O O . GLN B 1 31 ? 12.961 3.902 6.562 1 91.12 31 GLN B O 1
ATOM 3010 N N . PRO B 1 32 ? 14.898 4.258 7.672 1 91.69 32 PRO B N 1
ATOM 3011 C CA . PRO B 1 32 ? 14.203 4.359 8.953 1 91.69 32 PRO B CA 1
ATOM 3012 C C . PRO B 1 32 ? 13.375 5.637 9.078 1 91.69 32 PRO B C 1
ATOM 3014 O O . PRO B 1 32 ? 13.352 6.449 8.156 1 91.69 32 PRO B O 1
ATOM 3017 N N . GLN B 1 33 ? 12.719 5.793 10.172 1 93.25 33 GLN B N 1
ATOM 3018 C CA . GLN B 1 33 ? 11.859 6.949 10.43 1 93.25 33 GLN B CA 1
ATOM 3019 C C . GLN B 1 33 ? 12.648 8.25 10.312 1 93.25 33 GLN B C 1
ATOM 3021 O O . GLN B 1 33 ? 12.148 9.242 9.766 1 93.25 33 GLN B O 1
ATOM 3026 N N . SER B 1 34 ? 13.875 8.273 10.773 1 91.19 34 SER B N 1
ATOM 3027 C CA . SER B 1 34 ? 14.719 9.469 10.734 1 91.19 34 SER B CA 1
ATOM 3028 C C . SER B 1 34 ? 15.055 9.859 9.297 1 91.19 34 SER B C 1
ATOM 3030 O O . SER B 1 34 ? 15.188 11.047 8.992 1 91.19 34 SER B O 1
ATOM 3032 N N . TYR B 1 35 ? 15.211 8.867 8.43 1 92.56 35 TYR B N 1
ATOM 3033 C CA . TYR B 1 35 ? 15.414 9.102 7.008 1 92.56 35 TYR B CA 1
ATOM 3034 C C . TYR B 1 35 ? 14.242 9.883 6.418 1 92.56 35 TYR B C 1
ATOM 3036 O O . TYR B 1 35 ? 14.445 10.898 5.738 1 92.56 35 TYR B O 1
ATOM 3044 N N . TYR B 1 36 ? 13.07 9.469 6.742 1 95.25 36 TYR B N 1
ATOM 3045 C CA . TYR B 1 36 ? 11.867 10.102 6.234 1 95.25 36 TYR B CA 1
ATOM 3046 C C . TYR B 1 36 ? 11.672 11.484 6.852 1 95.25 36 TYR B C 1
ATOM 3048 O O . TYR B 1 36 ? 11.312 12.438 6.156 1 95.25 36 TYR B O 1
ATOM 3056 N N . ALA B 1 37 ? 11.953 11.625 8.133 1 95.06 37 ALA B N 1
ATOM 3057 C CA . ALA B 1 37 ? 11.867 12.922 8.789 1 95.06 37 ALA B CA 1
ATOM 3058 C C . ALA B 1 37 ? 12.836 13.922 8.148 1 95.06 37 ALA B C 1
ATOM 3060 O O . ALA B 1 37 ? 12.477 15.086 7.934 1 95.06 37 ALA B O 1
ATOM 3061 N N . THR B 1 38 ? 13.945 13.461 7.844 1 94.19 38 THR B N 1
ATOM 3062 C CA . THR B 1 38 ? 14.969 14.312 7.238 1 94.19 38 THR B CA 1
ATOM 3063 C C . THR B 1 38 ? 14.516 14.812 5.871 1 94.19 38 THR B C 1
ATOM 3065 O O . THR B 1 38 ? 14.734 15.977 5.523 1 94.19 38 THR B O 1
ATOM 3068 N N . ILE B 1 39 ? 13.891 13.953 5.098 1 96.19 39 ILE B N 1
ATOM 3069 C CA . ILE B 1 39 ? 13.398 14.344 3.781 1 96.19 39 ILE B CA 1
ATOM 3070 C C . ILE B 1 39 ? 12.438 15.523 3.92 1 96.19 39 ILE B C 1
ATOM 3072 O O . ILE B 1 39 ? 12.531 16.5 3.166 1 96.19 39 ILE B O 1
ATOM 3076 N N . LEU B 1 40 ? 11.578 15.453 4.895 1 97.38 40 LEU B N 1
ATOM 3077 C CA . LEU B 1 40 ? 10.578 16.5 5.078 1 97.38 40 LEU B CA 1
ATOM 3078 C C . LEU B 1 40 ? 11.242 17.797 5.531 1 97.38 40 LEU B C 1
ATOM 3080 O O . LEU B 1 40 ? 10.82 18.891 5.129 1 97.38 40 LEU B O 1
ATOM 3084 N N . GLU B 1 41 ? 12.242 17.734 6.293 1 95.38 41 GLU B N 1
ATOM 3085 C CA . GLU B 1 41 ? 12.938 18.922 6.777 1 95.38 41 GLU B CA 1
ATOM 3086 C C . GLU B 1 41 ? 13.773 19.562 5.668 1 95.38 41 GLU B C 1
ATOM 3088 O O . GLU B 1 41 ? 13.727 20.766 5.477 1 95.38 41 GLU B O 1
ATOM 3093 N N . ILE B 1 42 ? 14.453 18.75 4.906 1 93.44 42 ILE B N 1
ATOM 3094 C CA . ILE B 1 42 ? 15.367 19.281 3.904 1 93.44 42 ILE B CA 1
ATOM 3095 C C . ILE B 1 42 ? 14.57 19.922 2.77 1 93.44 42 ILE B C 1
ATOM 3097 O O . ILE B 1 42 ? 15.047 20.859 2.123 1 93.44 42 ILE B O 1
ATOM 3101 N N . THR B 1 43 ? 13.406 19.406 2.531 1 95.62 43 THR B N 1
ATOM 3102 C CA . THR B 1 43 ? 12.555 19.984 1.496 1 95.62 43 THR B CA 1
ATOM 3103 C C . THR B 1 43 ? 11.781 21.172 2.035 1 95.62 43 THR B C 1
ATOM 3105 O O . THR B 1 43 ? 10.914 21.719 1.352 1 95.62 43 THR B O 1
ATOM 3108 N N . ASP B 1 44 ? 11.953 21.516 3.301 1 95.81 44 ASP B N 1
ATOM 3109 C CA . ASP B 1 44 ? 11.297 22.625 3.973 1 95.81 44 ASP B CA 1
ATOM 3110 C C . ASP B 1 44 ? 9.789 22.422 4.02 1 95.81 44 ASP B C 1
ATOM 3112 O O . ASP B 1 44 ? 9.023 23.391 3.945 1 95.81 44 ASP B O 1
ATOM 3116 N N . SER B 1 45 ? 9.445 21.188 4 1 97.94 45 SER B N 1
ATOM 3117 C CA . SER B 1 45 ? 8.023 20.875 4.062 1 97.94 45 SER B CA 1
ATOM 3118 C C . SER B 1 45 ? 7.496 21 5.488 1 97.94 45 SER B C 1
ATOM 3120 O O . SER B 1 45 ? 6.359 21.422 5.703 1 97.94 45 SER B O 1
ATOM 3122 N N . VAL B 1 46 ? 8.375 20.625 6.379 1 98.06 46 VAL B N 1
ATOM 3123 C CA . VAL B 1 46 ? 7.965 20.641 7.781 1 98.06 46 VAL B CA 1
ATOM 3124 C C . VAL B 1 46 ? 9.125 21.125 8.656 1 98.06 46 VAL B C 1
ATOM 3126 O O . VAL B 1 46 ? 10.281 21.078 8.234 1 98.06 46 VAL B O 1
ATOM 3129 N N . LYS B 1 47 ? 8.789 21.609 9.789 1 97.5 47 LYS B N 1
ATOM 3130 C CA . LYS B 1 47 ? 9.719 21.812 10.891 1 97.5 47 LYS B CA 1
ATOM 3131 C C . LYS B 1 47 ? 9.32 20.984 12.109 1 97.5 47 LYS B C 1
ATOM 3133 O O . LYS B 1 47 ? 8.188 21.078 12.578 1 97.5 47 LYS B O 1
ATOM 3138 N N . PHE B 1 48 ? 10.242 20.203 12.547 1 96.62 48 PHE B N 1
ATOM 3139 C CA . PHE B 1 48 ? 9.992 19.359 13.703 1 96.62 48 PHE B CA 1
ATOM 3140 C C . PHE B 1 48 ? 10.625 19.953 14.953 1 96.62 48 PHE B C 1
ATOM 3142 O O . PHE B 1 48 ? 11.695 20.562 14.891 1 96.62 48 PHE B O 1
ATOM 3149 N N . LYS B 1 49 ? 9.977 19.844 16.031 1 95.44 49 LYS B N 1
ATOM 3150 C CA . LYS B 1 49 ? 10.523 20.062 17.359 1 95.44 49 LYS B CA 1
ATOM 3151 C C . LYS B 1 49 ? 10.141 18.922 18.297 1 95.44 49 LYS B C 1
ATOM 3153 O O . LYS B 1 49 ? 8.961 18.594 18.422 1 95.44 49 LYS B O 1
ATOM 3158 N N . HIS B 1 50 ? 11.109 18.344 18.922 1 93.94 50 HIS B N 1
ATOM 3159 C CA . HIS B 1 50 ? 10.891 17.219 19.812 1 93.94 50 HIS B CA 1
ATOM 3160 C C . HIS B 1 50 ? 11.125 17.609 21.281 1 93.94 50 HIS B C 1
ATOM 3162 O O . HIS B 1 50 ? 12.094 18.312 21.578 1 93.94 50 HIS B O 1
ATOM 3168 N N . PHE B 1 51 ? 10.219 17.203 22.094 1 91.62 51 PHE B N 1
ATOM 3169 C CA . PHE B 1 51 ? 10.297 17.531 23.516 1 91.62 51 PHE B CA 1
ATOM 3170 C C . PHE B 1 51 ? 10.422 16.266 24.359 1 91.62 51 PHE B C 1
ATOM 3172 O O . PHE B 1 51 ? 9.594 15.367 24.281 1 91.62 51 PHE B O 1
ATOM 3179 N N . LYS B 1 52 ? 11.461 16.281 25.156 1 84.81 52 LYS B N 1
ATOM 3180 C CA . LYS B 1 52 ? 11.672 15.148 26.047 1 84.81 52 LYS B CA 1
ATOM 3181 C C . LYS B 1 52 ? 11.156 15.445 27.453 1 84.81 52 LYS B C 1
ATOM 3183 O O . LYS B 1 52 ? 11.203 16.594 27.906 1 84.81 52 LYS B O 1
ATOM 3188 N N . LEU B 1 53 ? 10.492 14.477 28 1 74.31 53 LEU B N 1
ATOM 3189 C CA . LEU B 1 53 ? 10.031 14.68 29.375 1 74.31 53 LEU B CA 1
ATOM 3190 C C . LEU B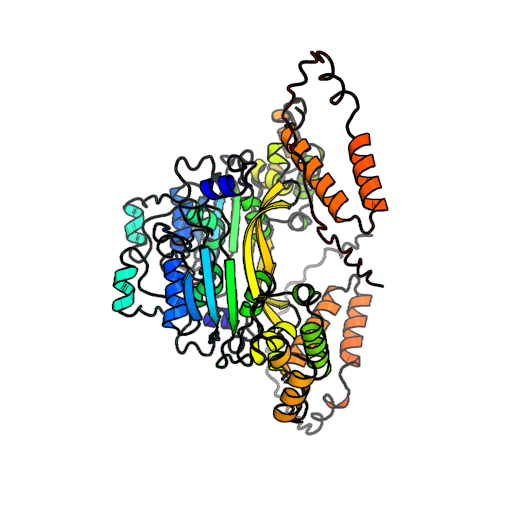 1 53 ? 11.211 14.844 30.328 1 74.31 53 LEU B C 1
ATOM 3192 O O . LEU B 1 53 ? 11.195 15.727 31.188 1 74.31 53 LEU B O 1
ATOM 3196 N N . HIS B 1 54 ? 12.039 13.812 30.234 1 73.19 54 HIS B N 1
ATOM 3197 C CA . HIS B 1 54 ? 13.25 13.875 31.047 1 73.19 54 HIS B CA 1
ATOM 3198 C C . HIS B 1 54 ? 14.5 13.773 30.188 1 73.19 54 HIS B C 1
ATOM 3200 O O . HIS B 1 54 ? 14.461 13.234 29.078 1 73.19 54 HIS B O 1
ATOM 3206 N N . SER B 1 55 ? 15.484 14.469 30.641 1 64.81 55 SER B N 1
ATOM 3207 C CA . SER B 1 55 ? 16.734 14.523 29.906 1 64.81 55 SER B CA 1
ATOM 3208 C C . SER B 1 55 ? 17.25 13.125 29.594 1 64.81 55 SER B C 1
ATOM 3210 O O . SER B 1 55 ? 17.969 12.922 28.594 1 64.81 55 SER B O 1
ATOM 3212 N N . ASP B 1 56 ? 16.844 12.172 30.297 1 62.94 56 ASP B N 1
ATOM 3213 C CA . ASP B 1 56 ? 17.391 10.82 30.172 1 62.94 56 ASP B CA 1
ATOM 3214 C C . ASP B 1 56 ? 16.594 10.008 29.156 1 62.94 56 ASP B C 1
ATOM 3216 O O . ASP B 1 56 ? 17 8.898 28.781 1 62.94 56 ASP B O 1
ATOM 3220 N N . HIS B 1 57 ? 15.578 10.75 28.766 1 63.81 57 HIS B N 1
ATOM 3221 C CA . HIS B 1 57 ? 14.742 9.992 27.844 1 63.81 57 HIS B CA 1
ATOM 3222 C C . HIS B 1 57 ? 15.32 10.016 26.438 1 63.81 57 HIS B C 1
ATOM 3224 O O . HIS B 1 57 ? 15.773 11.062 25.969 1 63.81 57 HIS B O 1
ATOM 3230 N N . THR B 1 58 ? 15.383 8.836 25.844 1 67.38 58 THR B N 1
ATOM 3231 C CA . THR B 1 58 ? 15.93 8.703 24.484 1 67.38 58 THR B CA 1
ATOM 3232 C C . THR B 1 58 ? 14.914 9.164 23.453 1 67.38 58 THR B C 1
ATOM 3234 O O . THR B 1 58 ? 15.289 9.734 22.422 1 67.38 58 THR B O 1
ATOM 3237 N N . LYS B 1 59 ? 13.562 8.914 23.828 1 74.19 59 LYS B N 1
ATOM 3238 C CA . LYS B 1 59 ? 12.547 9.297 22.844 1 74.19 59 LYS B CA 1
ATOM 3239 C C . LYS B 1 59 ? 11.672 10.43 23.375 1 74.19 59 LYS B C 1
ATOM 3241 O O . LYS B 1 59 ? 11.43 10.523 24.578 1 74.19 59 LYS B O 1
ATOM 3246 N N . PRO B 1 60 ? 11.266 11.242 22.453 1 83.56 60 PRO B N 1
ATOM 3247 C CA . PRO B 1 60 ? 10.445 12.383 22.859 1 83.56 60 PRO B CA 1
ATOM 3248 C C . PRO B 1 60 ? 9.078 11.961 23.406 1 83.56 60 PRO B C 1
ATOM 3250 O O . PRO B 1 60 ? 8.531 10.938 23 1 83.56 60 PRO B O 1
ATOM 3253 N N . ALA B 1 61 ? 8.641 12.742 24.359 1 87 61 ALA B N 1
ATOM 3254 C CA . ALA B 1 61 ? 7.285 12.578 24.875 1 87 61 ALA B CA 1
ATOM 3255 C C . ALA B 1 61 ? 6.262 13.18 23.922 1 87 61 ALA B C 1
ATOM 3257 O O . ALA B 1 61 ? 5.195 12.602 23.703 1 87 61 ALA B O 1
ATOM 3258 N N . TYR B 1 62 ? 6.547 14.273 23.469 1 93.19 62 TYR B N 1
ATOM 3259 C CA . TYR B 1 62 ? 5.691 14.898 22.469 1 93.19 62 TYR B CA 1
ATOM 3260 C C . TYR B 1 62 ? 6.523 15.664 21.453 1 93.19 62 TYR B C 1
ATOM 3262 O O . TYR B 1 62 ? 7.68 16 21.703 1 93.19 62 TYR B O 1
ATOM 3270 N N . SER B 1 63 ? 6.027 15.781 20.25 1 96.62 63 SER B N 1
ATOM 3271 C CA . SER B 1 63 ? 6.672 16.484 19.141 1 96.62 63 SER B CA 1
ATOM 3272 C C . SER B 1 63 ? 5.711 17.453 18.469 1 96.62 63 SER B C 1
ATOM 3274 O O . SER B 1 63 ? 4.496 17.25 18.484 1 96.62 63 SER B O 1
ATOM 3276 N N . THR B 1 64 ? 6.258 18.516 18 1 97.56 64 THR B N 1
ATOM 3277 C CA . THR B 1 64 ? 5.5 19.469 17.203 1 97.56 64 THR B CA 1
ATOM 3278 C C . THR B 1 64 ? 5.914 19.406 15.742 1 97.56 64 THR B C 1
ATOM 3280 O O . THR B 1 64 ? 7.105 19.281 15.438 1 97.56 64 THR B O 1
ATOM 3283 N N . CYS B 1 65 ? 4.961 19.406 14.898 1 98.38 65 CYS B N 1
ATOM 3284 C CA . CYS B 1 65 ? 5.172 19.469 13.461 1 98.38 65 CYS B CA 1
ATOM 3285 C C . CYS B 1 65 ? 4.496 20.703 12.867 1 98.38 65 CYS B C 1
ATOM 3287 O O . CYS B 1 65 ? 3.266 20.797 12.875 1 98.38 65 CYS B O 1
ATOM 3289 N N . ILE B 1 66 ? 5.281 21.594 12.406 1 98.38 66 ILE B N 1
ATOM 3290 C CA . ILE B 1 66 ? 4.773 22.734 11.656 1 98.38 66 ILE B CA 1
ATOM 3291 C C . ILE B 1 66 ? 4.844 22.438 10.156 1 98.38 66 ILE B C 1
ATOM 3293 O O . ILE B 1 66 ? 5.926 22.203 9.617 1 98.38 66 ILE B O 1
ATOM 3297 N N . ILE B 1 67 ? 3.715 22.422 9.516 1 98.31 67 ILE B N 1
ATOM 3298 C CA . ILE B 1 67 ? 3.662 22.109 8.086 1 98.31 67 ILE B CA 1
ATOM 3299 C C . ILE B 1 67 ? 3.787 23.391 7.27 1 98.31 67 ILE B C 1
ATOM 3301 O O . ILE B 1 67 ? 2.928 24.266 7.344 1 98.31 67 ILE B O 1
ATOM 3305 N N . HIS B 1 68 ? 4.77 23.453 6.461 1 98 68 HIS B N 1
ATOM 3306 C CA . HIS B 1 68 ? 5.059 24.656 5.668 1 98 68 HIS B CA 1
ATOM 3307 C C . HIS B 1 68 ? 4.543 24.5 4.242 1 98 68 HIS B C 1
ATOM 3309 O O . HIS B 1 68 ? 4.074 25.469 3.643 1 98 68 HIS B O 1
ATOM 3315 N N . LYS B 1 69 ? 4.73 23.359 3.734 1 97.38 69 LYS B N 1
ATOM 3316 C CA . LYS B 1 69 ? 4.281 23.094 2.369 1 97.38 69 LYS B CA 1
ATOM 331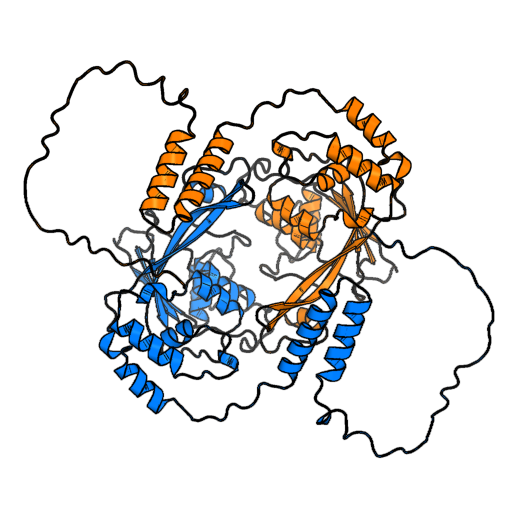7 C C . LYS B 1 69 ? 4.227 21.594 2.088 1 97.38 69 LYS B C 1
ATOM 3319 O O . LYS B 1 69 ? 4.84 20.797 2.801 1 97.38 69 LYS B O 1
ATOM 3324 N N . VAL B 1 70 ? 3.479 21.25 1.174 1 97.38 70 VAL B N 1
ATOM 3325 C CA . VAL B 1 70 ? 3.418 19.922 0.574 1 97.38 70 VAL B CA 1
ATOM 3326 C C . VAL B 1 70 ? 3.682 20.016 -0.927 1 97.38 70 VAL B C 1
ATOM 3328 O O . VAL B 1 70 ? 2.92 20.656 -1.657 1 97.38 70 VAL B O 1
ATOM 3331 N N . ILE B 1 71 ? 4.719 19.328 -1.365 1 97.25 71 ILE B N 1
ATOM 3332 C CA . ILE B 1 71 ? 5.168 19.516 -2.74 1 97.25 71 ILE B CA 1
ATOM 3333 C C . ILE B 1 71 ? 4.359 18.609 -3.674 1 97.25 71 ILE B C 1
ATOM 3335 O O . ILE B 1 71 ? 4.305 17.391 -3.482 1 97.25 71 ILE B O 1
ATOM 3339 N N . HIS B 1 72 ? 3.748 19.25 -4.555 1 96 72 HIS B N 1
ATOM 3340 C CA . HIS B 1 72 ? 3.066 18.531 -5.625 1 96 72 HIS B CA 1
ATOM 3341 C C . HIS B 1 72 ? 4.066 17.891 -6.574 1 96 72 HIS B C 1
ATOM 3343 O O . HIS B 1 72 ? 5.117 18.453 -6.863 1 96 72 HIS B O 1
ATOM 3349 N N . PRO B 1 73 ? 3.738 16.703 -7.105 1 94.81 73 PRO B N 1
ATOM 3350 C CA . PRO B 1 73 ? 4.691 16.047 -8 1 94.81 73 PRO B CA 1
ATOM 3351 C C . PRO B 1 73 ? 5.043 16.906 -9.219 1 94.81 73 PRO B C 1
ATOM 3353 O O . PRO B 1 73 ? 6.168 16.828 -9.719 1 94.81 73 PRO B O 1
ATOM 3356 N N . LYS B 1 74 ? 4.145 17.672 -9.656 1 91.44 74 LYS B N 1
ATOM 3357 C CA . LYS B 1 74 ? 4.402 18.516 -10.82 1 91.44 74 LYS B CA 1
ATOM 3358 C C . LYS B 1 74 ? 5.43 19.594 -10.5 1 91.44 74 LYS B C 1
ATOM 3360 O O . LYS B 1 74 ? 6.082 20.125 -11.398 1 91.44 74 LYS B O 1
ATOM 3365 N N . ASP B 1 75 ? 5.547 19.938 -9.25 1 93.88 75 ASP B N 1
ATOM 3366 C CA . ASP B 1 75 ? 6.43 21.016 -8.812 1 93.88 75 ASP B CA 1
ATOM 3367 C C . ASP B 1 75 ? 7.754 20.469 -8.289 1 93.88 75 ASP B C 1
ATOM 3369 O O . ASP B 1 75 ? 8.562 21.203 -7.719 1 93.88 75 ASP B O 1
ATOM 3373 N N . TRP B 1 76 ? 8.008 19.141 -8.461 1 94.44 76 TRP B N 1
ATOM 3374 C CA . TRP B 1 76 ? 9.211 18.484 -7.969 1 94.44 76 TRP B CA 1
ATOM 3375 C C . TRP B 1 76 ? 10.43 18.922 -8.773 1 94.44 76 TRP B C 1
ATOM 3377 O O . TRP B 1 76 ? 11.547 18.969 -8.242 1 94.44 76 TRP B O 1
ATOM 3387 N N . GLY B 1 77 ? 10.242 19.281 -10.055 1 89.44 77 GLY B N 1
ATOM 3388 C CA . GLY B 1 77 ? 11.289 19.859 -10.883 1 89.44 77 GLY B CA 1
ATOM 3389 C C . GLY B 1 77 ? 12.117 18.812 -11.609 1 89.44 77 GLY B C 1
ATOM 3390 O O . GLY B 1 77 ? 12.953 19.141 -12.453 1 89.44 77 GLY B O 1
ATOM 3391 N N . GLN B 1 78 ? 12.102 17.625 -11.25 1 89.88 78 GLN B N 1
ATOM 3392 C CA . GLN B 1 78 ? 12.805 16.516 -11.898 1 89.88 78 GLN B CA 1
ATOM 3393 C C . GLN B 1 78 ? 11.914 15.281 -11.992 1 89.88 78 GLN B C 1
ATOM 3395 O O . GLN B 1 78 ? 10.844 15.227 -11.375 1 89.88 78 GLN B O 1
ATOM 3400 N N . PRO B 1 79 ? 12.414 14.344 -12.844 1 90.25 79 PRO B N 1
ATOM 3401 C CA . PRO B 1 79 ? 11.633 13.109 -12.859 1 90.25 79 PRO B CA 1
ATOM 3402 C C . PRO B 1 79 ? 11.438 12.516 -11.469 1 90.25 79 PRO B C 1
ATOM 3404 O O . PRO B 1 79 ? 12.359 12.531 -10.648 1 90.25 79 PRO B O 1
ATOM 3407 N N . LEU B 1 80 ? 10.305 12.008 -11.172 1 93.69 80 LEU B N 1
ATOM 3408 C CA . LEU B 1 80 ? 9.883 11.609 -9.836 1 93.69 80 LEU B CA 1
ATOM 3409 C C . LEU B 1 80 ? 10.789 10.523 -9.273 1 93.69 80 LEU B C 1
ATOM 3411 O O . LEU B 1 80 ? 10.906 10.367 -8.055 1 93.69 80 LEU B O 1
ATOM 3415 N N . HIS B 1 81 ? 11.383 9.75 -10.188 1 91.69 81 HIS B N 1
ATOM 3416 C CA . HIS B 1 81 ? 12.195 8.609 -9.766 1 91.69 81 HIS B CA 1
ATOM 3417 C C . HIS B 1 81 ? 13.672 8.977 -9.711 1 91.69 81 HIS B C 1
ATOM 3419 O O . HIS B 1 81 ? 14.5 8.164 -9.289 1 91.69 81 HIS B O 1
ATOM 3425 N N . GLN B 1 82 ? 14.047 10.156 -10.094 1 92.19 82 GLN B N 1
ATOM 3426 C CA . GLN B 1 82 ? 15.445 10.57 -10.086 1 92.19 82 GLN B CA 1
ATOM 3427 C C . GLN B 1 82 ? 15.914 10.883 -8.664 1 92.19 82 GLN B C 1
ATOM 3429 O O . GLN B 1 82 ? 15.336 11.742 -7.992 1 92.19 82 GLN B O 1
ATOM 3434 N N . PRO B 1 83 ? 16.984 10.25 -8.219 1 91.75 83 PRO B N 1
ATOM 3435 C CA . PRO B 1 83 ? 17.438 10.453 -6.848 1 91.75 83 PRO B CA 1
ATOM 3436 C C . PRO B 1 83 ? 18.109 11.812 -6.645 1 91.75 83 PRO B C 1
ATOM 3438 O O . PRO B 1 83 ? 18.828 12.289 -7.523 1 91.75 83 PRO B O 1
ATOM 3441 N N . LEU B 1 84 ? 17.781 12.438 -5.566 1 92.94 84 LEU B N 1
ATOM 3442 C CA . LEU B 1 84 ? 18.453 13.625 -5.051 1 92.94 84 LEU B CA 1
ATOM 3443 C C . LEU B 1 84 ? 19.297 13.297 -3.826 1 92.94 84 LEU B C 1
ATOM 3445 O O . LEU B 1 84 ? 18.875 12.492 -2.986 1 92.94 84 LEU B O 1
ATOM 3449 N N . SER B 1 85 ? 20.391 13.906 -3.729 1 89 85 SER B N 1
ATOM 3450 C CA . SER B 1 85 ? 21.281 13.633 -2.611 1 89 85 SER B CA 1
ATOM 3451 C C . SER B 1 85 ? 20.984 14.531 -1.421 1 89 85 SER B C 1
ATOM 3453 O O . SER B 1 85 ? 20.672 15.711 -1.595 1 89 85 SER B O 1
ATOM 3455 N N . PHE B 1 86 ? 21.062 13.867 -0.29 1 88.81 86 PHE B N 1
ATOM 3456 C CA . PHE B 1 86 ? 21.016 14.68 0.917 1 88.81 86 PHE B CA 1
ATOM 3457 C C . PHE B 1 86 ? 22.234 15.602 0.997 1 88.81 86 PHE B C 1
ATOM 3459 O O . PHE B 1 86 ? 23.312 15.25 0.532 1 88.81 86 PHE B O 1
ATOM 3466 N N . LEU B 1 87 ? 21.969 16.719 1.546 1 78.5 87 LEU B N 1
ATOM 3467 C CA . LEU B 1 87 ? 23.109 17.578 1.821 1 78.5 87 LEU B CA 1
ATOM 3468 C C . LEU B 1 87 ? 24.062 16.922 2.811 1 78.5 87 LEU B C 1
ATOM 3470 O O . LEU B 1 87 ? 23.656 16.094 3.623 1 78.5 87 LEU B O 1
ATOM 3474 N N . MET B 1 88 ? 25.281 17.281 2.756 1 72.88 88 MET B N 1
ATOM 3475 C CA . MET B 1 88 ? 26.391 16.641 3.463 1 72.88 88 MET B CA 1
ATOM 3476 C C . MET B 1 88 ? 26.125 16.609 4.965 1 72.88 88 MET B C 1
ATOM 3478 O O . MET B 1 88 ? 26.391 15.609 5.629 1 72.88 88 MET B O 1
ATOM 3482 N N . HIS B 1 89 ? 25.625 17.641 5.504 1 71.62 89 HIS B N 1
ATOM 3483 C CA . HIS B 1 89 ? 25.453 17.719 6.953 1 71.62 89 HIS B CA 1
ATOM 3484 C C . HIS B 1 89 ? 24.391 16.75 7.445 1 71.62 89 HIS B C 1
ATOM 3486 O O . HIS B 1 89 ? 24.406 16.344 8.609 1 71.62 89 HIS B O 1
ATOM 3492 N N . TYR B 1 90 ? 23.562 16.344 6.57 1 71.12 90 TYR B N 1
ATOM 3493 C CA . TYR B 1 90 ? 22.547 15.383 6.965 1 71.12 90 TYR B CA 1
ATOM 3494 C C . TYR B 1 90 ? 23.062 13.953 6.832 1 71.12 90 TYR B C 1
ATOM 3496 O O . TYR B 1 90 ? 22.562 13.039 7.492 1 71.12 90 TYR B O 1
ATOM 3504 N N . ARG B 1 91 ? 24.016 13.844 6.047 1 68.44 91 ARG B N 1
ATOM 3505 C CA . ARG B 1 91 ? 24.547 12.508 5.762 1 68.44 91 ARG B CA 1
ATOM 3506 C C . ARG B 1 91 ? 25.25 11.938 6.98 1 68.44 91 ARG B C 1
ATOM 3508 O O . ARG B 1 91 ? 25.219 10.727 7.215 1 68.44 91 ARG B O 1
ATOM 3515 N N . THR B 1 92 ? 25.766 12.797 7.707 1 63.62 92 THR B N 1
ATOM 3516 C CA . THR B 1 92 ? 26.5 12.359 8.883 1 63.62 92 THR B CA 1
ATOM 3517 C C . THR B 1 92 ? 25.562 11.742 9.914 1 63.62 92 THR B C 1
ATOM 3519 O O . THR B 1 92 ? 25.922 10.766 10.578 1 63.62 92 THR B O 1
ATOM 3522 N N . SER B 1 93 ? 24.406 12.289 9.961 1 63.53 93 SER B N 1
ATOM 3523 C CA . SER B 1 93 ? 23.422 11.797 10.93 1 63.53 93 SER B CA 1
ATOM 3524 C C . SER B 1 93 ? 22.75 10.523 10.422 1 63.53 93 SER B C 1
ATOM 3526 O O . SER B 1 93 ? 22.188 9.758 11.219 1 63.53 93 SER B O 1
ATOM 3528 N N . LEU B 1 94 ? 22.922 10.359 9.062 1 65.38 94 LEU B N 1
ATOM 3529 C CA . LEU B 1 94 ? 22.266 9.219 8.438 1 65.38 94 LEU B CA 1
ATOM 3530 C C . LEU B 1 94 ? 23.281 8.148 8.047 1 65.38 94 LEU B C 1
ATOM 3532 O O . LEU B 1 94 ? 23.094 7.438 7.055 1 65.38 94 LEU B O 1
ATOM 3536 N N . GLN B 1 95 ? 24.375 7.957 8.578 1 62.53 95 GLN B N 1
ATOM 3537 C CA . GLN B 1 95 ? 25.531 7.16 8.164 1 62.53 95 GLN B CA 1
ATOM 3538 C C . GLN B 1 95 ? 25.094 5.789 7.652 1 62.53 95 GLN B C 1
ATOM 3540 O O . GLN B 1 95 ? 25.609 5.316 6.633 1 62.53 95 GLN B O 1
ATOM 3545 N N . ASP B 1 96 ? 24.109 5.094 8.219 1 67.12 96 ASP B N 1
ATOM 3546 C CA . ASP B 1 96 ? 23.812 3.717 7.836 1 67.12 96 ASP B CA 1
ATOM 3547 C C . ASP B 1 96 ? 22.531 3.639 7.008 1 67.12 96 ASP B C 1
ATOM 3549 O O . ASP B 1 96 ? 22 2.553 6.801 1 67.12 96 ASP B O 1
ATOM 3553 N N . PHE B 1 97 ? 22.297 4.906 6.418 1 77.5 97 PHE B N 1
ATOM 3554 C CA . PHE B 1 97 ? 21.016 4.914 5.723 1 77.5 97 PHE B CA 1
ATOM 3555 C C . PHE B 1 97 ? 21.172 5.488 4.32 1 77.5 97 PHE B C 1
ATOM 3557 O O . PHE B 1 97 ? 22.266 5.859 3.908 1 77.5 97 PHE B O 1
ATOM 3564 N N . ASN B 1 98 ? 20.141 5.348 3.547 1 82.25 98 ASN B N 1
ATOM 3565 C CA . ASN B 1 98 ? 20.141 5.895 2.195 1 82.25 98 ASN B CA 1
ATOM 3566 C C . ASN B 1 98 ? 20.469 7.387 2.195 1 82.25 98 ASN B C 1
ATOM 3568 O O . ASN B 1 98 ? 19.984 8.133 3.041 1 82.25 98 ASN B O 1
ATOM 3572 N N . THR B 1 99 ? 21.312 7.73 1.246 1 85.38 99 THR B N 1
ATOM 3573 C CA . THR B 1 99 ? 21.766 9.117 1.198 1 85.38 99 THR B CA 1
ATOM 3574 C C . THR B 1 99 ? 21.062 9.875 0.068 1 85.38 99 THR B C 1
ATOM 3576 O O . THR B 1 99 ? 21.406 11.016 -0.222 1 85.38 99 THR B O 1
ATOM 3579 N N . THR B 1 100 ? 20.203 9.211 -0.572 1 90.75 100 THR B N 1
ATOM 3580 C CA . THR B 1 100 ? 19.438 9.828 -1.646 1 90.75 100 THR B CA 1
ATOM 3581 C C . THR B 1 100 ? 17.938 9.625 -1.421 1 90.75 100 THR B C 1
ATOM 3583 O O . THR B 1 100 ? 17.531 8.812 -0.586 1 90.75 100 THR B O 1
ATOM 3586 N N . TYR B 1 101 ? 17.188 10.469 -2.061 1 93.31 101 TYR B N 1
ATOM 3587 C CA . TYR B 1 101 ? 15.742 10.328 -1.991 1 93.31 101 TYR B CA 1
ATOM 3588 C C . TYR B 1 101 ? 15.086 10.773 -3.293 1 93.31 101 TYR B C 1
ATOM 3590 O O . TYR B 1 101 ? 15.672 11.539 -4.059 1 93.31 101 TYR B O 1
ATOM 3598 N N . THR B 1 102 ? 13.945 10.25 -3.602 1 94.75 102 THR B N 1
ATOM 3599 C CA . THR B 1 102 ? 13.125 10.602 -4.758 1 94.75 102 THR B CA 1
ATOM 3600 C C . THR B 1 102 ? 11.812 11.234 -4.316 1 94.75 102 THR B C 1
ATOM 3602 O O . THR B 1 102 ? 11.578 11.43 -3.121 1 94.75 102 THR B O 1
ATOM 3605 N N . TYR B 1 103 ? 10.992 11.578 -5.266 1 96.06 103 TYR B N 1
ATOM 3606 C CA . TYR B 1 103 ? 9.664 12.07 -4.906 1 96.06 103 TYR B CA 1
ATOM 3607 C C . TYR B 1 103 ? 8.852 10.984 -4.207 1 96.06 103 TYR B C 1
ATOM 3609 O O . TYR B 1 103 ? 8.047 11.273 -3.32 1 96.06 103 TYR B O 1
ATOM 3617 N N . TRP B 1 104 ? 9.055 9.789 -4.633 1 94.38 104 TRP B N 1
ATOM 3618 C CA . TRP B 1 104 ? 8.352 8.68 -4 1 94.38 104 TRP B CA 1
ATOM 3619 C C . TRP B 1 104 ? 8.727 8.562 -2.527 1 94.38 104 TRP B C 1
ATOM 3621 O O . TRP B 1 104 ? 7.875 8.297 -1.681 1 94.38 104 TRP B O 1
ATOM 3631 N N . ASP B 1 105 ? 9.969 8.773 -2.275 1 95.31 105 ASP B N 1
ATOM 3632 C CA . ASP B 1 105 ? 10.422 8.805 -0.888 1 95.31 105 ASP B CA 1
ATOM 3633 C C . ASP B 1 105 ? 9.789 9.969 -0.129 1 95.31 105 ASP B C 1
ATOM 3635 O O . ASP B 1 105 ? 9.422 9.828 1.039 1 95.31 105 ASP B O 1
ATOM 3639 N N . TYR B 1 106 ? 9.727 11.102 -0.817 1 97.38 106 TYR B N 1
ATOM 3640 C CA . TYR B 1 106 ? 9.102 12.273 -0.223 1 97.38 106 TYR B CA 1
ATOM 3641 C C . TYR B 1 106 ? 7.66 11.984 0.172 1 97.38 106 TYR B C 1
ATOM 3643 O O . TYR B 1 106 ? 7.238 12.289 1.289 1 97.38 106 TYR B O 1
ATOM 3651 N N . GLN B 1 107 ? 6.953 11.375 -0.752 1 97.06 107 GLN B N 1
ATOM 3652 C CA . GLN B 1 107 ? 5.574 11 -0.457 1 97.06 107 GLN B CA 1
ATOM 3653 C C . GLN B 1 107 ? 5.508 10.047 0.735 1 97.06 107 GLN B C 1
ATOM 3655 O O . GLN B 1 107 ? 4.703 10.242 1.649 1 97.06 107 GLN B O 1
ATOM 3660 N N . GLN B 1 108 ? 6.344 9.07 0.75 1 96.38 108 GLN B N 1
ATOM 3661 C CA . GLN B 1 108 ? 6.363 8.102 1.841 1 96.38 108 GLN B CA 1
ATOM 3662 C C . GLN B 1 108 ? 6.762 8.766 3.158 1 96.38 108 GLN B C 1
ATOM 3664 O O . GLN B 1 108 ? 6.34 8.328 4.23 1 96.38 108 GLN B O 1
ATOM 3669 N N . ALA B 1 109 ? 7.562 9.742 3.039 1 97.88 109 ALA B N 1
ATOM 3670 C CA . ALA B 1 109 ? 7.996 10.461 4.234 1 97.88 109 ALA B CA 1
ATOM 3671 C C . ALA B 1 109 ? 6.805 11.039 4.988 1 97.88 109 ALA B C 1
ATOM 3673 O O . ALA B 1 109 ? 6.777 11.023 6.223 1 97.88 109 ALA B O 1
ATOM 3674 N N . TRP B 1 110 ? 5.844 11.461 4.266 1 98.44 110 TRP B N 1
ATOM 3675 C CA . TRP B 1 110 ? 4.648 12.023 4.887 1 98.44 110 TRP B CA 1
ATOM 3676 C C . TRP B 1 110 ? 3.9 10.969 5.688 1 98.44 110 TRP B C 1
ATOM 3678 O O . TRP B 1 110 ? 3.213 11.281 6.66 1 98.44 110 TRP B O 1
ATOM 3688 N N . PHE B 1 111 ? 4.086 9.797 5.352 1 97.44 111 PHE B N 1
ATOM 3689 C CA . PHE B 1 111 ? 3.328 8.742 6.027 1 97.44 111 PHE B CA 1
ATOM 3690 C C . PHE B 1 111 ? 4.172 8.078 7.105 1 97.44 111 PHE B C 1
ATOM 3692 O O . PHE B 1 111 ? 3.641 7.633 8.125 1 97.44 111 PHE B O 1
ATOM 3699 N N . ASN B 1 112 ? 5.418 8.07 6.93 1 96.75 112 ASN B N 1
ATOM 3700 C CA . ASN B 1 112 ? 6.25 7.242 7.801 1 96.75 112 ASN B CA 1
ATOM 3701 C C . ASN B 1 112 ? 7 8.094 8.828 1 96.75 112 ASN B C 1
ATOM 3703 O O . ASN B 1 112 ? 7.398 7.59 9.883 1 96.75 112 ASN B O 1
ATOM 3707 N N . ALA B 1 113 ? 7.203 9.352 8.594 1 97.25 113 ALA B N 1
ATOM 3708 C CA . ALA B 1 113 ? 8.008 10.203 9.469 1 97.25 113 ALA B CA 1
ATOM 3709 C C . ALA B 1 113 ? 7.355 10.352 10.844 1 97.25 113 ALA B C 1
ATOM 3711 O O . ALA B 1 113 ? 8.047 10.562 11.844 1 97.25 113 ALA B O 1
ATOM 3712 N N . PHE B 1 114 ? 6.074 10.156 10.898 1 97.69 114 PHE B N 1
ATOM 3713 C CA . PHE B 1 114 ? 5.328 10.453 12.117 1 97.69 114 PHE B CA 1
ATOM 3714 C C . PHE B 1 114 ? 5.105 9.188 12.938 1 97.69 114 PHE B C 1
ATOM 3716 O O . PHE B 1 114 ? 4.473 9.227 13.992 1 97.69 114 PHE B O 1
ATOM 3723 N N . LEU B 1 115 ? 5.637 8.109 12.422 1 96.31 115 LEU B N 1
ATOM 3724 C CA . LEU B 1 115 ? 5.473 6.836 13.117 1 96.31 115 LEU B CA 1
ATOM 3725 C C . LEU B 1 115 ? 6.609 6.602 14.102 1 96.31 115 LEU B C 1
ATOM 3727 O O . LEU B 1 115 ? 7.465 5.738 13.875 1 96.31 115 LEU B O 1
ATOM 3731 N N . MET B 1 116 ? 6.578 7.371 15.125 1 92.88 116 MET B N 1
ATOM 3732 C CA . MET B 1 116 ? 7.48 7.211 16.25 1 92.88 116 MET B CA 1
ATOM 3733 C C . MET B 1 116 ? 6.699 7.004 17.547 1 92.88 116 MET B C 1
ATOM 3735 O O . MET B 1 116 ? 5.527 7.387 17.641 1 92.88 116 MET B O 1
ATOM 3739 N N . GLN B 1 117 ? 7.324 6.328 18.391 1 90.94 117 GLN B N 1
ATOM 3740 C CA . GLN B 1 117 ? 6.703 6.035 19.672 1 90.94 117 GLN B CA 1
ATOM 3741 C C . GLN B 1 117 ? 7.738 6.039 20.797 1 90.94 117 GLN B C 1
ATOM 3743 O O . GLN B 1 117 ? 8.93 5.82 20.562 1 90.94 117 GLN B O 1
ATOM 3748 N N . ASN B 1 118 ? 7.281 6.297 21.953 1 88.88 118 ASN B N 1
ATOM 3749 C CA . ASN B 1 118 ? 8.156 6.191 23.109 1 88.88 118 ASN B CA 1
ATOM 3750 C C . ASN B 1 118 ? 7.898 4.91 23.906 1 88.88 118 ASN B C 1
ATOM 3752 O O . ASN B 1 118 ? 7.09 4.074 23.484 1 88.88 118 ASN B O 1
ATOM 3756 N N . GLN B 1 119 ? 8.57 4.754 24.953 1 82.75 119 GLN B N 1
ATOM 3757 C CA . GLN B 1 119 ? 8.523 3.512 25.719 1 82.75 119 GLN B CA 1
ATOM 3758 C C . GLN B 1 119 ? 7.133 3.279 26.312 1 82.75 119 GLN B C 1
ATOM 3760 O O . GLN B 1 119 ? 6.695 2.137 26.453 1 82.75 119 GLN B O 1
ATOM 3765 N N . ASN B 1 120 ? 6.441 4.34 26.531 1 83.06 120 ASN B N 1
ATOM 3766 C CA . ASN B 1 120 ? 5.125 4.238 27.156 1 83.06 120 ASN B CA 1
ATOM 3767 C C . ASN B 1 120 ? 4.012 4.223 26.109 1 83.06 120 ASN B C 1
ATOM 3769 O O . ASN B 1 120 ? 2.83 4.215 26.469 1 83.06 120 ASN B O 1
ATOM 3773 N N . HIS B 1 121 ? 4.391 4.305 24.906 1 86.94 121 HIS B N 1
ATOM 3774 C CA . HIS B 1 121 ? 3.428 4.312 23.812 1 86.94 121 HIS B CA 1
ATOM 3775 C C . HIS B 1 121 ? 2.457 5.484 23.938 1 86.94 121 HIS B C 1
ATOM 3777 O O . HIS B 1 121 ? 1.249 5.316 23.766 1 86.94 121 HIS B O 1
ATOM 3783 N N . SER B 1 122 ? 3.049 6.586 24.328 1 89.75 122 SER B N 1
ATOM 3784 C CA . SER B 1 122 ? 2.205 7.746 24.609 1 89.75 122 SER B CA 1
ATOM 3785 C C . SER B 1 122 ? 2.662 8.961 23.812 1 89.75 122 SER B C 1
ATOM 3787 O O . SER B 1 122 ? 2.279 10.094 24.125 1 89.75 122 SER B O 1
ATOM 3789 N N . HIS B 1 123 ? 3.486 8.766 22.859 1 94.62 123 HIS B N 1
ATOM 3790 C CA . HIS B 1 123 ? 3.967 9.891 22.062 1 94.62 123 HIS B CA 1
ATOM 3791 C C . HIS B 1 123 ? 2.82 10.562 21.312 1 94.62 123 HIS B C 1
ATOM 3793 O O . HIS B 1 123 ? 1.919 9.891 20.812 1 94.62 123 HIS B O 1
ATOM 3799 N N . SER B 1 124 ? 2.846 11.867 21.234 1 96.5 124 SER B N 1
ATOM 3800 C CA . SER B 1 124 ? 1.846 12.617 20.484 1 96.5 124 SER B CA 1
ATOM 3801 C C . SER B 1 124 ? 2.494 13.703 19.625 1 96.5 124 SER B C 1
ATOM 3803 O O . SER B 1 124 ? 3.588 14.18 19.953 1 96.5 124 SER B O 1
ATOM 3805 N N . TRP B 1 125 ? 1.854 14.031 18.547 1 97.88 125 TRP B N 1
ATOM 3806 C CA . TRP B 1 125 ? 2.254 15.109 17.641 1 97.88 125 TRP B CA 1
ATOM 3807 C C . TRP B 1 125 ? 1.3 16.297 17.766 1 97.88 125 TRP B C 1
ATOM 3809 O O . TRP B 1 125 ? 0.079 16.125 17.734 1 97.88 125 TRP B O 1
ATOM 3819 N N . LEU B 1 126 ? 1.829 17.453 18 1 98.12 126 LEU B N 1
ATOM 3820 C CA . LEU B 1 126 ? 1.09 18.688 17.734 1 98.12 126 LEU B CA 1
ATOM 3821 C C . LEU B 1 126 ? 1.306 19.141 16.297 1 98.12 126 LEU B C 1
ATOM 3823 O O . LEU B 1 126 ? 2.436 19.438 15.891 1 98.12 126 LEU B O 1
ATOM 3827 N N . PHE B 1 127 ? 0.221 19.188 15.523 1 98.25 127 PHE B N 1
ATOM 3828 C CA . PHE B 1 127 ? 0.287 19.625 14.141 1 98.25 127 PHE B CA 1
ATOM 3829 C C . PHE B 1 127 ? -0.336 21 13.984 1 98.25 127 PHE B C 1
ATOM 3831 O O . PHE B 1 127 ? -1.354 21.312 14.609 1 98.25 127 PHE B O 1
ATOM 3838 N N . TYR B 1 128 ? 0.197 21.828 13.203 1 96.38 128 TYR B N 1
ATOM 3839 C CA . TYR B 1 128 ? -0.481 23 12.672 1 96.38 128 TYR B CA 1
ATOM 3840 C C . TYR B 1 128 ? 0.195 23.484 11.398 1 96.38 128 TYR B C 1
ATOM 3842 O O . TYR B 1 128 ? 1.34 23.125 11.117 1 96.38 128 TYR B O 1
ATOM 3850 N N . PHE B 1 129 ? -0.5 24.219 10.648 1 97.19 129 PHE B N 1
ATOM 3851 C CA . PHE B 1 129 ? -0.003 24.734 9.383 1 97.19 129 PHE B CA 1
ATOM 3852 C C . PHE B 1 129 ? 0.644 26.109 9.57 1 97.19 129 PHE B C 1
ATOM 3854 O O . PHE B 1 129 ? 0.177 26.922 10.375 1 97.19 129 PHE B O 1
ATOM 3861 N N . HIS B 1 130 ? 1.658 26.25 8.828 1 96.25 130 HIS B N 1
ATOM 3862 C CA . HIS B 1 130 ? 2.307 27.562 8.758 1 96.25 130 HIS B CA 1
ATOM 3863 C C . HIS B 1 130 ? 1.616 28.469 7.746 1 96.25 130 HIS B C 1
ATOM 3865 O O . HIS B 1 130 ? 0.877 27.984 6.883 1 96.25 130 HIS B O 1
ATOM 3871 N N . ASN B 1 131 ? 1.876 29.703 7.805 1 91.88 131 ASN B N 1
ATOM 3872 C CA . ASN B 1 131 ? 1.249 30.688 6.922 1 91.88 131 ASN B CA 1
ATOM 3873 C C . ASN B 1 131 ? 1.735 30.531 5.484 1 91.88 131 ASN B C 1
ATOM 3875 O O . ASN B 1 131 ? 1.102 31.047 4.555 1 91.88 131 ASN B O 1
ATOM 3879 N N . THR B 1 132 ? 2.758 29.828 5.254 1 90.06 132 THR B N 1
ATOM 3880 C CA . THR B 1 132 ? 3.311 29.641 3.918 1 90.06 132 THR B CA 1
ATOM 3881 C C . THR B 1 132 ? 2.562 28.531 3.18 1 90.06 132 THR B C 1
ATOM 3883 O O . THR B 1 132 ? 2.721 28.359 1.968 1 90.06 132 THR B O 1
ATOM 3886 N N . MET B 1 133 ? 1.758 27.891 3.906 1 91.44 133 MET B N 1
ATOM 3887 C CA . MET B 1 133 ? 1.081 26.75 3.316 1 91.44 133 MET B CA 1
ATOM 3888 C C . MET B 1 133 ? 0.079 27.188 2.256 1 91.44 133 MET B C 1
ATOM 3890 O O . MET B 1 133 ? -0.793 28.016 2.525 1 91.44 133 MET B O 1
ATOM 3894 N N . ASN B 1 134 ? 0.288 26.609 1.095 1 84.62 134 ASN B N 1
ATOM 3895 C CA . ASN B 1 134 ? -0.625 26.844 -0.016 1 84.62 134 ASN B CA 1
ATOM 3896 C C . ASN B 1 134 ? -1.486 25.625 -0.314 1 84.62 134 ASN B C 1
ATOM 3898 O O . ASN B 1 134 ? -0.968 24.578 -0.703 1 84.62 134 ASN B O 1
ATOM 3902 N N . THR B 1 135 ? -2.727 25.781 -0.228 1 81.06 135 THR B N 1
ATOM 3903 C CA . THR B 1 135 ? -3.629 24.641 -0.397 1 81.06 135 THR B CA 1
ATOM 3904 C C . THR B 1 135 ? -4.051 24.5 -1.856 1 81.06 135 THR B C 1
ATOM 3906 O O . THR B 1 135 ? -4.719 23.531 -2.225 1 81.06 135 THR B O 1
ATOM 3909 N N . THR B 1 136 ? -3.607 25.359 -2.691 1 78.56 136 THR B N 1
ATOM 3910 C CA . THR B 1 136 ? -4.031 25.344 -4.086 1 78.56 136 THR B CA 1
ATOM 3911 C C . THR B 1 136 ? -3.342 24.219 -4.848 1 78.56 136 THR B C 1
ATOM 3913 O O . THR B 1 136 ? -3.916 23.656 -5.781 1 78.56 136 THR B O 1
ATOM 3916 N N . ASN B 1 137 ? -2.215 23.906 -4.398 1 85.44 137 ASN B N 1
ATOM 3917 C CA . ASN B 1 137 ? -1.446 22.922 -5.152 1 85.44 137 ASN B CA 1
ATOM 3918 C C . ASN B 1 137 ? -1.116 21.703 -4.305 1 85.44 137 ASN B C 1
ATOM 3920 O O . ASN B 1 137 ? 0.004 21.188 -4.355 1 85.44 137 ASN B O 1
ATOM 3924 N N . LEU B 1 138 ? -2.109 21.312 -3.58 1 91.88 138 LEU B N 1
ATOM 3925 C CA . LEU B 1 138 ? -1.902 20.109 -2.768 1 91.88 138 LEU B CA 1
ATOM 3926 C C . LEU B 1 138 ? -2.051 18.844 -3.611 1 91.88 138 LEU B C 1
ATOM 3928 O O . LEU B 1 138 ? -2.971 18.75 -4.426 1 91.88 138 LEU B O 1
ATOM 3932 N N . PRO B 1 139 ? -1.136 17.984 -3.48 1 93.62 139 PRO B N 1
ATOM 3933 C CA . PRO B 1 139 ? -1.307 16.703 -4.188 1 93.62 139 PRO B CA 1
ATOM 3934 C C . PRO B 1 139 ? -2.486 15.898 -3.662 1 93.62 139 PRO B C 1
ATOM 3936 O O . PRO B 1 139 ? -2.82 15.977 -2.477 1 93.62 139 PRO B O 1
ATOM 3939 N N . LEU B 1 140 ? -3.053 15.031 -4.449 1 90.88 140 LEU B N 1
ATOM 3940 C CA . LEU B 1 140 ? -4.223 14.234 -4.102 1 90.88 140 LEU B CA 1
ATOM 3941 C C . LEU B 1 140 ? -3.885 13.219 -3.01 1 90.88 140 LEU B C 1
ATOM 3943 O O . LEU B 1 140 ? -4.73 12.906 -2.168 1 90.88 140 LEU B O 1
ATOM 3947 N N . TRP B 1 141 ? -2.658 12.734 -3.059 1 92.56 141 TRP B N 1
ATOM 3948 C CA . TRP B 1 141 ? -2.295 11.734 -2.059 1 92.56 141 TRP B CA 1
ATOM 3949 C C . TRP B 1 141 ? -2.316 12.336 -0.657 1 92.56 141 TRP B C 1
ATOM 3951 O O . TRP B 1 141 ? -2.338 11.602 0.337 1 92.56 141 TRP B O 1
ATOM 3961 N N . PHE B 1 142 ? -2.316 13.656 -0.536 1 95.25 142 PHE B N 1
ATOM 3962 C CA . PHE B 1 142 ? -2.34 14.312 0.765 1 95.25 142 PHE B CA 1
ATOM 3963 C C . PHE B 1 142 ? -3.701 14.148 1.43 1 95.25 142 PHE B C 1
ATOM 3965 O O . PHE B 1 142 ? -3.822 14.281 2.65 1 95.25 142 PHE B O 1
ATOM 3972 N N . LEU B 1 143 ? -4.711 13.844 0.642 1 91.75 143 LEU B N 1
ATOM 3973 C CA . LEU B 1 143 ? -6.023 13.531 1.199 1 91.75 143 LEU B CA 1
ATOM 3974 C C . LEU B 1 143 ? -5.949 12.32 2.117 1 91.75 143 LEU B C 1
ATOM 3976 O O . LEU B 1 143 ? -6.559 12.305 3.189 1 91.75 143 LEU B O 1
ATOM 3980 N N . GLN B 1 144 ? -5.23 11.383 1.655 1 93.12 144 GLN B N 1
ATOM 3981 C CA . GLN B 1 144 ? -5.066 10.18 2.467 1 93.12 144 GLN B CA 1
ATOM 3982 C C . GLN B 1 144 ? -4.289 10.484 3.744 1 93.12 144 GLN B C 1
ATOM 3984 O O . GLN B 1 144 ? -4.617 9.961 4.812 1 93.12 144 GLN B O 1
ATOM 3989 N N . TRP B 1 145 ? -3.287 11.25 3.576 1 97 145 TRP B N 1
ATOM 3990 C CA . TRP B 1 145 ? -2.539 11.648 4.766 1 97 145 TRP B CA 1
ATOM 3991 C C . TRP B 1 145 ? -3.449 12.336 5.777 1 97 145 TRP B C 1
ATOM 3993 O O . TRP B 1 145 ? -3.385 12.055 6.977 1 97 145 TRP B O 1
ATOM 4003 N N . TRP B 1 146 ? -4.289 13.227 5.281 1 96.44 146 TRP B N 1
ATOM 4004 C CA . TRP B 1 146 ? -5.227 13.953 6.133 1 96.44 146 TRP B CA 1
ATOM 4005 C C . TRP B 1 146 ? -6.191 12.992 6.824 1 96.44 146 TRP B C 1
ATOM 4007 O O . TRP B 1 146 ? -6.551 13.195 7.988 1 96.44 146 TRP B O 1
ATOM 4017 N N . ASP B 1 147 ? -6.562 11.969 6.152 1 94 147 ASP B N 1
ATOM 4018 C CA . ASP B 1 147 ? -7.473 10.984 6.727 1 94 147 ASP B CA 1
ATOM 4019 C C . ASP B 1 147 ? -6.832 10.273 7.922 1 94 147 ASP B C 1
ATOM 4021 O O . ASP B 1 147 ? -7.523 9.914 8.875 1 94 147 ASP B O 1
ATOM 4025 N N . PHE B 1 148 ? -5.562 10.195 7.852 1 95.5 148 PHE B N 1
ATOM 4026 C CA . PHE B 1 148 ? -4.859 9.492 8.922 1 95.5 148 PHE B CA 1
ATOM 4027 C C . PHE B 1 148 ? -4.473 10.453 10.039 1 95.5 148 PHE B C 1
ATOM 4029 O O . PHE B 1 148 ? -4.809 10.227 11.203 1 95.5 148 PHE B O 1
ATOM 4036 N N . TYR B 1 149 ? -3.838 11.523 9.656 1 97.5 149 TYR B N 1
ATOM 4037 C CA . TYR B 1 149 ? -3.162 12.359 10.648 1 97.5 149 TYR B CA 1
ATOM 4038 C C . TYR B 1 149 ? -3.934 13.648 10.891 1 97.5 149 TYR B C 1
ATOM 4040 O O . TYR B 1 149 ? -3.678 14.352 11.867 1 97.5 149 TYR B O 1
ATOM 4048 N N . GLY B 1 150 ? -4.805 13.961 9.984 1 96.94 150 GLY B N 1
ATOM 4049 C CA . GLY B 1 150 ? -5.574 15.188 10.117 1 96.94 150 GLY B CA 1
ATOM 4050 C C . GLY B 1 150 ? -6.668 15.094 11.164 1 96.94 150 GLY B C 1
ATOM 4051 O O . GLY B 1 150 ? -6.828 14.055 11.812 1 96.94 150 GLY B O 1
ATOM 4052 N N . CYS B 1 151 ? -7.348 16.188 11.312 1 93.88 151 CYS B N 1
ATOM 4053 C CA . CYS B 1 151 ? -8.414 16.203 12.312 1 93.88 151 CYS B CA 1
ATOM 4054 C C . CYS B 1 151 ? -9.773 15.977 11.664 1 93.88 151 CYS B C 1
ATOM 4056 O O . CYS B 1 151 ? -9.883 15.953 10.438 1 93.88 151 CYS B O 1
ATOM 4058 N N . HIS B 1 152 ? -10.672 15.641 12.5 1 92.12 152 HIS B N 1
ATOM 4059 C CA . HIS B 1 152 ? -12.07 15.445 12.133 1 92.12 152 HIS B CA 1
ATOM 4060 C C . HIS B 1 152 ? -12.969 16.484 12.805 1 92.12 152 HIS B C 1
ATOM 4062 O O . HIS B 1 152 ? -12.602 17.047 13.836 1 92.12 152 HIS B O 1
ATOM 4068 N N . VAL B 1 153 ? -14.102 16.625 12.211 1 91.94 153 VAL B N 1
ATOM 4069 C CA . VAL B 1 153 ? -15.008 17.688 12.664 1 91.94 153 VAL B CA 1
ATOM 4070 C C . VAL B 1 153 ? -15.398 17.438 14.117 1 91.94 153 VAL B C 1
ATOM 4072 O O . VAL B 1 153 ? -15.617 18.391 14.875 1 91.94 153 VAL B O 1
ATOM 4075 N N . ASP B 1 154 ? -15.391 16.25 14.539 1 90.88 154 ASP B N 1
ATOM 4076 C CA . ASP B 1 154 ? -15.82 15.867 15.883 1 90.88 154 ASP B CA 1
ATOM 4077 C C . ASP B 1 154 ? -14.891 16.453 16.938 1 90.88 154 ASP B C 1
ATOM 4079 O O . ASP B 1 154 ? -15.289 16.641 18.094 1 90.88 154 ASP B O 1
ATOM 4083 N N . TYR B 1 155 ? -13.695 16.766 16.547 1 91.62 155 TYR B N 1
ATOM 4084 C CA . TYR B 1 155 ? -12.75 17.25 17.547 1 91.62 155 TYR B CA 1
ATOM 4085 C C . TYR B 1 155 ? -13.055 18.703 17.922 1 91.62 155 TYR B C 1
ATOM 4087 O O . TYR B 1 155 ? -12.562 19.188 18.938 1 91.62 155 TYR B O 1
ATOM 4095 N N . LEU B 1 156 ? -13.922 19.359 17.141 1 91.94 156 LEU B N 1
ATOM 4096 C CA . LEU B 1 156 ? -14.312 20.734 17.406 1 91.94 156 LEU B CA 1
ATOM 4097 C C . LEU B 1 156 ? -15.508 20.812 18.344 1 91.94 156 LEU B C 1
ATOM 4099 O O . LEU B 1 156 ? -15.836 21.875 18.859 1 91.94 156 LEU B O 1
ATOM 4103 N N . LYS B 1 157 ? -16.203 19.75 18.5 1 88.25 157 LYS B N 1
ATOM 4104 C CA . LYS B 1 157 ? -17.516 19.719 19.141 1 88.25 157 LYS B CA 1
ATOM 4105 C C . LYS B 1 157 ? -17.469 20.359 20.531 1 88.25 157 LYS B C 1
ATOM 4107 O O . LYS B 1 157 ? -18.422 21.031 20.938 1 88.25 157 LYS B O 1
ATOM 4112 N N . GLU B 1 158 ? -16.438 20.234 21.266 1 87.44 158 GLU B N 1
ATOM 4113 C CA . GLU B 1 158 ? -16.344 20.781 22.625 1 87.44 158 GLU B CA 1
ATOM 4114 C C . GLU B 1 158 ? -15.812 22.219 22.594 1 87.44 158 GLU B C 1
ATOM 4116 O O . GLU B 1 158 ? -15.719 22.859 23.641 1 87.44 158 GLU B O 1
ATOM 4121 N N . HIS B 1 159 ? -15.602 22.688 21.5 1 91.62 159 HIS B N 1
ATOM 4122 C CA . HIS B 1 159 ? -15.07 24.031 21.312 1 91.62 159 HIS B CA 1
ATOM 4123 C C . HIS B 1 159 ? -15.969 24.875 20.406 1 91.62 159 HIS B C 1
ATOM 4125 O O . HIS B 1 159 ? -15.602 25.172 19.266 1 91.62 159 HIS B O 1
ATOM 4131 N N . HIS B 1 160 ? -17.016 25.375 21 1 90.31 160 HIS B N 1
ATOM 4132 C CA . HIS B 1 160 ? -18.141 25.953 20.281 1 90.31 160 HIS B CA 1
ATOM 4133 C C . HIS B 1 160 ? -17.734 27.188 19.5 1 90.31 160 HIS B C 1
ATOM 4135 O O . HIS B 1 160 ? -18.234 27.438 18.391 1 90.31 160 HIS B O 1
ATOM 4141 N N . LEU B 1 161 ? -16.844 27.938 20.047 1 90.81 161 LEU B N 1
ATOM 4142 C CA . LEU B 1 161 ? -16.391 29.141 19.375 1 90.81 161 LEU B CA 1
ATOM 4143 C C . LEU B 1 161 ? -15.75 28.797 18.031 1 90.81 161 LEU B C 1
ATOM 4145 O O . LEU B 1 161 ? -16.047 29.422 17.016 1 90.81 161 LEU B O 1
ATOM 4149 N N . VAL B 1 162 ? -14.953 27.828 18.062 1 93.88 162 VAL B N 1
ATOM 4150 C CA . VAL B 1 162 ? -14.234 27.422 16.875 1 93.88 162 VAL B CA 1
ATOM 4151 C C . VAL B 1 162 ? -15.18 26.672 15.922 1 93.88 162 VAL B C 1
ATOM 4153 O O . VAL B 1 162 ? -15.109 26.844 14.703 1 93.88 162 VAL B O 1
ATOM 4156 N N . GLU B 1 163 ? -16.016 25.844 16.5 1 94.62 163 GLU B N 1
ATOM 4157 C CA . GLU B 1 163 ? -16.984 25.109 15.695 1 94.62 163 GLU B CA 1
ATOM 4158 C C . GLU B 1 163 ? -17.875 26.062 14.898 1 94.62 163 GLU B C 1
ATOM 4160 O O . GLU B 1 163 ? -18.109 25.844 13.711 1 94.62 163 GLU B O 1
ATOM 4165 N N . ASN B 1 164 ? -18.312 27.062 15.57 1 94.38 164 ASN B N 1
ATOM 4166 C CA . ASN B 1 164 ? -19.141 28.062 14.898 1 94.38 164 ASN B CA 1
ATOM 4167 C C . ASN B 1 164 ? -18.359 28.781 13.797 1 94.38 164 ASN B C 1
ATOM 4169 O O . ASN B 1 164 ? -18.906 29.078 12.734 1 94.38 164 ASN B O 1
ATOM 4173 N N . GLY B 1 165 ? -17.109 29.094 14.102 1 95.5 165 GLY B N 1
ATOM 4174 C CA . GLY B 1 165 ? -16.25 29.672 13.078 1 95.5 165 GLY B CA 1
ATOM 4175 C C . GLY B 1 165 ? -16.094 28.781 11.859 1 95.5 165 GLY B C 1
ATOM 4176 O O . GLY B 1 165 ? -16.203 29.25 10.727 1 95.5 165 GLY B O 1
ATOM 4177 N N . TYR B 1 166 ? -15.938 27.562 12.094 1 95.69 166 TYR B N 1
ATOM 4178 C CA . TYR B 1 166 ? -15.797 26.578 11.016 1 95.69 166 TYR B CA 1
ATOM 4179 C C . TYR B 1 166 ? -17.078 26.5 10.195 1 95.69 166 TYR B C 1
ATOM 4181 O O . TYR B 1 166 ? -17.031 26.516 8.961 1 95.69 166 TYR B O 1
ATOM 4189 N N . LEU B 1 167 ? -18.172 26.344 10.867 1 94.88 167 LEU B N 1
ATOM 4190 C CA . LEU B 1 167 ? -19.438 26.25 10.164 1 94.88 167 LEU B CA 1
ATOM 4191 C C . LEU B 1 167 ? -19.688 27.484 9.312 1 94.88 167 LEU B C 1
ATOM 4193 O O . LEU B 1 167 ? -20.172 27.375 8.18 1 94.88 167 LEU B O 1
ATOM 4197 N N . HIS B 1 168 ? -19.344 28.625 9.883 1 95.06 168 HIS B N 1
ATOM 4198 C CA . HIS B 1 168 ? -19.453 29.859 9.125 1 95.06 168 HIS B CA 1
ATOM 4199 C C . HIS B 1 168 ? -18.547 29.844 7.895 1 95.06 168 HIS B C 1
ATOM 4201 O O . HIS B 1 168 ? -18.969 30.219 6.801 1 95.06 168 HIS B O 1
ATOM 4207 N N . PHE B 1 169 ? -17.391 29.406 8.062 1 94.88 169 PHE B N 1
ATOM 4208 C CA . PHE B 1 169 ? -16.422 29.266 6.973 1 94.88 169 PHE B CA 1
ATOM 4209 C C . PHE B 1 169 ? -16.938 28.312 5.906 1 94.88 169 PHE B C 1
ATOM 4211 O O . PHE B 1 169 ? -16.953 28.641 4.719 1 94.88 169 PHE B O 1
ATOM 4218 N N . LYS B 1 170 ? -17.328 27.156 6.309 1 93.38 170 LYS B N 1
ATOM 4219 C CA . LYS B 1 170 ? -17.812 26.094 5.418 1 93.38 170 LYS B CA 1
ATOM 4220 C C . LYS B 1 170 ? -18.984 26.594 4.559 1 93.38 170 LYS B C 1
ATOM 4222 O O . LYS B 1 170 ? -19.047 26.281 3.365 1 93.38 170 LYS B O 1
ATOM 4227 N N . ASN B 1 171 ? -19.781 27.422 5.133 1 92.5 171 ASN B N 1
ATOM 4228 C CA . ASN B 1 171 ? -21 27.859 4.461 1 92.5 171 ASN B CA 1
ATOM 4229 C C . ASN B 1 171 ? -20.734 29.062 3.551 1 92.5 171 ASN B C 1
ATOM 4231 O O . ASN B 1 171 ? -21.5 29.328 2.619 1 92.5 171 ASN B O 1
ATOM 4235 N N . ASN B 1 172 ? -19.656 29.719 3.773 1 91 172 ASN B N 1
ATOM 4236 C CA . ASN B 1 172 ? -19.516 31 3.086 1 91 172 ASN B CA 1
ATOM 4237 C C . ASN B 1 172 ? -18.266 31.031 2.211 1 91 172 ASN B C 1
ATOM 4239 O O . ASN B 1 172 ? -18.125 31.891 1.343 1 91 172 ASN B O 1
ATOM 4243 N N . PHE B 1 173 ? -17.406 30.172 2.502 1 88.5 173 PHE B N 1
ATOM 4244 C CA . PHE B 1 173 ? -16.203 30.125 1.697 1 88.5 173 PHE B CA 1
ATOM 4245 C C . PHE B 1 173 ? -16.391 29.234 0.473 1 88.5 173 PHE B C 1
ATOM 4247 O O . PHE B 1 173 ? -16.797 28.078 0.596 1 88.5 173 PHE B O 1
ATOM 4254 N N . GLN B 1 174 ? -16.172 29.781 -0.687 1 80.5 174 GLN B N 1
ATOM 4255 C CA . GLN B 1 174 ? -16.219 29.031 -1.935 1 80.5 174 GLN B CA 1
ATOM 4256 C C . GLN B 1 174 ? -14.82 28.781 -2.484 1 80.5 174 GLN B C 1
ATOM 4258 O O . GLN B 1 174 ? -14.227 29.656 -3.105 1 80.5 174 GLN B O 1
ATOM 4263 N N . PRO B 1 175 ? -14.406 27.625 -2.217 1 76.88 175 PRO B N 1
ATOM 4264 C CA . PRO B 1 175 ? -13.047 27.359 -2.689 1 76.88 175 PRO B CA 1
ATOM 4265 C C . PRO B 1 175 ? -12.953 27.297 -4.211 1 76.88 175 PRO B C 1
ATOM 4267 O O . PRO B 1 175 ? -13.938 26.984 -4.883 1 76.88 175 PRO B O 1
ATOM 4270 N N . ALA B 1 176 ? -11.805 27.656 -4.695 1 74.12 176 ALA B N 1
ATOM 4271 C CA . ALA B 1 176 ? -11.516 27.438 -6.109 1 74.12 176 ALA B CA 1
ATOM 4272 C C . ALA B 1 176 ? -11.727 25.984 -6.492 1 74.12 176 ALA B C 1
ATOM 4274 O O . ALA B 1 176 ? -11.594 25.078 -5.652 1 74.12 176 ALA B O 1
ATOM 4275 N N . PRO B 1 177 ? -12.094 25.766 -7.715 1 70 177 PRO B N 1
ATOM 4276 C CA . PRO B 1 177 ? -12.359 24.391 -8.156 1 70 177 PRO B CA 1
ATOM 4277 C C . PRO B 1 177 ? -11.234 23.422 -7.805 1 70 177 PRO B C 1
ATOM 4279 O O . PRO B 1 177 ? -11.492 22.281 -7.426 1 70 177 PRO B O 1
ATOM 4282 N N . SER B 1 178 ? -10.039 23.891 -7.867 1 67.19 178 SER B N 1
ATOM 4283 C CA . SER B 1 178 ? -8.883 23.047 -7.594 1 67.19 178 SER B CA 1
ATOM 4284 C C . SER B 1 178 ? -8.844 22.625 -6.129 1 67.19 178 SER B C 1
ATOM 4286 O O . SER B 1 178 ? -8.242 21.594 -5.793 1 67.19 178 SER B O 1
ATOM 4288 N N . LYS B 1 179 ? -9.594 23.359 -5.355 1 67.94 179 LYS B N 1
ATOM 4289 C CA . LYS B 1 179 ? -9.547 23.125 -3.918 1 67.94 179 LYS B CA 1
ATOM 4290 C C . LYS B 1 179 ? -10.758 22.312 -3.459 1 67.94 179 LYS B C 1
ATOM 4292 O O . LYS B 1 179 ? -10.789 21.812 -2.336 1 67.94 179 LYS B O 1
ATOM 4297 N N . ARG B 1 180 ? -11.633 22.156 -4.254 1 72.38 180 ARG B N 1
ATOM 4298 C CA . ARG B 1 180 ? -12.891 21.516 -3.875 1 72.38 180 ARG B CA 1
ATOM 4299 C C . ARG B 1 180 ? -12.688 20.031 -3.576 1 72.38 180 ARG B C 1
ATOM 4301 O O . ARG B 1 180 ? -13.523 19.406 -2.93 1 72.38 180 ARG B O 1
ATOM 4308 N N . LYS B 1 181 ? -11.523 19.609 -3.887 1 77.56 181 LYS B N 1
ATOM 4309 C CA . LYS B 1 181 ? -11.234 18.188 -3.656 1 77.56 181 LYS B CA 1
ATOM 4310 C C . LYS B 1 181 ? -10.898 17.938 -2.191 1 77.56 181 LYS B C 1
ATOM 4312 O O . LYS B 1 181 ? -10.992 16.797 -1.719 1 77.56 181 LYS B O 1
ATOM 4317 N N . PHE B 1 182 ? -10.609 19 -1.527 1 84.69 182 PHE B N 1
ATOM 4318 C CA . PHE B 1 182 ? -10.172 18.844 -0.147 1 84.69 182 PHE B CA 1
ATOM 4319 C C . PHE B 1 182 ? -11.266 19.266 0.824 1 84.69 182 PHE B C 1
ATOM 4321 O O . PHE B 1 182 ? -12.102 20.109 0.497 1 84.69 182 PHE B O 1
ATOM 4328 N N . SER B 1 183 ? -11.227 18.672 1.939 1 88.06 183 SER B N 1
ATOM 4329 C CA . SER B 1 183 ? -12.234 18.953 2.957 1 88.06 183 SER B CA 1
ATOM 4330 C C . SER B 1 183 ? -12.18 20.422 3.398 1 88.06 183 SER B C 1
ATOM 4332 O O . SER B 1 183 ? -11.102 21 3.5 1 88.06 183 SER B O 1
ATOM 4334 N N . SER B 1 184 ? -13.328 20.922 3.688 1 91.75 184 SER B N 1
ATOM 4335 C CA . SER B 1 184 ? -13.414 22.281 4.188 1 91.75 184 SER B CA 1
ATOM 4336 C C . SER B 1 184 ? -12.648 22.438 5.5 1 91.75 184 SER B C 1
ATOM 4338 O O . SER B 1 184 ? -12.086 23.5 5.773 1 91.75 184 SER B O 1
ATOM 4340 N N . LEU B 1 185 ? -12.594 21.375 6.195 1 94.62 185 LEU B N 1
ATOM 4341 C CA . LEU B 1 185 ? -11.891 21.438 7.473 1 94.62 185 LEU B CA 1
ATOM 4342 C C . LEU B 1 185 ? -10.391 21.594 7.266 1 94.62 185 LEU B C 1
ATOM 4344 O O . LEU B 1 185 ? -9.734 22.344 7.984 1 94.62 185 LEU B O 1
ATOM 4348 N N . LEU B 1 186 ? -9.867 20.844 6.32 1 95.12 186 LEU B N 1
ATOM 4349 C CA . LEU B 1 186 ? -8.453 20.984 5.984 1 95.12 186 LEU B CA 1
ATOM 4350 C C . LEU B 1 186 ? -8.133 22.422 5.605 1 95.12 186 LEU B C 1
ATOM 4352 O O . LEU B 1 186 ? -7.164 23 6.109 1 95.12 186 LEU B O 1
ATOM 4356 N N . ILE B 1 187 ? -8.953 23.016 4.844 1 92.88 187 ILE B N 1
ATOM 4357 C CA . ILE B 1 187 ? -8.734 24.391 4.395 1 92.88 187 ILE B CA 1
ATOM 4358 C C . ILE B 1 187 ? -8.867 25.344 5.578 1 92.88 187 ILE B C 1
ATOM 4360 O O . ILE B 1 187 ? -8.07 26.266 5.73 1 92.88 187 ILE B O 1
ATOM 4364 N N . PHE B 1 188 ? -9.852 25.109 6.352 1 94.44 188 PHE B N 1
ATOM 4365 C CA . PHE B 1 188 ? -10.07 25.938 7.535 1 94.44 188 PHE B CA 1
ATOM 4366 C C . PHE B 1 188 ? -8.852 25.891 8.453 1 94.44 188 PHE B C 1
ATOM 4368 O O . PHE B 1 188 ? -8.367 26.938 8.891 1 94.44 188 PHE B O 1
ATOM 4375 N N . CYS B 1 189 ? -8.297 24.688 8.688 1 95.56 189 CYS B N 1
ATOM 4376 C CA . CYS B 1 189 ? -7.133 24.531 9.555 1 95.56 189 CYS B CA 1
ATOM 4377 C C . CYS B 1 189 ? -5.914 25.219 8.961 1 95.56 189 CYS B C 1
ATOM 4379 O O . CYS B 1 189 ? -5.07 25.75 9.703 1 95.56 189 CYS B O 1
ATOM 4381 N N . THR B 1 190 ? -5.809 25.219 7.691 1 94.44 190 THR B N 1
ATOM 4382 C CA . THR B 1 190 ? -4.68 25.844 7.016 1 94.44 190 THR B CA 1
ATOM 4383 C C . THR B 1 190 ? -4.773 27.375 7.094 1 94.44 190 THR B C 1
ATOM 4385 O O . THR B 1 190 ? -3.781 28.047 7.379 1 94.44 190 THR B O 1
ATOM 4388 N N . LYS B 1 191 ? -5.918 27.906 6.891 1 92.56 191 LYS B N 1
ATOM 4389 C CA . LYS B 1 191 ? -6.102 29.344 6.789 1 92.56 191 LYS B CA 1
ATOM 4390 C C . LYS B 1 191 ? -6.086 30 8.164 1 92.56 191 LYS B C 1
ATOM 4392 O O . LYS B 1 191 ? -5.602 31.125 8.32 1 92.56 191 LYS B O 1
ATOM 4397 N N . PHE B 1 192 ? -6.586 29.328 9.125 1 94.44 192 PHE B N 1
ATOM 4398 C CA . PHE B 1 192 ? -6.715 29.922 10.445 1 94.44 192 PHE B CA 1
ATOM 4399 C C . PHE B 1 192 ? -5.738 29.297 11.43 1 94.44 192 PHE B C 1
ATOM 4401 O O . PHE B 1 192 ? -5.824 29.531 12.641 1 94.44 192 PHE B O 1
ATOM 4408 N N . PHE B 1 193 ? -4.891 28.391 10.977 1 94.56 193 PHE B N 1
ATOM 4409 C CA . PHE B 1 193 ? -3.771 27.797 11.695 1 94.56 193 PHE B CA 1
ATOM 4410 C C . PHE B 1 193 ? -4.258 27.047 12.93 1 94.56 193 PHE B C 1
ATOM 4412 O O . PHE B 1 193 ? -3.656 27.156 14.008 1 94.56 193 PHE B O 1
ATOM 4419 N N . VAL B 1 194 ? -5.41 26.422 12.75 1 95.69 194 VAL B N 1
ATOM 4420 C CA . VAL B 1 194 ? -5.977 25.656 13.852 1 95.69 194 VAL B CA 1
ATOM 4421 C C . VAL B 1 194 ? -5.156 24.391 14.07 1 95.69 194 VAL B C 1
ATOM 4423 O O . VAL B 1 194 ? -5.039 23.562 13.164 1 95.69 194 VAL B O 1
ATOM 4426 N N . PRO B 1 195 ? -4.637 24.25 15.258 1 96.94 195 PRO B N 1
ATOM 4427 C CA . PRO B 1 195 ? -3.803 23.078 15.523 1 96.94 195 PRO B CA 1
ATOM 4428 C C . PRO B 1 195 ? -4.613 21.859 15.984 1 96.94 195 PRO B C 1
ATOM 4430 O O . PRO B 1 195 ? -5.797 22 16.312 1 96.94 195 PRO B O 1
ATOM 4433 N N . TRP B 1 196 ? -4.043 20.672 15.906 1 96.94 196 TRP B N 1
ATOM 4434 C CA . TRP B 1 196 ? -4.613 19.469 16.5 1 96.94 196 TRP B CA 1
ATOM 4435 C C . TRP B 1 196 ? -3.514 18.547 17.031 1 96.94 196 TRP B C 1
ATOM 4437 O O . TRP B 1 196 ? -2.373 18.609 16.562 1 96.94 196 TRP B O 1
ATOM 4447 N N . VAL B 1 197 ? -3.797 17.844 17.969 1 97.19 197 VAL B N 1
ATOM 4448 C CA . VAL B 1 197 ? -2.889 16.875 18.547 1 97.19 197 VAL B CA 1
ATOM 4449 C C . VAL B 1 197 ? -3.258 15.469 18.078 1 97.19 197 VAL B C 1
ATOM 4451 O O . VAL B 1 197 ? -4.426 15.078 18.125 1 97.19 197 VAL B O 1
ATOM 4454 N N . CYS B 1 198 ? -2.303 14.773 17.547 1 97.81 198 CYS B N 1
ATOM 4455 C CA . CYS B 1 198 ? -2.523 13.438 17 1 97.81 198 CYS B CA 1
ATOM 4456 C C . CYS B 1 198 ? -1.615 12.422 17.672 1 97.81 198 CYS B C 1
ATOM 4458 O O . CYS B 1 198 ? -0.425 12.672 17.859 1 97.81 198 CYS B O 1
ATOM 4460 N N . SER B 1 199 ? -2.148 11.352 18.094 1 97 199 SER B N 1
ATOM 4461 C CA . SER B 1 199 ? -1.395 10.195 18.578 1 97 199 SER B CA 1
ATOM 4462 C C . SER B 1 199 ? -1.896 8.906 17.938 1 97 199 SER B C 1
ATOM 4464 O O . SER B 1 199 ? -2.967 8.891 17.328 1 97 199 SER B O 1
ATOM 4466 N N . TRP B 1 200 ? -1.079 7.938 17.969 1 96.69 200 TRP B N 1
ATOM 4467 C CA . TRP B 1 200 ? -1.502 6.668 17.375 1 96.69 200 TRP B CA 1
ATOM 4468 C C . TRP B 1 200 ? -1.087 5.5 18.266 1 96.69 200 TRP B C 1
ATOM 4470 O O . TRP B 1 200 ? -0.184 5.633 19.094 1 96.69 200 TRP B O 1
ATOM 4480 N N . PHE B 1 201 ? -1.782 4.383 18.188 1 95.19 201 PHE B N 1
ATOM 4481 C CA . PHE B 1 201 ? -1.474 3.145 18.891 1 95.19 201 PHE B CA 1
ATOM 4482 C C . PHE B 1 201 ? -1.931 1.934 18.094 1 95.19 201 PHE B C 1
ATOM 4484 O O . PHE B 1 201 ? -2.719 2.066 17.156 1 95.19 201 PHE B O 1
ATOM 4491 N N . TYR B 1 202 ? -1.364 0.776 18.422 1 95.25 202 TYR B N 1
ATOM 4492 C CA . TYR B 1 202 ? -1.767 -0.465 17.766 1 95.25 202 TYR B CA 1
ATOM 4493 C C . TYR B 1 202 ? -3.027 -1.033 18.406 1 95.25 202 TYR B C 1
ATOM 4495 O O . TYR B 1 202 ? -3.221 -0.922 19.609 1 95.25 202 TYR B O 1
ATOM 4503 N N . ASP B 1 203 ? -3.777 -1.608 17.5 1 95.06 203 ASP B N 1
ATOM 4504 C CA . ASP B 1 203 ? -4.977 -2.326 17.922 1 95.06 203 ASP B CA 1
ATOM 4505 C C . ASP B 1 203 ? -5.312 -3.461 16.969 1 95.06 203 ASP B C 1
ATOM 4507 O O . ASP B 1 203 ? -4.59 -3.691 15.992 1 95.06 203 ASP B O 1
ATOM 4511 N N . TYR B 1 204 ? -6.273 -4.246 17.344 1 94.25 204 TYR B N 1
ATOM 4512 C CA . TYR B 1 204 ? -6.73 -5.305 16.453 1 94.25 204 TYR B CA 1
ATOM 4513 C C . TYR B 1 204 ? -8.109 -4.992 15.898 1 94.25 204 TYR B C 1
ATOM 4515 O O . TYR B 1 204 ? -8.945 -4.406 16.594 1 94.25 204 TYR B O 1
ATOM 4523 N N . ASN B 1 205 ? -8.242 -5.246 14.656 1 92.31 205 ASN B N 1
ATOM 4524 C CA . ASN B 1 205 ? -9.555 -5.348 14.023 1 92.31 205 ASN B CA 1
ATOM 4525 C C . ASN B 1 205 ? -9.805 -6.75 13.477 1 92.31 205 ASN B C 1
ATOM 4527 O O . ASN B 1 205 ? -8.875 -7.539 13.328 1 92.31 205 ASN B O 1
ATOM 4531 N N . LEU B 1 206 ? -11.07 -7.039 13.344 1 86.19 206 LEU B N 1
ATOM 4532 C CA . LEU B 1 206 ? -11.414 -8.336 12.773 1 86.19 206 LEU B CA 1
ATOM 4533 C C . LEU B 1 206 ? -11.766 -8.195 11.297 1 86.19 206 LEU B C 1
ATOM 4535 O O . LEU B 1 206 ? -12.57 -7.336 10.922 1 86.19 206 LEU B O 1
ATOM 4539 N N . GLN B 1 207 ? -11.078 -8.93 10.5 1 79.62 207 GLN B N 1
ATOM 4540 C CA . GLN B 1 207 ? -11.398 -9.039 9.078 1 79.62 207 GLN B CA 1
ATOM 4541 C C . GLN B 1 207 ? -11.656 -10.492 8.68 1 79.62 207 GLN B C 1
ATOM 4543 O O . GLN B 1 207 ? -10.766 -11.336 8.781 1 79.62 207 GLN B O 1
ATOM 4548 N N . ASN B 1 208 ? -12.836 -10.758 8.234 1 73.25 208 ASN B N 1
ATOM 4549 C CA . ASN B 1 208 ? -13.234 -12.117 7.887 1 73.25 208 ASN B CA 1
ATOM 4550 C C . ASN B 1 208 ? -12.945 -13.094 9.023 1 73.25 208 ASN B C 1
ATOM 4552 O O . ASN B 1 208 ? -12.375 -14.164 8.797 1 73.25 208 ASN B O 1
ATOM 4556 N N . GLY B 1 209 ? -13.141 -12.586 10.219 1 74.31 209 GLY B N 1
ATOM 4557 C CA . GLY B 1 209 ? -13 -13.43 11.391 1 74.31 209 GLY B CA 1
ATOM 4558 C C . GLY B 1 209 ? -11.57 -13.547 11.883 1 74.31 209 GLY B C 1
ATOM 4559 O O . GLY B 1 209 ? -11.305 -14.211 12.883 1 74.31 209 GLY B O 1
ATOM 4560 N N . HIS B 1 210 ? -10.633 -12.898 11.227 1 80.81 210 HIS B N 1
ATOM 4561 C CA . HIS B 1 210 ? -9.234 -12.961 11.617 1 80.81 210 HIS B CA 1
ATOM 4562 C C . HIS B 1 210 ? -8.742 -11.602 12.125 1 80.81 210 HIS B C 1
ATOM 4564 O O . HIS B 1 210 ? -9.125 -10.562 11.586 1 80.81 210 HIS B O 1
ATOM 4570 N N . PRO B 1 211 ? -7.922 -11.766 13.125 1 88.94 211 PRO B N 1
ATOM 4571 C CA . PRO B 1 211 ? -7.383 -10.5 13.641 1 88.94 211 PRO B CA 1
ATOM 4572 C C . PRO B 1 211 ? -6.383 -9.852 12.688 1 88.94 211 PRO B C 1
ATOM 4574 O O . PRO B 1 211 ? -5.535 -10.547 12.109 1 88.94 211 PRO B O 1
ATOM 4577 N N . VAL B 1 212 ? -6.602 -8.578 12.562 1 92.06 212 VAL B N 1
ATOM 4578 C CA . VAL B 1 212 ? -5.68 -7.77 11.773 1 92.06 212 VAL B CA 1
ATOM 4579 C C . VAL B 1 212 ? -5.113 -6.645 12.633 1 92.06 212 VAL B C 1
ATOM 4581 O O . VAL B 1 212 ? -5.859 -5.953 13.328 1 92.06 212 VAL B O 1
ATOM 4584 N N . LEU B 1 213 ? -3.832 -6.594 12.602 1 94.44 213 LEU B N 1
ATOM 4585 C CA . LEU B 1 213 ? -3.178 -5.508 13.32 1 94.44 213 LEU B CA 1
ATOM 4586 C C . LEU B 1 213 ? -3.412 -4.176 12.617 1 94.44 213 LEU B C 1
ATOM 4588 O O . LEU B 1 213 ? -3.15 -4.047 11.422 1 94.44 213 LEU B O 1
ATOM 4592 N N . VAL B 1 214 ? -3.979 -3.246 13.352 1 95.12 214 VAL B N 1
ATOM 4593 C CA . VAL B 1 214 ? -4.285 -1.951 12.75 1 95.12 214 VAL B CA 1
ATOM 4594 C C . VAL B 1 214 ? -3.682 -0.834 13.602 1 95.12 214 VAL B C 1
ATOM 4596 O O . VAL B 1 214 ? -3.299 -1.061 14.75 1 95.12 214 VAL B O 1
ATOM 4599 N N . ARG B 1 215 ? -3.527 0.271 12.953 1 95.94 215 ARG B N 1
ATOM 4600 C CA . ARG B 1 215 ? -3.146 1.499 13.641 1 95.94 215 ARG B CA 1
ATOM 4601 C C . ARG B 1 215 ? -4.352 2.41 13.852 1 95.94 215 ARG B C 1
ATOM 4603 O O . ARG B 1 215 ? -5.09 2.695 12.906 1 95.94 215 ARG B O 1
ATOM 4610 N N . LYS B 1 216 ? -4.559 2.787 15.07 1 95.12 216 LYS B N 1
ATOM 4611 C CA . LYS B 1 216 ? -5.625 3.727 15.391 1 95.12 216 LYS B CA 1
ATOM 4612 C C . LYS B 1 216 ? -5.062 5.094 15.758 1 95.12 216 LYS B C 1
ATOM 4614 O O . LYS B 1 216 ? -4.031 5.188 16.422 1 95.12 216 LYS B O 1
ATOM 4619 N N . PHE B 1 217 ? -5.77 6.051 15.32 1 96.12 217 PHE B N 1
ATOM 4620 C CA . PHE B 1 217 ? -5.332 7.422 15.547 1 96.12 217 PHE B CA 1
ATOM 4621 C C . PHE B 1 217 ? -6.312 8.156 16.453 1 96.12 217 PHE B C 1
ATOM 4623 O O . PHE B 1 217 ? -7.527 7.984 16.328 1 96.12 217 PHE B O 1
ATOM 4630 N N . LYS B 1 218 ? -5.766 8.875 17.359 1 94.88 218 LYS B N 1
ATOM 4631 C CA . LYS B 1 218 ? -6.543 9.711 18.266 1 94.88 218 LYS B CA 1
ATOM 4632 C C . LYS B 1 218 ? -6.23 11.195 18.047 1 94.88 218 LYS B C 1
ATOM 4634 O O . LYS B 1 218 ? -5.066 11.578 17.953 1 94.88 218 LYS B O 1
ATOM 4639 N N . ILE B 1 219 ? -7.281 11.914 17.969 1 96.19 219 ILE B N 1
ATOM 4640 C CA . ILE B 1 219 ? -7.148 13.352 17.75 1 96.19 219 ILE B CA 1
ATOM 4641 C C . ILE B 1 219 ? -7.691 14.109 18.953 1 96.19 219 ILE B C 1
ATOM 4643 O O . ILE B 1 219 ? -8.766 13.789 19.469 1 96.19 219 ILE B O 1
ATOM 4647 N N . LYS B 1 220 ? -6.918 15.094 19.406 1 94 220 LYS B N 1
ATOM 4648 C CA . LYS B 1 220 ? -7.312 15.922 20.547 1 94 220 LYS B CA 1
ATOM 4649 C C . LYS B 1 220 ? -7.121 17.406 20.234 1 94 220 LYS B C 1
ATOM 4651 O O . LYS B 1 220 ? -6.281 17.766 19.406 1 94 220 LYS B O 1
ATOM 4656 N N . TRP B 1 221 ? -7.961 18.203 21 1 94.12 221 TRP B N 1
ATOM 4657 C CA . TRP B 1 221 ? -7.84 19.656 20.922 1 94.12 221 TRP B CA 1
ATOM 4658 C C . TRP B 1 221 ? -6.625 20.141 21.703 1 94.12 221 TRP B C 1
ATOM 4660 O O . TRP B 1 221 ? -6.316 19.609 22.781 1 94.12 221 TRP B O 1
ATOM 4670 N N . TRP B 1 222 ? -5.969 21.078 21.125 1 94.12 222 TRP B N 1
ATOM 4671 C CA . TRP B 1 222 ? -4.867 21.719 21.828 1 94.12 222 TRP B CA 1
ATOM 4672 C C . TRP B 1 222 ? -5.367 22.906 22.656 1 94.12 222 TRP B C 1
ATOM 46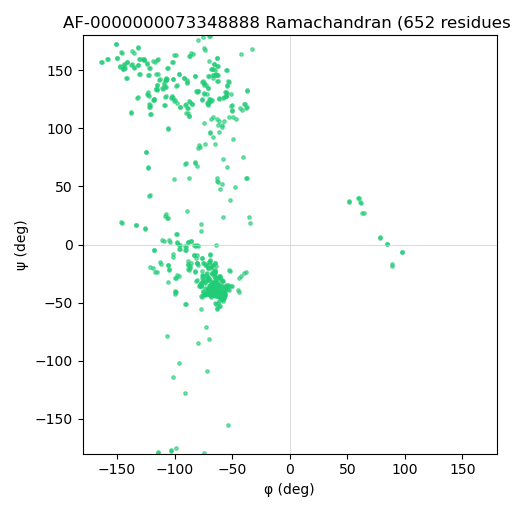74 O O . TRP B 1 222 ? -5.586 24 22.125 1 94.12 222 TRP B O 1
ATOM 4684 N N . ASP B 1 223 ? -5.293 22.797 23.891 1 89.69 223 ASP B N 1
ATOM 4685 C CA . ASP B 1 223 ? -5.949 23.734 24.797 1 89.69 223 ASP B CA 1
ATOM 4686 C C . ASP B 1 223 ? -5.246 25.094 24.797 1 89.69 223 ASP B C 1
ATOM 4688 O O . ASP B 1 223 ? -5.863 26.125 25.078 1 89.69 223 ASP B O 1
ATOM 4692 N N . SER B 1 224 ? -4.031 25.094 24.469 1 90.56 224 SER B N 1
ATOM 4693 C CA . SER B 1 224 ? -3.27 26.344 24.516 1 90.56 224 SER B CA 1
ATOM 4694 C C . SER B 1 224 ? -3.529 27.203 23.281 1 90.56 224 SER B C 1
ATOM 4696 O O . SER B 1 224 ? -3.029 28.328 23.188 1 90.56 224 SER B O 1
ATOM 4698 N N . PHE B 1 225 ? -4.348 26.734 22.375 1 91.25 225 PHE B N 1
ATOM 4699 C CA . PHE B 1 225 ? -4.652 27.484 21.156 1 91.25 225 PHE B CA 1
ATOM 4700 C C . PHE B 1 225 ? -5.59 28.641 21.453 1 91.25 225 PHE B C 1
ATOM 4702 O O . PHE B 1 225 ? -6.625 28.469 22.094 1 91.25 225 PHE B O 1
ATOM 4709 N N . ALA B 1 226 ? -5.156 29.812 20.938 1 84 226 ALA B N 1
ATOM 4710 C CA . ALA B 1 226 ? -5.977 31.016 21.125 1 84 226 ALA B CA 1
ATOM 4711 C C . ALA B 1 226 ? -7.145 31.031 20.141 1 84 226 ALA B C 1
ATOM 4713 O O . ALA B 1 226 ? -7.16 31.828 19.188 1 84 226 ALA B O 1
ATOM 4714 N N . ALA B 1 227 ? -8.227 30.422 20.422 1 79.81 227 ALA B N 1
ATOM 4715 C CA . ALA B 1 227 ? -9.328 30.109 19.5 1 79.81 227 ALA B CA 1
ATOM 4716 C C . ALA B 1 227 ? -10.141 31.375 19.188 1 79.81 227 ALA B C 1
ATOM 4718 O O . ALA B 1 227 ? -10.5 31.609 18.031 1 79.81 227 ALA B O 1
ATOM 4719 N N . GLU B 1 228 ? -10.383 32.125 20.156 1 76.19 228 GLU B N 1
ATOM 4720 C CA . GLU B 1 228 ? -11.281 33.25 20.016 1 76.19 228 GLU B CA 1
ATOM 4721 C C . GLU B 1 228 ? -10.734 34.281 19.016 1 76.19 228 GLU B C 1
ATOM 4723 O O . GLU B 1 228 ? -11.445 34.688 18.109 1 76.19 228 GLU B O 1
ATOM 4728 N N . SER B 1 229 ? -9.523 34.438 19.047 1 81.12 229 SER B N 1
ATOM 4729 C CA . SER B 1 229 ? -8.938 35.5 18.234 1 81.12 229 SER B CA 1
ATOM 4730 C C . SER B 1 229 ? -8.617 34.969 16.828 1 81.12 229 SER B C 1
ATOM 4732 O O . SER B 1 229 ? -8.578 35.75 15.875 1 81.12 229 SER B O 1
ATOM 4734 N N . LYS B 1 230 ? -8.625 33.75 16.688 1 85.5 230 LYS B N 1
ATOM 4735 C CA . LYS B 1 230 ? -8.047 33.281 15.43 1 85.5 230 LYS B CA 1
ATOM 4736 C C . LYS B 1 230 ? -9.086 32.562 14.57 1 85.5 230 LYS B C 1
ATOM 4738 O O . LYS B 1 230 ? -8.984 32.562 13.344 1 85.5 230 LYS B O 1
ATOM 4743 N N . SER B 1 231 ? -10.102 32.062 15.25 1 91.06 231 SER B N 1
ATOM 4744 C CA . SER B 1 231 ? -10.938 31.172 14.453 1 91.06 231 SER B CA 1
ATOM 4745 C C . SER B 1 231 ? -12.406 31.281 14.852 1 91.06 231 SER B C 1
ATOM 4747 O O . SER B 1 231 ? -13.203 30.391 14.555 1 91.06 231 SER B O 1
ATOM 4749 N N . SER B 1 232 ? -12.734 32.375 15.523 1 91.88 232 SER B N 1
ATOM 4750 C CA . SER B 1 232 ? -14.125 32.656 15.852 1 91.88 232 SER B CA 1
ATOM 4751 C C . SER B 1 232 ? -14.914 33.094 14.617 1 91.88 232 SER B C 1
ATOM 4753 O O . SER B 1 232 ? -14.32 33.375 13.562 1 91.88 232 SER B O 1
ATOM 4755 N N . LYS B 1 233 ? -16.203 33.094 14.844 1 93.38 233 LYS B N 1
ATOM 4756 C CA . LYS B 1 233 ? -17.047 33.531 13.75 1 93.38 233 LYS B CA 1
ATOM 4757 C C . LYS B 1 233 ? -16.672 34.938 13.297 1 93.38 233 LYS B C 1
ATOM 4759 O O . LYS B 1 233 ? -16.641 35.219 12.094 1 93.38 233 LYS B O 1
ATOM 4764 N N . LEU B 1 234 ? -16.422 35.75 14.188 1 92.06 234 LEU B N 1
ATOM 4765 C CA . LEU B 1 234 ? -16.031 37.125 13.875 1 92.06 234 LEU B CA 1
ATOM 4766 C C . LEU B 1 234 ? -14.727 37.156 13.086 1 92.06 234 LEU B C 1
ATOM 4768 O O . LEU B 1 234 ? -14.617 37.875 12.078 1 92.06 234 LEU B O 1
ATOM 4772 N N . ALA B 1 235 ? -13.766 36.469 13.586 1 92.62 235 ALA B N 1
ATOM 4773 C CA . ALA B 1 235 ? -12.469 36.375 12.914 1 92.62 235 ALA B CA 1
ATOM 4774 C C . ALA B 1 235 ? -12.617 35.844 11.5 1 92.62 235 ALA B C 1
ATOM 4776 O O . ALA B 1 235 ? -12 36.375 10.562 1 92.62 235 ALA B O 1
ATOM 4777 N N . VAL B 1 236 ? -13.461 34.906 11.336 1 94.81 236 VAL B N 1
ATOM 4778 C CA . VAL B 1 236 ? -13.688 34.281 10.039 1 94.81 236 VAL B CA 1
ATOM 4779 C C . VAL B 1 236 ? -14.398 35.25 9.109 1 94.81 236 VAL B C 1
ATOM 4781 O O . VAL B 1 236 ? -14.062 35.375 7.926 1 94.81 236 VAL B O 1
ATOM 4784 N N . THR B 1 237 ? -15.344 35.969 9.625 1 93.81 237 THR B N 1
ATOM 4785 C CA . THR B 1 237 ? -16.047 36.969 8.844 1 93.81 237 THR B CA 1
ATOM 4786 C C . THR B 1 237 ? -15.078 38.031 8.312 1 93.81 237 THR B C 1
ATOM 4788 O O . THR B 1 237 ? -15.141 38.406 7.141 1 93.81 237 THR B O 1
ATOM 4791 N N . GLU B 1 238 ? -14.227 38.469 9.141 1 92.56 238 GLU B N 1
ATOM 4792 C CA . GLU B 1 238 ? -13.234 39.438 8.75 1 92.56 238 GLU B CA 1
ATOM 4793 C C . GLU B 1 238 ? -12.312 38.906 7.66 1 92.56 238 GLU B C 1
ATOM 4795 O O . GLU B 1 238 ? -11.984 39.625 6.703 1 92.56 238 GLU B O 1
ATOM 4800 N N . TRP B 1 239 ? -11.914 37.688 7.898 1 92.81 239 TRP B N 1
ATOM 4801 C CA . TRP B 1 239 ? -11.047 37.062 6.918 1 92.81 239 TRP B CA 1
ATOM 4802 C C . TRP B 1 239 ? -11.75 36.906 5.574 1 92.81 239 TRP B C 1
ATOM 4804 O O . TRP B 1 239 ? -11.164 37.188 4.527 1 92.81 239 TRP B O 1
ATOM 4814 N N . LEU B 1 240 ? -12.961 36.5 5.543 1 91.94 240 LEU B N 1
ATOM 4815 C CA . LEU B 1 240 ? -13.75 36.312 4.328 1 91.94 240 LEU B CA 1
ATOM 4816 C C . LEU B 1 240 ? -13.922 37.625 3.578 1 91.94 240 LEU B C 1
ATOM 4818 O O . LEU B 1 240 ? -13.883 37.656 2.346 1 91.94 240 LEU B O 1
ATOM 4822 N N . GLN B 1 241 ? -14.109 38.625 4.234 1 89.5 241 GLN B N 1
ATOM 4823 C CA . GLN B 1 241 ? -14.266 39.938 3.631 1 89.5 241 GLN B CA 1
ATOM 4824 C C . GLN B 1 241 ? -13 40.375 2.895 1 89.5 241 GLN B C 1
ATOM 4826 O O . GLN B 1 241 ? -13.07 41 1.828 1 89.5 241 GLN B O 1
ATOM 4831 N N . LYS B 1 242 ? -11.945 40 3.424 1 87.19 242 LYS B N 1
ATOM 4832 C CA . LYS B 1 242 ? -10.664 40.375 2.84 1 87.19 242 LYS B CA 1
ATOM 4833 C C . LYS B 1 242 ? -10.305 39.469 1.677 1 87.19 242 LYS B C 1
ATOM 4835 O O . LYS B 1 242 ? -9.562 39.875 0.771 1 87.19 242 LYS B O 1
ATOM 4840 N N . HIS B 1 243 ? -10.711 38.25 1.7 1 79.5 243 HIS B N 1
ATOM 4841 C CA . HIS B 1 243 ? -10.227 37.25 0.765 1 79.5 243 HIS B CA 1
ATOM 4842 C C . HIS B 1 243 ? -11.328 36.812 -0.196 1 79.5 243 HIS B C 1
ATOM 4844 O O . HIS B 1 243 ? -11.078 36.062 -1.136 1 79.5 243 HIS B O 1
ATOM 4850 N N . GLN B 1 244 ? -12.656 37.031 0.021 1 63.47 244 GLN B N 1
ATOM 4851 C CA . GLN B 1 244 ? -13.742 36.656 -0.883 1 63.47 244 GLN B CA 1
ATOM 4852 C C . GLN B 1 244 ? -13.625 37.406 -2.213 1 63.47 244 GLN B C 1
ATOM 4854 O O . GLN B 1 244 ? -13.844 38.625 -2.279 1 63.47 244 GLN B O 1
ATOM 4859 N N . THR B 1 245 ? -12.562 37.312 -2.83 1 52.94 245 THR B N 1
ATOM 4860 C CA . THR B 1 245 ? -12.68 37.781 -4.203 1 52.94 245 THR B CA 1
ATOM 4861 C C . THR B 1 245 ? -13.914 37.219 -4.875 1 52.94 245 THR B C 1
ATOM 4863 O O . THR B 1 245 ? -14.211 36.031 -4.734 1 52.94 245 THR B O 1
ATOM 4866 N N . THR B 1 246 ? -14.969 37.969 -5.133 1 44.5 246 THR B N 1
ATOM 4867 C CA . THR B 1 246 ? -16.078 37.688 -6.039 1 44.5 246 THR B CA 1
ATOM 4868 C C . THR B 1 246 ? -15.594 36.906 -7.27 1 44.5 246 THR B C 1
ATOM 4870 O O . THR B 1 246 ? -15.438 37.5 -8.344 1 44.5 246 THR B O 1
ATOM 4873 N N . ALA B 1 247 ? -14.57 36.312 -7.297 1 41.84 247 ALA B N 1
ATOM 4874 C CA . ALA B 1 247 ? -14.188 35.781 -8.609 1 41.84 247 ALA B CA 1
ATOM 4875 C C . ALA B 1 247 ? -15.281 34.906 -9.195 1 41.84 247 ALA B C 1
ATOM 4877 O O . ALA B 1 247 ? -15.953 34.156 -8.469 1 41.84 247 ALA B O 1
ATOM 4878 N N . PRO B 1 248 ? -15.711 35.156 -10.406 1 39.19 248 PRO B N 1
ATOM 4879 C CA . PRO B 1 248 ? -16.672 34.375 -11.18 1 39.19 248 PRO B CA 1
ATOM 4880 C C . PRO B 1 248 ? -16.344 32.906 -11.227 1 39.19 248 PRO B C 1
ATOM 4882 O O . PRO B 1 248 ? -15.164 32.531 -11.234 1 39.19 248 PRO B O 1
ATOM 4885 N N . ILE B 1 249 ? -17.203 32.031 -10.75 1 38.72 249 ILE B N 1
ATOM 4886 C CA . ILE B 1 249 ? -17.219 30.594 -10.883 1 38.72 249 ILE B CA 1
ATOM 4887 C C . ILE B 1 249 ? -16.75 30.203 -12.281 1 38.72 249 ILE B C 1
ATOM 4889 O O . ILE B 1 249 ? -17.484 30.391 -13.258 1 38.72 249 ILE B O 1
ATOM 4893 N N . THR B 1 250 ? -15.656 30.531 -12.758 1 36.62 250 THR B N 1
ATOM 4894 C CA . THR B 1 250 ? -15.289 29.969 -14.055 1 36.62 250 THR B CA 1
ATOM 4895 C C . THR B 1 250 ? -15.469 28.453 -14.062 1 36.62 250 THR B C 1
ATOM 4897 O O . THR B 1 250 ? -15.062 27.766 -13.117 1 36.62 250 THR B O 1
ATOM 4900 N N . ASP B 1 251 ? -16.391 27.922 -14.891 1 37.44 251 ASP B N 1
ATOM 4901 C CA . ASP B 1 251 ? -16.875 26.578 -15.18 1 37.44 251 ASP B CA 1
ATOM 4902 C C . ASP B 1 251 ? -15.727 25.594 -15.273 1 37.44 251 ASP B C 1
ATOM 4904 O O . ASP B 1 251 ? -14.695 25.875 -15.883 1 37.44 251 ASP B O 1
ATOM 4908 N N . PRO B 1 252 ? -15.742 24.688 -14.438 1 41.25 252 PRO B N 1
ATOM 4909 C CA . PRO B 1 252 ? -14.75 23.609 -14.445 1 41.25 252 PRO B CA 1
ATOM 4910 C C . PRO B 1 252 ? -14.367 23.188 -15.859 1 41.25 252 PRO B C 1
ATOM 4912 O O . PRO B 1 252 ? -15.148 23.359 -16.797 1 41.25 252 PRO B O 1
ATOM 4915 N N . HIS B 1 253 ? -13.164 23.047 -16.188 1 41.75 253 HIS B N 1
ATOM 4916 C CA . HIS B 1 253 ? -12.617 22.641 -17.484 1 41.75 253 HIS B CA 1
ATOM 4917 C C . HIS B 1 253 ? -13.461 21.547 -18.109 1 41.75 253 HIS B C 1
ATOM 4919 O O . HIS B 1 253 ? -13.898 20.609 -17.438 1 41.75 253 HIS B O 1
ATOM 4925 N N . PRO B 1 254 ? -14.023 21.812 -19.344 1 41.69 254 PRO B N 1
ATOM 4926 C CA . PRO B 1 254 ? -14.828 20.875 -20.141 1 41.69 254 PRO B CA 1
ATOM 4927 C C . PRO B 1 254 ? -14.297 19.453 -20.094 1 41.69 254 PRO B C 1
ATOM 4929 O O . PRO B 1 254 ? -15.07 18.484 -20.203 1 41.69 254 PRO B O 1
ATOM 4932 N N . GLN B 1 255 ? -13.094 19.406 -19.828 1 44.47 255 GLN B N 1
ATOM 4933 C CA . GLN B 1 255 ? -12.508 18.078 -19.922 1 44.47 255 GLN B CA 1
ATOM 4934 C C . GLN B 1 255 ? -12.867 17.219 -18.703 1 44.47 255 GLN B C 1
ATOM 4936 O O . GLN B 1 255 ? -13.133 16.031 -18.844 1 44.47 255 GLN B O 1
ATOM 4941 N N . SER B 1 256 ? -12.953 17.844 -17.547 1 44.97 256 SER B N 1
ATOM 4942 C CA . SER B 1 256 ? -13.344 17.078 -16.359 1 44.97 256 SER B CA 1
ATOM 4943 C C . SER B 1 256 ? -14.805 16.656 -16.438 1 44.97 256 SER B C 1
ATOM 4945 O O . SER B 1 256 ? -15.156 15.555 -16.031 1 44.97 256 SER B O 1
ATOM 4947 N N . LYS B 1 257 ? -15.625 17.531 -16.969 1 46.28 257 LYS B N 1
ATOM 4948 C CA . LYS B 1 257 ? -17.016 17.188 -17.219 1 46.28 257 LYS B CA 1
ATOM 4949 C C . LYS B 1 257 ? -17.141 16.047 -18.234 1 46.28 257 LYS B C 1
ATOM 4951 O O . LYS B 1 257 ? -17.969 15.156 -18.078 1 46.28 257 LYS B O 1
ATOM 4956 N N . PHE B 1 258 ? -16.203 16.125 -19.156 1 45.38 258 PHE B N 1
ATOM 4957 C CA . PHE B 1 258 ? -16.188 15.078 -20.172 1 45.38 258 PHE B CA 1
ATOM 4958 C C . PHE B 1 258 ? -15.805 13.742 -19.562 1 45.38 258 PHE B C 1
ATOM 4960 O O . PHE B 1 258 ? -16.469 12.727 -19.812 1 45.38 258 PHE B O 1
ATOM 4967 N N . LEU B 1 259 ? -14.867 13.742 -18.734 1 50.69 259 LEU B N 1
ATOM 4968 C CA . LEU B 1 259 ? -14.391 12.492 -18.141 1 50.69 259 LEU B CA 1
ATOM 4969 C C . LEU B 1 259 ? -15.383 11.961 -17.109 1 50.69 259 LEU B C 1
ATOM 4971 O O . LEU B 1 259 ? -15.617 10.758 -17.031 1 50.69 259 LEU B O 1
ATOM 4975 N N . ALA B 1 260 ? -16.016 12.875 -16.469 1 51.28 260 ALA B N 1
ATOM 4976 C CA . ALA B 1 260 ? -17.078 12.5 -15.539 1 51.28 260 ALA B CA 1
ATOM 4977 C C . ALA B 1 260 ? -18.281 11.93 -16.281 1 51.28 260 ALA B C 1
ATOM 4979 O O . ALA B 1 260 ? -18.859 10.922 -15.852 1 51.28 260 ALA B O 1
ATOM 4980 N N . ARG B 1 261 ? -18.625 12.602 -17.391 1 48.97 261 ARG B N 1
ATOM 4981 C CA . ARG B 1 261 ? -19.719 12.109 -18.219 1 48.97 261 ARG B CA 1
ATOM 4982 C C . ARG B 1 261 ? -19.375 10.758 -18.844 1 48.97 261 ARG B C 1
ATOM 4984 O O . ARG B 1 261 ? -20.219 9.867 -18.922 1 48.97 261 ARG B O 1
ATOM 4991 N N . LYS B 1 262 ? -18.188 10.672 -19.203 1 50.72 262 LYS B N 1
ATOM 4992 C CA . LYS B 1 262 ? -17.719 9.406 -19.781 1 50.72 262 LYS B CA 1
ATOM 4993 C C . LYS B 1 262 ? -17.734 8.297 -18.719 1 50.72 262 LYS B C 1
ATOM 4995 O O . LYS B 1 262 ? -18.188 7.188 -19 1 50.72 262 LYS B O 1
ATOM 5000 N N . ALA B 1 263 ? -17.281 8.633 -17.562 1 51.47 263 ALA B N 1
ATOM 5001 C CA . ALA B 1 263 ? -17.281 7.668 -16.453 1 51.47 263 ALA B CA 1
ATOM 5002 C C . ALA B 1 263 ? -18.703 7.352 -16 1 51.47 263 ALA B C 1
ATOM 5004 O O . ALA B 1 263 ? -19.047 6.191 -15.75 1 51.47 263 ALA B O 1
ATOM 5005 N N . GLN B 1 264 ? -19.531 8.344 -15.93 1 54.47 264 GLN B N 1
ATOM 5006 C CA . GLN B 1 264 ? -20.938 8.141 -15.609 1 54.47 264 GLN B CA 1
ATOM 5007 C C . GLN B 1 264 ? -21.625 7.293 -16.672 1 54.47 264 GLN B C 1
ATOM 5009 O O . GLN B 1 264 ? -22.406 6.395 -16.344 1 54.47 264 GLN B O 1
ATOM 5014 N N . THR B 1 265 ? -21.25 7.617 -17.906 1 55.62 265 THR B N 1
ATOM 5015 C CA . THR B 1 265 ? -21.781 6.836 -19.016 1 55.62 265 THR B CA 1
ATOM 5016 C C . THR B 1 265 ? -21.297 5.391 -18.953 1 55.62 265 THR B C 1
ATOM 5018 O O . THR B 1 265 ? -22.062 4.457 -19.141 1 55.62 265 THR B O 1
ATOM 5021 N N . ALA B 1 266 ? -20.109 5.281 -18.625 1 56.34 266 ALA B N 1
ATOM 5022 C CA . ALA B 1 266 ? -19.547 3.943 -18.516 1 56.34 266 ALA B CA 1
ATOM 5023 C C . ALA B 1 266 ? -20.125 3.193 -17.312 1 56.34 266 ALA B C 1
ATOM 5025 O O . ALA B 1 266 ? -20.438 2.004 -17.422 1 56.34 266 ALA B O 1
ATOM 5026 N N . ALA B 1 267 ? -20.375 3.859 -16.25 1 57.28 267 ALA B N 1
ATOM 5027 C CA . ALA B 1 267 ? -21 3.27 -15.07 1 57.28 267 ALA B CA 1
ATOM 5028 C C . ALA B 1 267 ? -22.469 2.922 -15.336 1 57.28 267 ALA B C 1
ATOM 5030 O O . ALA B 1 267 ? -22.938 1.858 -14.922 1 57.28 267 ALA B O 1
ATOM 5031 N N . LEU B 1 268 ? -23.125 3.861 -15.984 1 57.16 268 LEU B N 1
ATOM 5032 C CA . LEU B 1 268 ? -24.5 3.605 -16.359 1 57.16 268 LEU B CA 1
ATOM 5033 C C . LEU B 1 268 ? -24.594 2.422 -17.312 1 57.16 268 LEU B C 1
ATOM 5035 O O . LEU B 1 268 ? -25.484 1.579 -17.188 1 57.16 268 LEU B O 1
ATOM 5039 N N . LEU B 1 269 ? -23.594 2.34 -18.141 1 59.72 269 LEU B N 1
ATOM 5040 C CA . LEU B 1 269 ? -23.562 1.242 -19.109 1 59.72 269 LEU B CA 1
ATOM 5041 C C . LEU B 1 269 ? -23.172 -0.067 -18.422 1 59.72 269 LEU B C 1
ATOM 5043 O O . LEU B 1 269 ? -23.734 -1.122 -18.734 1 59.72 269 LEU B O 1
ATOM 5047 N N . ALA B 1 270 ? -22.422 -0.006 -17.453 1 57.66 270 ALA B N 1
ATOM 5048 C CA . ALA B 1 270 ? -21.984 -1.174 -16.688 1 57.66 270 ALA B CA 1
ATOM 5049 C C . ALA B 1 270 ? -23.094 -1.68 -15.773 1 57.66 270 ALA B C 1
ATOM 5051 O O . ALA B 1 270 ? -23.156 -2.871 -15.461 1 57.66 270 ALA B O 1
ATOM 5052 N N . SER B 1 271 ? -23.984 -0.934 -15.344 1 52.31 271 SER B N 1
ATOM 5053 C CA . SER B 1 271 ? -25.094 -1.282 -14.461 1 52.31 271 SER B CA 1
ATOM 5054 C C . SER B 1 271 ? -26.234 -1.911 -15.242 1 52.31 271 SER B C 1
ATOM 5056 O O . SER B 1 271 ? -27.188 -2.434 -14.648 1 52.31 271 SER B O 1
ATOM 5058 N N . ALA B 1 272 ? -26.172 -1.84 -16.531 1 54.34 272 ALA B N 1
ATOM 5059 C CA . ALA B 1 272 ? -27.219 -2.445 -17.344 1 54.34 272 ALA B CA 1
ATOM 5060 C C . ALA B 1 272 ? -27.172 -3.969 -17.25 1 54.34 272 ALA B C 1
ATOM 5062 O O . ALA B 1 272 ? -26.125 -4.582 -17.516 1 54.34 272 ALA B O 1
ATOM 5063 N N . ARG B 1 273 ? -28.328 -4.449 -16.844 1 56.91 273 ARG B N 1
ATOM 5064 C CA . ARG B 1 273 ? -28.391 -5.887 -16.609 1 56.91 273 ARG B CA 1
ATOM 5065 C C . ARG B 1 273 ? -28.984 -6.613 -17.812 1 56.91 273 ARG B C 1
ATOM 5067 O O . ARG B 1 273 ? -28.828 -7.832 -17.938 1 56.91 273 ARG B O 1
ATOM 5074 N N . THR B 1 274 ? -29.781 -5.945 -18.562 1 57.59 274 THR B N 1
ATOM 5075 C CA . THR B 1 274 ? -30.406 -6.52 -19.75 1 57.59 274 THR B CA 1
ATOM 5076 C C . THR B 1 274 ? -30.094 -5.676 -20.984 1 57.59 274 THR B C 1
ATOM 5078 O O . THR B 1 274 ? -29.672 -4.52 -20.859 1 57.59 274 THR B O 1
ATOM 5081 N N . LYS B 1 275 ? -30.125 -6.191 -22.281 1 55.78 275 LYS B N 1
ATOM 5082 C CA . LYS B 1 275 ? -29.938 -5.508 -23.562 1 55.78 275 LYS B CA 1
ATOM 5083 C C . LYS B 1 275 ? -30.859 -4.305 -23.688 1 55.78 275 LYS B C 1
ATOM 5085 O O . LYS B 1 275 ? -30.469 -3.26 -24.219 1 55.78 275 LYS B O 1
ATOM 5090 N N . GLU B 1 276 ? -31.984 -4.441 -23.25 1 58.59 276 GLU B N 1
ATOM 5091 C CA . GLU B 1 276 ? -32.969 -3.383 -23.312 1 58.59 276 GLU B CA 1
ATOM 5092 C C . GLU B 1 276 ? -32.594 -2.219 -22.391 1 58.59 276 GLU B C 1
ATOM 5094 O O . GLU B 1 276 ? -32.719 -1.055 -22.781 1 58.59 276 GLU B O 1
ATOM 5099 N N . GLU B 1 277 ? -32.062 -2.49 -21.281 1 59.72 277 GLU B N 1
ATOM 5100 C CA . GLU B 1 277 ? -31.609 -1.463 -20.344 1 59.72 277 GLU B CA 1
ATOM 5101 C C . GLU B 1 277 ? -30.359 -0.761 -20.875 1 59.72 277 GLU B C 1
ATOM 5103 O O . GLU B 1 277 ? -30.234 0.459 -20.75 1 59.72 277 GLU B O 1
ATOM 5108 N N . TYR B 1 278 ? -29.516 -1.524 -21.453 1 60.44 278 TYR B N 1
ATOM 5109 C CA . TYR B 1 278 ? -28.328 -0.997 -22.109 1 60.44 278 TYR B CA 1
ATOM 5110 C C . TYR B 1 278 ? -28.688 -0.001 -23.203 1 60.44 278 TYR B C 1
ATOM 5112 O O . TYR B 1 278 ? -28.125 1.096 -23.266 1 60.44 278 TYR B O 1
ATOM 5120 N N . LEU B 1 279 ? -29.578 -0.407 -23.984 1 61.12 279 LEU B N 1
ATOM 5121 C CA . LEU B 1 279 ? -30.047 0.432 -25.078 1 61.12 279 LEU B CA 1
ATOM 5122 C C . LEU B 1 279 ? -30.766 1.668 -24.547 1 61.12 279 LEU B C 1
ATOM 5124 O O . LEU B 1 279 ? -30.625 2.758 -25.109 1 61.12 279 LEU B O 1
ATOM 5128 N N . GLN B 1 280 ? -31.391 1.612 -23.547 1 63.44 280 GLN B N 1
ATOM 5129 C CA . GLN B 1 280 ? -32.094 2.727 -22.906 1 63.44 280 GLN B CA 1
ATOM 5130 C C . GLN B 1 280 ? -31.078 3.717 -22.312 1 63.44 280 GLN B C 1
ATOM 5132 O O . GLN B 1 280 ? -31.266 4.93 -22.406 1 63.44 280 GLN B O 1
ATOM 5137 N N . ILE B 1 281 ? -30.047 3.211 -21.781 1 61.97 281 ILE B N 1
ATOM 5138 C CA . ILE B 1 281 ? -29 4.047 -21.203 1 61.97 281 ILE B CA 1
ATOM 5139 C C . ILE B 1 281 ? -28.234 4.762 -22.312 1 61.97 281 ILE B C 1
ATOM 5141 O O . ILE B 1 281 ? -27.984 5.969 -22.219 1 61.97 281 ILE B O 1
ATOM 5145 N N . VAL B 1 282 ? -28.016 4.004 -23.328 1 62.44 282 VAL B N 1
ATOM 5146 C CA . VAL B 1 282 ? -27.328 4.582 -24.484 1 62.44 282 VAL B CA 1
ATOM 5147 C C . VAL B 1 282 ? -28.203 5.668 -25.109 1 62.44 282 VAL B C 1
ATOM 5149 O O . VAL B 1 282 ? -27.703 6.742 -25.453 1 62.44 282 VAL B O 1
ATOM 5152 N N . GLN B 1 283 ? -29.391 5.379 -25.234 1 59.12 283 GLN B N 1
ATOM 5153 C CA . GLN B 1 283 ? -30.344 6.344 -25.75 1 59.12 283 GLN B CA 1
ATOM 5154 C C . GLN B 1 283 ? -30.484 7.551 -24.844 1 59.12 283 GLN B C 1
ATOM 5156 O O . GLN B 1 283 ? -30.578 8.688 -25.312 1 59.12 283 GLN B O 1
ATOM 5161 N N . GLY B 1 284 ? -30.453 7.367 -23.594 1 59.34 284 GLY B N 1
ATOM 5162 C CA . GLY B 1 284 ? -30.5 8.453 -22.625 1 59.34 284 GLY B CA 1
ATOM 5163 C C . GLY B 1 284 ? -29.25 9.32 -22.656 1 59.34 284 GLY B C 1
ATOM 5164 O O . GLY B 1 284 ? -29.328 10.539 -22.5 1 59.34 284 GLY B O 1
ATOM 5165 N N . ILE B 1 285 ? -28.172 8.68 -22.859 1 57.47 285 ILE B N 1
ATOM 5166 C CA . ILE B 1 285 ? -26.906 9.391 -22.984 1 57.47 285 ILE B CA 1
ATOM 5167 C C . ILE B 1 285 ? -26.906 10.242 -24.25 1 57.47 285 ILE B C 1
ATOM 5169 O O . ILE B 1 285 ? -26.469 11.398 -24.219 1 57.47 285 ILE B O 1
ATOM 5173 N N . ILE B 1 286 ? -27.375 9.68 -25.25 1 54.38 286 ILE B N 1
ATOM 5174 C CA . ILE B 1 286 ? -27.5 10.406 -26.516 1 54.38 286 ILE B CA 1
ATOM 5175 C C . ILE B 1 286 ? -28.469 11.562 -26.359 1 54.38 286 ILE B C 1
ATOM 5177 O O . ILE B 1 286 ? -28.234 12.672 -26.844 1 54.38 286 ILE B O 1
ATOM 5181 N N . GLN B 1 287 ? -29.484 11.32 -25.656 1 51.81 287 GLN B N 1
ATOM 5182 C CA . GLN B 1 287 ? -30.531 12.328 -25.5 1 51.81 287 GLN B CA 1
ATOM 5183 C C . GLN B 1 287 ? -30.109 13.414 -24.516 1 51.81 287 GLN B C 1
ATOM 5185 O O . GLN B 1 287 ? -30.531 14.562 -24.641 1 51.81 287 GLN B O 1
ATOM 5190 N N . SER B 1 288 ? -29.375 13.102 -23.484 1 47.47 288 SER B N 1
ATOM 5191 C CA . SER B 1 288 ? -28.953 14.086 -22.5 1 47.47 288 SER B CA 1
ATOM 5192 C C . SER B 1 288 ? -27.859 14.992 -23.047 1 47.47 288 SER B C 1
ATOM 5194 O O . SER B 1 288 ? -27.484 15.977 -22.406 1 47.47 288 SER B O 1
ATOM 5196 N N . GLN B 1 289 ? -27.172 14.625 -24.109 1 43.28 289 GLN B N 1
ATOM 5197 C CA . GLN B 1 289 ? -26.266 15.555 -24.781 1 43.28 289 GLN B CA 1
ATOM 5198 C C . GLN B 1 289 ? -27.031 16.75 -25.359 1 43.28 289 GLN B C 1
ATOM 5200 O O . GLN B 1 289 ? -28.094 16.578 -25.953 1 43.28 289 GLN B O 1
ATOM 5205 N N . ASP B 1 290 ? -26.875 17.797 -24.781 1 38.62 290 ASP B N 1
ATOM 5206 C CA . ASP B 1 290 ? -27.484 19.031 -25.266 1 38.62 290 ASP B CA 1
ATOM 5207 C C . ASP B 1 290 ? -27.453 19.078 -26.797 1 38.62 290 ASP B C 1
ATOM 5209 O O . ASP B 1 290 ? -26.438 18.781 -27.422 1 38.62 290 ASP B O 1
ATOM 5213 N N . PRO B 1 291 ? -28.516 19.109 -27.531 1 36.03 291 PRO B N 1
ATOM 5214 C CA . PRO B 1 291 ? -28.609 19.266 -28.984 1 36.03 291 PRO B CA 1
ATOM 5215 C C . PRO B 1 291 ? -27.656 20.312 -29.531 1 36.03 291 PRO B C 1
ATOM 5217 O O . PRO B 1 291 ? -27.453 20.406 -30.75 1 36.03 291 PRO B O 1
ATOM 5220 N N . LYS B 1 292 ? -27.266 21.312 -28.75 1 37 292 LYS B N 1
ATOM 5221 C CA . LYS B 1 292 ? -26.516 22.375 -29.422 1 37 292 LYS B CA 1
ATOM 5222 C C . LYS B 1 292 ? -25.141 21.875 -29.875 1 37 292 LYS B C 1
ATOM 5224 O O . LYS B 1 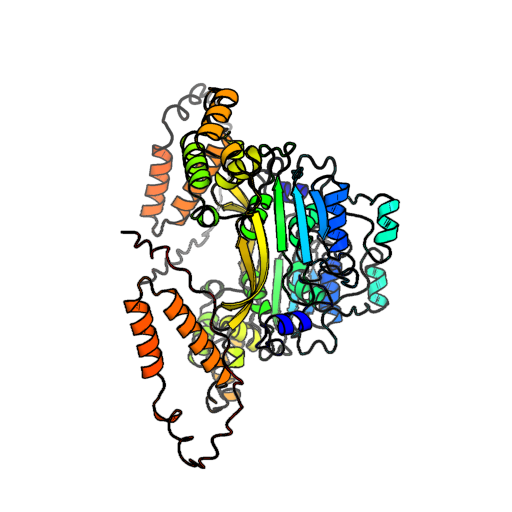292 ? -24.578 22.406 -30.828 1 37 292 LYS B O 1
ATOM 5229 N N . THR B 1 293 ? -24.422 21.109 -29.078 1 32.91 293 THR B N 1
ATOM 5230 C CA . THR B 1 293 ? -23.062 20.781 -29.516 1 32.91 293 THR B CA 1
ATOM 5231 C C . THR B 1 293 ? -23.078 19.719 -30.609 1 32.91 293 THR B C 1
ATOM 5233 O O . THR B 1 293 ? -22.047 19.375 -31.172 1 32.91 293 THR B O 1
ATOM 5236 N N . VAL B 1 294 ? -24.141 18.891 -30.734 1 31.86 294 VAL B N 1
ATOM 5237 C CA . VAL B 1 294 ? -24.109 17.969 -31.859 1 31.86 294 VAL B CA 1
ATOM 5238 C C . VAL B 1 294 ? -24.281 18.75 -33.156 1 31.86 294 VAL B C 1
ATOM 5240 O O . VAL B 1 294 ? -23.953 18.25 -34.25 1 31.86 294 VAL B O 1
ATOM 5243 N N . LEU B 1 295 ? -25 19.891 -33.156 1 28.41 295 LEU B N 1
ATOM 5244 C CA . LEU B 1 295 ? -25.5 20.406 -34.438 1 28.41 295 LEU B CA 1
ATOM 5245 C C . LEU B 1 295 ? -24.375 21 -35.25 1 28.41 295 LEU B C 1
ATOM 5247 O O . LEU B 1 295 ? -24.547 21.234 -36.469 1 28.41 295 LEU B O 1
ATOM 5251 N N . SER B 1 296 ? -23.375 21.688 -34.688 1 28.89 296 SER B N 1
ATOM 5252 C CA . SER B 1 296 ? -22.812 22.609 -35.688 1 28.89 296 SER B CA 1
ATOM 5253 C C . SER B 1 296 ? -22.016 21.875 -36.75 1 28.89 296 SER B C 1
ATOM 5255 O O . SER B 1 296 ? -21.469 22.484 -37.656 1 28.89 296 SER B O 1
ATOM 5257 N N . GLN B 1 297 ? -21.422 20.672 -36.469 1 27.55 297 GLN B N 1
ATOM 5258 C CA . GLN B 1 297 ? -20.5 20.281 -37.531 1 27.55 297 GLN B CA 1
ATOM 5259 C C . GLN B 1 297 ? -21.234 19.734 -38.75 1 27.55 297 GLN B C 1
ATOM 5261 O O . GLN B 1 297 ? -20.766 18.812 -39.406 1 27.55 297 GLN B O 1
ATOM 5266 N N . SER B 1 298 ? -22.531 19.859 -38.875 1 25.67 298 SER B N 1
ATOM 5267 C CA . SER B 1 298 ? -23.156 19.172 -40 1 25.67 298 SER B CA 1
ATOM 5268 C C . SER B 1 298 ? -22.719 19.797 -41.312 1 25.67 298 SER B C 1
ATOM 5270 O O . SER B 1 298 ? -23.203 19.391 -42.375 1 25.67 298 SER B O 1
ATOM 5272 N N . SER B 1 299 ? -22.188 21 -41.438 1 24.94 299 SER B N 1
ATOM 5273 C CA . SER B 1 299 ? -22.562 21.484 -42.781 1 24.94 299 SER B CA 1
ATOM 5274 C C . SER B 1 299 ? -21.828 20.703 -43.875 1 24.94 299 SER B C 1
ATOM 5276 O O . SER B 1 299 ? -22.422 20.406 -44.906 1 24.94 299 SER B O 1
ATOM 5278 N N . SER B 1 300 ? -20.516 21 -44.25 1 23.91 300 SER B N 1
ATOM 5279 C CA . SER B 1 300 ? -20.094 20.969 -45.656 1 23.91 300 SER B CA 1
ATOM 5280 C C . SER B 1 300 ? -19.828 19.547 -46.125 1 23.91 300 SER B C 1
ATOM 5282 O O . SER B 1 300 ? -18.875 18.906 -45.656 1 23.91 300 SER B O 1
ATOM 5284 N N . SER B 1 301 ? -20.875 18.688 -46.562 1 24.22 301 SER B N 1
ATOM 5285 C CA . SER B 1 301 ? -21.062 17.359 -47.125 1 24.22 301 SER B CA 1
ATOM 5286 C C . SER B 1 301 ? -20.312 17.203 -48.438 1 24.22 301 SER B C 1
ATOM 5288 O O . SER B 1 301 ? -20.703 16.406 -49.312 1 24.22 301 SER B O 1
ATOM 5290 N N . GLY B 1 302 ? -19.188 17.922 -48.875 1 22.62 302 GLY B N 1
ATOM 5291 C CA . GLY B 1 302 ? -18.797 17.516 -50.219 1 22.62 302 GLY B CA 1
ATOM 5292 C C . GLY B 1 302 ? -18.578 16.016 -50.344 1 22.62 302 GLY B C 1
ATOM 5293 O O . GLY B 1 302 ? -18.203 15.352 -49.375 1 22.62 302 GLY B O 1
ATOM 5294 N N . SER B 1 303 ? -19.172 15.172 -51.406 1 23.5 303 SER B N 1
ATOM 5295 C CA . SER B 1 303 ? -19.562 13.844 -51.906 1 23.5 303 SER B CA 1
ATOM 5296 C C . SER B 1 303 ? -18.328 12.953 -52.094 1 23.5 303 SER B C 1
ATOM 5298 O O . SER B 1 303 ? -18.469 11.766 -52.406 1 23.5 303 SER B O 1
ATOM 5300 N N . THR B 1 304 ? -17.062 13.344 -52.188 1 22.17 304 THR B N 1
ATOM 5301 C CA . THR B 1 304 ? -16.25 12.492 -53.062 1 22.17 304 THR B CA 1
ATOM 5302 C C . THR B 1 304 ? -16.047 11.117 -52.438 1 22.17 304 THR B C 1
ATOM 5304 O O . THR B 1 304 ? -15.516 11.008 -51.312 1 22.17 304 THR B O 1
ATOM 5307 N N . SER B 1 305 ? -16.938 10 -52.844 1 22.64 305 SER B N 1
ATOM 5308 C CA . SER B 1 305 ? -17.203 8.609 -52.469 1 22.64 305 SER B CA 1
ATOM 5309 C C . SER B 1 305 ? -15.945 7.75 -52.656 1 22.64 305 SER B C 1
ATOM 5311 O O . SER B 1 305 ? -16.047 6.539 -52.875 1 22.64 305 SER B O 1
ATOM 5313 N N . PRO B 1 306 ? -14.727 8.008 -52.25 1 21.3 306 PRO B N 1
ATOM 5314 C CA . PRO B 1 306 ? -13.781 7.125 -52.938 1 21.3 306 PRO B CA 1
ATOM 5315 C C . PRO B 1 306 ? -14.102 5.645 -52.719 1 21.3 306 PRO B C 1
ATOM 5317 O O . PRO B 1 306 ? -14.672 5.27 -51.688 1 21.3 306 PRO B O 1
ATOM 5320 N N . ALA B 1 307 ? -14.258 4.77 -53.781 1 20.78 307 ALA B N 1
ATOM 5321 C CA . ALA B 1 307 ? -14.586 3.41 -54.219 1 20.78 307 ALA B CA 1
ATOM 5322 C C . ALA B 1 307 ? -13.734 2.383 -53.469 1 20.78 307 ALA B C 1
ATOM 5324 O O . ALA B 1 307 ? -12.977 1.634 -54.094 1 20.78 307 ALA B O 1
ATOM 5325 N N . ILE B 1 308 ? -13.359 2.432 -52.125 1 19.75 308 ILE B N 1
ATOM 5326 C CA . ILE B 1 308 ? -12.391 1.372 -51.875 1 19.75 308 ILE B CA 1
ATOM 5327 C C . ILE B 1 308 ? -13.062 0.009 -52.031 1 19.75 308 ILE B C 1
ATOM 5329 O O . ILE B 1 308 ? -14.125 -0.231 -51.438 1 19.75 308 ILE B O 1
ATOM 5333 N N . SER B 1 309 ? -12.781 -0.759 -53.031 1 18.14 309 SER B N 1
ATOM 5334 C CA . SER B 1 309 ? -13.141 -2.064 -53.594 1 18.14 309 SER B CA 1
ATOM 5335 C C . SER B 1 309 ? -13.078 -3.146 -52.5 1 18.14 309 SER B C 1
ATOM 5337 O O . SER B 1 309 ? -12.023 -3.389 -51.906 1 18.14 309 SER B O 1
ATOM 5339 N N . LEU B 1 310 ? -14.25 -3.393 -51.781 1 19.42 310 LEU B N 1
ATOM 5340 C CA . LEU B 1 310 ? -14.609 -4.395 -50.781 1 19.42 310 LEU B CA 1
ATOM 5341 C C . LEU B 1 310 ? -14.547 -5.797 -51.375 1 19.42 310 LEU B C 1
ATOM 5343 O O . LEU B 1 310 ? -15.43 -6.191 -52.125 1 19.42 310 LEU B O 1
ATOM 5347 N N . GLY B 1 311 ? -13.391 -6.172 -51.906 1 18.83 311 GLY B N 1
ATOM 5348 C CA . GLY B 1 311 ? -13.508 -7.473 -52.531 1 18.83 311 GLY B CA 1
ATOM 5349 C C . GLY B 1 311 ? -14.305 -8.469 -51.719 1 18.83 311 GLY B C 1
ATOM 5350 O O . GLY B 1 311 ? -14.523 -8.266 -50.531 1 18.83 311 GLY B O 1
ATOM 5351 N N . ASN B 1 312 ? -14.82 -9.609 -52.125 1 18.64 312 ASN B N 1
ATOM 5352 C CA . ASN B 1 312 ? -15.891 -10.594 -52.188 1 18.64 312 ASN B CA 1
ATOM 5353 C C . ASN B 1 312 ? -15.945 -11.461 -50.938 1 18.64 312 ASN B C 1
ATOM 5355 O O . ASN B 1 312 ? -17.016 -11.633 -50.344 1 18.64 312 ASN B O 1
ATOM 5359 N N . ASP B 1 313 ? -15.188 -12.648 -50.656 1 20.5 313 ASP B N 1
ATOM 5360 C CA . ASP B 1 313 ? -15.766 -13.992 -50.656 1 20.5 313 ASP B CA 1
ATOM 5361 C C . ASP B 1 313 ? -16.266 -14.391 -49.281 1 20.5 313 ASP B C 1
ATOM 5363 O O . ASP B 1 313 ? -15.969 -13.719 -48.281 1 20.5 313 ASP B O 1
ATOM 5367 N N . ASN B 1 314 ? -15.945 -15.672 -48.469 1 20 314 ASN B N 1
ATOM 5368 C CA . ASN B 1 314 ? -16.781 -16.812 -48.094 1 20 314 ASN B CA 1
ATOM 5369 C C . ASN B 1 314 ? -17.234 -16.688 -46.625 1 20 314 ASN B C 1
ATOM 5371 O O . ASN B 1 314 ? -18.438 -16.75 -46.344 1 20 314 ASN B O 1
ATOM 5375 N N . GLU B 1 315 ? -16.766 -17.688 -45.469 1 19.14 315 GLU B N 1
ATOM 5376 C CA . GLU B 1 315 ? -17.438 -18.75 -44.719 1 19.14 315 GLU B CA 1
ATOM 5377 C C . GLU B 1 315 ? -17.906 -18.25 -43.375 1 19.14 315 GLU B C 1
ATOM 5379 O O . GLU B 1 315 ? -17.422 -17.234 -42.875 1 19.14 315 GLU B O 1
ATOM 5384 N N . ASP B 1 316 ? -18.562 -19.109 -42.281 1 19.5 316 ASP B N 1
ATOM 5385 C CA . ASP B 1 316 ? -19.656 -19.328 -41.312 1 19.5 316 ASP B CA 1
ATOM 5386 C C . ASP B 1 316 ? -19.219 -18.938 -39.906 1 19.5 316 ASP B C 1
ATOM 5388 O O . ASP B 1 316 ? -18.609 -19.75 -39.188 1 19.5 316 ASP B O 1
ATOM 5392 N N . ASP B 1 317 ? -18.766 -17.844 -39.5 1 18.17 317 ASP B N 1
ATOM 5393 C CA . ASP B 1 317 ? -18.109 -17.562 -38.219 1 18.17 317 ASP B CA 1
ATOM 5394 C C . ASP B 1 317 ? -19.125 -17.516 -37.062 1 18.17 317 ASP B C 1
ATOM 5396 O O . ASP B 1 317 ? -20.016 -16.672 -37.062 1 18.17 317 ASP B O 1
ATOM 5400 N N . CYS B 1 318 ? -19.266 -18.641 -36.062 1 18.2 318 CYS B N 1
ATOM 5401 C CA . CYS B 1 318 ? -20.25 -19.094 -35.062 1 18.2 318 CYS B CA 1
ATOM 5402 C C . CYS B 1 318 ? -20.328 -18.125 -33.906 1 18.2 318 CYS B C 1
ATOM 5404 O O . CYS B 1 318 ? -19.328 -17.859 -33.219 1 18.2 318 CYS B O 1
ATOM 5406 N N . PHE B 1 319 ? -21.312 -17.281 -33.625 1 19.62 319 PHE B N 1
ATOM 5407 C CA . PHE B 1 319 ? -21.594 -16.125 -32.781 1 19.62 319 PHE B CA 1
ATOM 5408 C C . PHE B 1 319 ? -22.125 -16.562 -31.438 1 19.62 319 PHE B C 1
ATOM 5410 O O . PHE B 1 319 ? -22.594 -15.742 -30.656 1 19.62 319 PHE B O 1
ATOM 5417 N N . GLY B 1 320 ? -21.844 -17.781 -30.766 1 19.06 320 GLY B N 1
ATOM 5418 C CA . GLY B 1 320 ? -22.828 -18.203 -29.781 1 19.06 320 GLY B CA 1
ATOM 5419 C C . GLY B 1 320 ? -22.891 -17.266 -28.578 1 19.06 320 GLY B C 1
ATOM 5420 O O . GLY B 1 320 ? -21.922 -16.562 -28.281 1 19.06 320 GLY B O 1
ATOM 5421 N N . ILE B 1 321 ? -24.172 -16.953 -27.891 1 20.88 321 ILE B N 1
ATOM 5422 C CA . ILE B 1 321 ? -25.016 -16.109 -27.047 1 20.88 321 ILE B CA 1
ATOM 5423 C C . ILE B 1 321 ? -24.828 -16.469 -25.578 1 20.88 321 ILE B C 1
ATOM 5425 O O . ILE B 1 321 ? -25.281 -17.531 -25.141 1 20.88 321 ILE B O 1
ATOM 5429 N N . LEU B 1 322 ? -23.688 -16.469 -24.875 1 20.61 322 LEU B N 1
ATOM 5430 C CA . LEU B 1 322 ? -23.719 -17.094 -23.547 1 20.61 322 LEU B CA 1
ATOM 5431 C C . LEU B 1 322 ? -24.578 -16.281 -22.594 1 20.61 322 LEU B C 1
ATOM 5433 O O . LEU B 1 322 ? -24.516 -15.047 -22.578 1 20.61 322 LEU B O 1
ATOM 5437 N N . PRO B 1 323 ? -25.672 -16.875 -21.891 1 19.91 323 PRO B N 1
ATOM 5438 C CA . PRO B 1 323 ? -26.781 -16.406 -21.062 1 19.91 323 PRO B CA 1
ATOM 5439 C C . PRO B 1 323 ? -26.328 -15.75 -19.766 1 19.91 323 PRO B C 1
ATOM 5441 O O . PRO B 1 323 ? -25.219 -16 -19.297 1 19.91 323 PRO B O 1
ATOM 5444 N N . SER B 1 324 ? -27.094 -14.688 -19.281 1 21.45 324 SER B N 1
ATOM 5445 C CA . SER B 1 324 ? -27.031 -13.711 -18.188 1 21.45 324 SER B CA 1
ATOM 5446 C C . SER B 1 324 ? -27.344 -14.359 -16.844 1 21.45 324 SER B C 1
ATOM 5448 O O . SER B 1 324 ? -28.375 -15 -16.688 1 21.45 324 SER B O 1
ATOM 5450 N N . ILE B 1 325 ? -26.484 -14.961 -16.062 1 19.92 325 ILE B N 1
ATOM 5451 C CA . ILE B 1 325 ? -26.766 -15.648 -14.812 1 19.92 325 ILE B CA 1
ATOM 5452 C C . ILE B 1 325 ? -27.281 -14.656 -13.773 1 19.92 325 ILE B C 1
ATOM 5454 O O . ILE B 1 325 ? -26.578 -13.711 -13.414 1 19.92 325 ILE B O 1
ATOM 5458 N N . THR B 1 326 ? -28.688 -14.398 -13.766 1 19.03 326 THR B N 1
ATOM 5459 C CA . THR B 1 326 ? -29.531 -13.586 -12.898 1 19.03 326 THR B CA 1
ATOM 5460 C C . THR B 1 326 ? -29.469 -14.102 -11.461 1 19.03 326 THR B C 1
ATOM 5462 O O . THR B 1 326 ? -29.766 -15.273 -11.203 1 19.03 326 THR B O 1
ATOM 5465 N N . ARG B 1 327 ? -28.703 -13.586 -10.625 1 18.36 327 ARG B N 1
ATOM 5466 C CA . ARG B 1 327 ? -28.828 -13.938 -9.211 1 18.36 327 ARG B CA 1
ATOM 5467 C C . ARG B 1 327 ? -30.219 -13.617 -8.68 1 18.36 327 ARG B C 1
ATOM 5469 O O . ARG B 1 327 ? -30.719 -12.508 -8.859 1 18.36 327 ARG B O 1
ATOM 5476 N N . ARG B 1 328 ? -31.047 -14.742 -8.578 1 18.88 328 ARG B N 1
ATOM 5477 C CA . ARG B 1 328 ? -32.219 -14.625 -7.699 1 18.88 328 ARG B CA 1
ATOM 5478 C C . ARG B 1 328 ? -31.781 -14.234 -6.285 1 18.88 328 ARG B C 1
ATOM 5480 O O . ARG B 1 328 ? -30.75 -14.695 -5.797 1 18.88 328 ARG B O 1
#